Protein AF-0000000079719412 (afdb_homodimer)

Organism: NCBI:txid616991

InterPro domains:
  IPR004472 Dethiobiotin synthase BioD [MF_00336] (1-184)
  IPR004472 Dethiobiotin synthase BioD [PIRSF006755] (1-196)
  IPR004472 Dethiobiotin synthase BioD [PTHR43210] (1-188)
  IPR004472 Dethiobiotin synthase BioD [TIGR00347] (5-150)
  IPR027417 P-loop containing nucleoside triphosphate hydrolase [G3DSA:3.40.50.300] (1-199)
  IPR027417 P-loop containing nucleoside triphosphate hydrolase [SSF52540] (1-187)

Solvent-accessible surface area (backbone atoms only — not comparable to full-atom values): 21842 Å² total; per-residue (Å²): 120,53,45,35,35,36,34,25,56,34,56,92,37,48,49,64,63,49,48,29,19,50,24,51,41,62,52,14,22,38,36,35,53,56,41,48,23,79,69,52,66,67,58,53,34,63,68,31,39,77,72,88,71,50,48,79,49,80,46,68,39,79,34,63,47,79,51,56,51,27,57,27,27,57,75,69,75,45,82,63,54,71,87,69,57,66,82,79,91,70,92,52,31,35,36,33,42,60,56,44,23,58,56,28,39,39,40,85,78,47,30,47,52,77,72,59,57,78,82,32,39,34,37,38,28,41,38,82,54,92,48,32,61,25,38,43,50,49,51,52,52,52,41,47,74,73,63,44,50,57,32,33,32,40,31,38,70,87,50,68,70,55,54,51,50,51,38,62,64,67,65,48,53,70,63,48,71,44,67,74,64,97,66,92,38,39,67,54,32,48,54,51,9,62,69,36,31,65,54,57,71,72,97,120,53,44,35,35,36,32,24,55,34,56,92,37,49,50,64,63,50,48,28,20,51,22,51,41,63,51,14,23,39,37,35,54,56,42,49,22,80,67,52,67,67,56,54,34,62,67,30,38,78,71,87,71,49,46,78,49,80,47,66,39,80,35,62,47,80,53,56,53,29,57,26,26,57,75,68,74,45,82,62,54,72,89,68,57,66,83,79,90,69,94,53,30,36,35,34,41,61,54,46,24,59,55,26,38,39,39,83,78,47,29,48,50,78,72,59,57,78,81,31,38,35,37,39,28,41,39,82,54,91,47,32,62,25,38,42,49,48,51,51,50,54,42,47,75,72,63,42,50,57,32,35,32,40,31,37,71,86,48,68,70,56,55,52,49,51,38,60,64,68,65,47,54,72,64,48,71,45,67,73,65,96,67,92,39,40,66,55,32,48,54,52,8,64,70,35,31,65,53,58,70,74,97

Radius of gyration: 22.31 Å; Cα contacts (8 Å, |Δi|>4): 878; chains: 2; bounding box: 47×68×49 Å

Foldseek 3Di:
DAEEEEFELFPPLCSLLVLLLQCQLFVFEEEEQEAEADDDSLVVSVQQADDDSYHHDDHVYYFHHPDFQAVRCVVVVHQDDLVSRDDDDDPGYYYYYYDTALAGDNHPPDGNVVNDDQRHEYEYEFEDDVCRLVSLQVRLVVCVVVPHNYEYEYEEDDDCVSVVVSCVVNVHYHLYYHYDDPDRHNVSSNVSSNVNNVVVVVD/DAEEEEFELFPPLCSLLVLLLQCQLFVFEEEEQEAEADDDSLVVSVQQADDDSYHHDDHVYYFHHPDFQAVSCVVVVHQDDLVSRDDDDDPGYYYYYYDTALAGDNHPPDGNVSNDDQRHEYEYEFEDDVCRLVSLQVRLVVCVVVPHNYEYEYEEDDDCVSVVVSCVVNVHYHLYYHYDDPDRHNVSSNVSSNVRNVVVVVD

Sequence (406 aa):
MKQFFVTGISTDVGKTITSAVLVEALEADYWKPVQTGDDSDSETISNLISNTKTVLHKSSYSLKAPMSPHAAAALEGVYIDHNKIQEPKTENHMVIEGAGGVLVPLNDSDTLLDIIMPTYHVVVVVKHYLGSINHSLLTIKWLLLKGYDVAILFNGEPNKASEDIITKITGVPVLGRIGQEATLTKEVVKKYAEQLRPALMAWMKQFFVTGISTDVGKTITSAVLVEALEADYWKPVQTGDDSDSETISNLISNTKTVLHKSSYSLKAPMSPHAAAALEGVYIDHNKIQEPKTENHMVIEGAGGVLVPLNDSDTLLDIIMPTYHVVVVVKHYLGSINHSLLTIKWLLLKGYDVAILFNGEPNKASEDIITKITGVPVLGRIGQEATLTKEVVKKYAEQLRPALMAW

Secondary structure (DSSP, 8-state):
--EEEEEESSTTSSHHHHHHHHHHHHT-EEE-SEEESSS-HHHHHHHH---S---BPPPSEEESSSS-HHHHHHHTT----GGG--PPP-SS-EEEE-SSSTT-BSSSS-BGGGG--TTPEEEEEEE-STTHHHHHHHHHHHHHHTT-EEEEEEESS--HHHHHHHHHHH-PPEEEEE---SS--HHHHHHHHHHHHHHHHH-/--EEEEEESSTTSSHHHHHHHHHHHHT-EEE-SEEESSS-HHHHHHHH---S---BPPPSEEESSSS-HHHHHHHHT----GGG--PPP-SS-EEEE-SSSTT-BSSSS-BGGGG--TTPEEEEEEE-STTHHHHHHHHHHHHHHTT-EEEEEEESS--HHHHHHHHHHH-PPEEEEE---SS--HHHHHHHHHHHHHHHHH-

Structure (mmCIF, N/CA/C/O backbone):
data_AF-0000000079719412-model_v1
#
loop_
_entity.id
_entity.type
_entity.pdbx_description
1 polymer 'Dethiobiotin synthetase'
#
loop_
_atom_site.group_PDB
_atom_site.id
_atom_site.type_symbol
_atom_site.label_atom_id
_atom_site.label_alt_id
_atom_site.label_comp_id
_atom_site.label_asym_id
_atom_site.label_entity_id
_atom_site.label_seq_id
_atom_site.pdbx_PDB_ins_code
_atom_site.Cartn_x
_atom_site.Cartn_y
_atom_site.Cartn_z
_atom_site.occupancy
_atom_site.B_iso_or_equiv
_atom_site.auth_seq_id
_atom_site.auth_comp_id
_atom_site.auth_asym_id
_atom_site.auth_atom_id
_atom_site.pdbx_PDB_model_num
ATOM 1 N N . MET A 1 1 ? 10.273 -30.609 -3.068 1 91.81 1 MET A N 1
ATOM 2 C CA . MET A 1 1 ? 9.273 -29.781 -3.742 1 91.81 1 MET A CA 1
ATOM 3 C C . MET A 1 1 ? 9.07 -28.453 -3.008 1 91.81 1 MET A C 1
ATOM 5 O O . MET A 1 1 ? 8.969 -28.438 -1.78 1 91.81 1 MET A O 1
ATOM 9 N N . LYS A 1 2 ? 9.227 -27.312 -3.76 1 96.31 2 LYS A N 1
ATOM 10 C CA . LYS A 1 2 ? 9.086 -25.984 -3.182 1 96.31 2 LYS A CA 1
ATOM 11 C C . LYS A 1 2 ? 7.82 -25.297 -3.688 1 96.31 2 LYS A C 1
ATOM 13 O O . LYS A 1 2 ? 7.391 -25.531 -4.816 1 96.31 2 LYS A O 1
ATOM 18 N N . GLN A 1 3 ? 7.234 -24.516 -2.814 1 98.38 3 GLN A N 1
ATOM 19 C CA . GLN A 1 3 ? 6.066 -23.719 -3.162 1 98.38 3 GLN A CA 1
ATOM 20 C C . GLN A 1 3 ? 6.367 -22.219 -3.039 1 98.38 3 GLN A C 1
ATOM 22 O O . GLN A 1 3 ? 6.793 -21.75 -1.982 1 98.38 3 GLN A O 1
ATOM 27 N N . PHE A 1 4 ? 6.195 -21.484 -4.109 1 98.81 4 PHE A N 1
ATOM 28 C CA . PHE A 1 4 ? 6.422 -20.047 -4.164 1 98.81 4 PHE A CA 1
ATOM 29 C C . PHE A 1 4 ? 5.113 -19.297 -4.359 1 98.81 4 PHE A C 1
ATOM 31 O O . PHE A 1 4 ? 4.379 -19.547 -5.316 1 98.81 4 PHE A O 1
ATOM 38 N N . PHE A 1 5 ? 4.801 -18.453 -3.477 1 98.94 5 PHE A N 1
ATOM 39 C CA . PHE A 1 5 ? 3.654 -17.562 -3.617 1 98.94 5 PHE A CA 1
ATOM 40 C C . PHE A 1 5 ? 4.098 -16.188 -4.105 1 98.94 5 PHE A C 1
ATOM 42 O O . PHE A 1 5 ? 4.879 -15.508 -3.439 1 98.94 5 PHE A O 1
ATOM 49 N N . VAL A 1 6 ? 3.588 -15.789 -5.27 1 98.94 6 VAL A N 1
ATOM 50 C CA . VAL A 1 6 ? 3.941 -14.508 -5.867 1 98.94 6 VAL A CA 1
ATOM 51 C C . VAL A 1 6 ? 2.85 -13.477 -5.57 1 98.94 6 VAL A C 1
ATOM 53 O O . VAL A 1 6 ? 1.713 -13.617 -6.027 1 98.94 6 VAL A O 1
ATOM 56 N N . THR A 1 7 ? 3.189 -12.508 -4.809 1 98.88 7 THR A N 1
ATOM 57 C CA . THR A 1 7 ? 2.316 -11.367 -4.559 1 98.88 7 THR A CA 1
ATOM 58 C C . THR A 1 7 ? 2.98 -10.07 -5.012 1 98.88 7 THR A C 1
ATOM 60 O O . THR A 1 7 ? 4.07 -10.086 -5.586 1 98.88 7 THR A O 1
ATOM 63 N N . GLY A 1 8 ? 2.303 -8.945 -4.918 1 98.81 8 GLY A N 1
ATOM 64 C CA . GLY A 1 8 ? 2.818 -7.648 -5.312 1 98.81 8 GLY A CA 1
ATOM 65 C C . GLY A 1 8 ? 2.406 -6.531 -4.375 1 98.81 8 GLY A C 1
ATOM 66 O O . GLY A 1 8 ? 1.528 -6.715 -3.529 1 98.81 8 GLY A O 1
ATOM 67 N N . ILE A 1 9 ? 3.025 -5.383 -4.578 1 98.81 9 ILE A N 1
ATOM 68 C CA . ILE A 1 9 ? 2.732 -4.234 -3.725 1 98.81 9 ILE A CA 1
ATOM 69 C C . ILE A 1 9 ? 1.503 -3.498 -4.254 1 98.81 9 ILE A C 1
ATOM 71 O O . ILE A 1 9 ? 0.974 -2.604 -3.592 1 98.81 9 ILE A O 1
ATOM 75 N N . SER A 1 10 ? 1.101 -3.873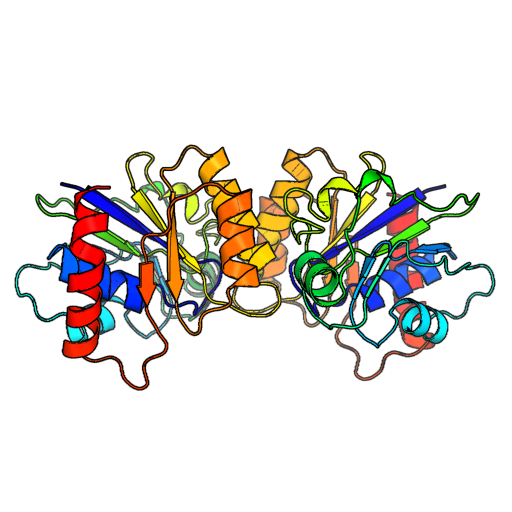 -5.453 1 97.62 10 SER A N 1
ATOM 76 C CA . SER A 1 10 ? -0.065 -3.285 -6.105 1 97.62 10 SER A CA 1
ATOM 77 C C . SER A 1 10 ? -0.522 -4.129 -7.289 1 97.62 10 SER A C 1
ATOM 79 O O . SER A 1 10 ? -0 -5.223 -7.516 1 97.62 10 SER A O 1
ATOM 81 N N . THR A 1 11 ? -1.598 -3.65 -7.93 1 95.44 11 THR A N 1
ATOM 82 C CA . THR A 1 11 ? -2.02 -4.215 -9.203 1 95.44 11 THR A CA 1
ATOM 83 C C . THR A 1 11 ? -1.086 -3.77 -10.328 1 95.44 11 THR A C 1
ATOM 85 O O . THR A 1 11 ? -0.503 -2.686 -10.266 1 95.44 11 THR A O 1
ATOM 88 N N . ASP A 1 12 ? -0.793 -4.617 -11.289 1 94.81 12 ASP A N 1
ATOM 89 C CA . ASP A 1 12 ? -0.069 -4.316 -12.516 1 94.81 12 ASP A CA 1
ATOM 90 C C . ASP A 1 12 ? 1.41 -4.059 -12.234 1 94.81 12 ASP A C 1
ATOM 92 O O . ASP A 1 12 ? 2.041 -3.236 -12.898 1 94.81 12 ASP A O 1
ATOM 96 N N . VAL A 1 13 ? 1.905 -4.723 -11.203 1 97.88 13 VAL A N 1
ATOM 97 C CA . VAL A 1 13 ? 3.311 -4.508 -10.867 1 97.88 13 VAL A CA 1
ATOM 98 C C . VAL A 1 13 ? 4.168 -5.582 -11.539 1 97.88 13 VAL A C 1
ATOM 100 O O . VAL A 1 13 ? 5.398 -5.547 -11.453 1 97.88 13 VAL A O 1
ATOM 103 N N . GLY A 1 14 ? 3.561 -6.629 -12.133 1 97.5 14 GLY A N 1
ATOM 104 C CA . GLY A 1 14 ? 4.324 -7.613 -12.891 1 97.5 14 GLY A CA 1
ATOM 105 C C . GLY A 1 14 ? 4.316 -8.992 -12.25 1 97.5 14 GLY A C 1
ATOM 106 O O . GLY A 1 14 ? 5.266 -9.758 -12.406 1 97.5 14 GLY A O 1
ATOM 107 N N . LYS A 1 15 ? 3.295 -9.344 -11.516 1 98.44 15 LYS A N 1
ATOM 108 C CA . LYS A 1 15 ? 3.184 -10.648 -10.875 1 98.44 15 LYS A CA 1
ATOM 109 C C . LYS A 1 15 ? 3.201 -11.773 -11.898 1 98.44 15 LYS A C 1
ATOM 111 O O . LYS A 1 15 ? 3.889 -12.781 -11.719 1 98.44 15 LYS A O 1
ATOM 116 N N . THR A 1 16 ? 2.457 -11.562 -12.992 1 97.62 16 THR A N 1
ATOM 117 C CA . THR A 1 16 ? 2.299 -12.625 -13.977 1 97.62 16 THR A CA 1
ATOM 118 C C . THR A 1 16 ? 3.623 -12.914 -14.68 1 97.62 16 THR A C 1
ATOM 120 O O . THR A 1 16 ? 4.008 -14.07 -14.836 1 97.62 16 THR A O 1
ATOM 123 N N . ILE A 1 17 ? 4.34 -11.883 -15.094 1 98.19 17 ILE A N 1
ATOM 124 C CA . ILE A 1 17 ? 5.625 -12.125 -15.742 1 98.19 17 ILE A CA 1
ATOM 125 C C . ILE A 1 17 ? 6.602 -12.742 -14.742 1 98.19 17 ILE A C 1
ATOM 127 O O . ILE A 1 17 ? 7.414 -13.602 -15.109 1 98.19 17 ILE A O 1
ATOM 131 N N . THR A 1 18 ? 6.555 -12.289 -13.5 1 98.75 18 THR A N 1
ATOM 132 C CA . THR A 1 18 ? 7.375 -12.891 -12.461 1 98.75 18 THR A CA 1
ATOM 133 C C . THR A 1 18 ? 7.055 -14.375 -12.32 1 98.75 18 THR A C 1
ATOM 135 O O . THR A 1 18 ? 7.961 -15.211 -12.266 1 98.75 18 THR A O 1
ATOM 138 N N . SER A 1 19 ? 5.762 -14.688 -12.25 1 98.81 19 SER A N 1
ATOM 139 C CA . SER A 1 19 ? 5.344 -16.078 -12.156 1 98.81 19 SER A CA 1
ATOM 140 C C . SER A 1 19 ? 5.855 -16.891 -13.336 1 98.81 19 SER A C 1
ATOM 142 O O . SER A 1 19 ? 6.34 -18.016 -13.164 1 98.81 19 SER A O 1
ATOM 144 N N . ALA A 1 20 ? 5.762 -16.312 -14.531 1 98.81 20 ALA A N 1
ATOM 145 C CA . ALA A 1 20 ? 6.254 -17 -15.719 1 98.81 20 ALA A CA 1
ATOM 146 C C . ALA A 1 20 ? 7.742 -17.328 -15.594 1 98.81 20 ALA A C 1
ATOM 148 O O . ALA A 1 20 ? 8.172 -18.438 -15.922 1 98.81 20 ALA A O 1
ATOM 149 N N . VAL A 1 21 ? 8.492 -16.406 -15.125 1 98.88 21 VAL A N 1
ATOM 150 C CA . VAL A 1 21 ? 9.938 -16.578 -14.984 1 98.88 21 VAL A CA 1
ATOM 151 C C . VAL A 1 21 ? 10.234 -17.672 -13.961 1 98.88 21 VAL A C 1
ATOM 153 O O . VAL A 1 21 ? 11.094 -18.531 -14.195 1 98.88 21 VAL A O 1
ATOM 156 N N . LEU A 1 22 ? 9.523 -17.672 -12.844 1 98.88 22 LEU A N 1
ATOM 157 C CA . LEU A 1 22 ? 9.734 -18.672 -11.812 1 98.88 22 LEU A CA 1
ATOM 158 C C . LEU A 1 22 ? 9.344 -20.062 -12.32 1 98.88 22 LEU A C 1
ATOM 160 O O . LEU A 1 22 ? 10.055 -21.047 -12.078 1 98.88 22 LEU A O 1
ATOM 164 N N . VAL A 1 23 ? 8.188 -20.109 -12.992 1 98.88 23 VAL A N 1
ATOM 165 C CA . VAL A 1 23 ? 7.699 -21.375 -13.555 1 98.88 23 VAL A CA 1
ATOM 166 C C . VAL A 1 23 ? 8.734 -21.938 -14.523 1 98.88 23 VAL A C 1
ATOM 168 O O . VAL A 1 23 ? 9.07 -23.125 -14.477 1 98.88 23 VAL A O 1
ATOM 171 N N . GLU A 1 24 ? 9.234 -21.094 -15.406 1 98.88 24 GLU A N 1
ATOM 172 C CA . GLU A 1 24 ? 10.25 -21.516 -16.375 1 98.88 24 GLU A CA 1
ATOM 173 C C . GLU A 1 24 ? 11.531 -21.969 -15.664 1 98.88 24 GLU A C 1
ATOM 175 O O . GLU A 1 24 ? 12.102 -23 -16.016 1 98.88 24 GLU A O 1
ATOM 180 N N . ALA A 1 25 ? 11.969 -21.219 -14.672 1 98.75 25 ALA A N 1
ATOM 181 C CA . ALA A 1 25 ? 13.234 -21.469 -13.977 1 98.75 25 ALA A CA 1
ATOM 182 C C . ALA A 1 25 ? 13.227 -22.828 -13.297 1 98.75 25 ALA A C 1
ATOM 184 O O . ALA A 1 25 ? 14.242 -23.531 -13.273 1 98.75 25 ALA A O 1
ATOM 185 N N . LEU A 1 26 ? 12.062 -23.219 -12.797 1 98.62 26 LEU A N 1
ATOM 186 C CA . LEU A 1 26 ? 12 -24.422 -11.969 1 98.62 26 LEU A CA 1
ATOM 187 C C . LEU A 1 26 ? 11.242 -25.531 -12.68 1 98.62 26 LEU A C 1
ATOM 189 O O . LEU A 1 26 ? 11.055 -26.609 -12.125 1 98.62 26 LEU A O 1
ATOM 193 N N . GLU A 1 27 ? 10.781 -25.188 -13.914 1 98.56 27 GLU A N 1
ATOM 194 C CA . GLU A 1 27 ? 9.836 -26.078 -14.586 1 98.56 27 GLU A CA 1
ATOM 195 C C . GLU A 1 27 ? 8.688 -26.469 -13.656 1 98.56 27 GLU A C 1
ATOM 197 O O . GLU A 1 27 ? 8.32 -27.641 -13.578 1 98.56 27 GLU A O 1
ATOM 202 N N . ALA A 1 28 ? 8.242 -25.516 -12.906 1 98.81 28 ALA A N 1
ATOM 203 C CA . ALA A 1 28 ? 7.242 -25.703 -11.852 1 98.81 28 ALA A CA 1
ATOM 204 C C . ALA A 1 28 ? 5.832 -25.734 -12.43 1 98.81 28 ALA A C 1
ATOM 206 O O . ALA A 1 28 ? 5.594 -25.25 -13.539 1 98.81 28 ALA A O 1
ATOM 207 N N . ASP A 1 29 ? 4.945 -26.312 -11.656 1 98.88 29 ASP A N 1
ATOM 208 C CA . ASP A 1 29 ? 3.525 -26.125 -11.945 1 98.88 29 ASP A CA 1
ATOM 209 C C . ASP A 1 29 ? 3.066 -24.734 -11.547 1 98.88 29 ASP A C 1
ATOM 211 O O . ASP A 1 29 ? 3.773 -24.016 -10.836 1 98.88 29 ASP A O 1
ATOM 215 N N . TYR A 1 30 ? 1.928 -24.344 -12.172 1 98.81 30 TYR A N 1
ATOM 216 C CA . TYR A 1 30 ? 1.38 -23.016 -11.945 1 98.81 30 TYR A CA 1
ATOM 217 C C . TYR A 1 30 ? -0.069 -23.094 -11.477 1 98.81 30 TYR A C 1
ATOM 219 O O . TYR A 1 30 ? -0.843 -23.906 -11.969 1 98.81 30 TYR A O 1
ATOM 227 N N . TRP A 1 31 ? -0.387 -22.188 -10.508 1 98.75 31 TRP A N 1
ATOM 228 C CA . TRP A 1 31 ? -1.753 -22.109 -10 1 98.75 31 TRP A CA 1
ATOM 229 C C . TRP A 1 31 ? -2.092 -20.688 -9.578 1 98.75 31 TRP A C 1
ATOM 231 O O . TRP A 1 31 ? -1.3 -20.031 -8.898 1 98.75 31 TRP A O 1
ATOM 241 N N . LYS A 1 32 ? -3.152 -20.141 -10.055 1 98.56 32 LYS A N 1
ATOM 242 C CA . LYS A 1 32 ? -3.76 -18.906 -9.562 1 98.56 32 LYS A CA 1
ATOM 243 C C . LYS A 1 32 ? -5.098 -19.188 -8.883 1 98.56 32 LYS A C 1
ATOM 245 O O . LYS A 1 32 ? -6.121 -19.328 -9.555 1 98.56 32 LYS A O 1
ATOM 250 N N . PRO A 1 33 ? -5.102 -19.188 -7.578 1 98.5 33 PRO A N 1
ATOM 251 C CA . PRO A 1 33 ? -6.289 -19.641 -6.852 1 98.5 33 PRO A CA 1
ATOM 252 C C . PRO A 1 33 ? -7.543 -18.844 -7.219 1 98.5 33 PRO A C 1
ATOM 254 O O . PRO A 1 33 ? -8.617 -19.438 -7.379 1 98.5 33 PRO A O 1
ATOM 257 N N . VAL A 1 34 ? -7.414 -17.547 -7.379 1 98.38 34 VAL A N 1
ATOM 258 C CA . VAL A 1 34 ? -8.555 -16.688 -7.664 1 98.38 34 VAL A CA 1
ATOM 259 C C . VAL A 1 34 ? -8.234 -15.773 -8.844 1 98.38 34 VAL A C 1
ATOM 261 O O . VAL A 1 34 ? -7.363 -14.906 -8.75 1 98.38 34 VAL A O 1
ATOM 264 N N . GLN A 1 35 ? -8.891 -15.992 -9.938 1 97.88 35 GLN A N 1
ATOM 265 C CA . GLN A 1 35 ? -8.742 -15.211 -11.164 1 97.88 35 GLN A CA 1
ATOM 266 C C . GLN A 1 35 ? -9.914 -14.242 -11.336 1 97.88 35 GLN A C 1
ATOM 268 O O . GLN A 1 35 ? -11.07 -14.625 -11.172 1 97.88 35 GLN A O 1
ATOM 273 N N . THR A 1 36 ? -9.617 -13 -11.508 1 96.44 36 THR A N 1
ATOM 274 C CA . THR A 1 36 ? -10.625 -12.023 -11.898 1 96.44 36 THR A CA 1
ATOM 275 C C . THR A 1 36 ? -10.312 -11.43 -13.266 1 96.44 36 THR A C 1
ATOM 277 O O . THR A 1 36 ? -9.148 -11.367 -13.664 1 96.44 36 THR A O 1
ATOM 280 N N . GLY A 1 37 ? -11.312 -11.031 -14 1 93.88 37 GLY A N 1
ATOM 281 C CA . GLY A 1 37 ? -11.133 -10.453 -15.328 1 93.88 37 GLY A CA 1
ATOM 282 C C . GLY A 1 37 ? -11.234 -11.469 -16.438 1 93.88 37 GLY A C 1
ATOM 283 O O . GLY A 1 37 ? -11.133 -12.68 -16.203 1 93.88 37 GLY A O 1
ATOM 284 N N . ASP A 1 38 ? -11.32 -11.07 -17.672 1 86.19 38 ASP A N 1
ATOM 285 C CA . ASP A 1 38 ? -11.523 -11.93 -18.844 1 86.19 38 ASP A CA 1
ATOM 286 C C . ASP A 1 38 ? -10.211 -12.547 -19.297 1 86.19 38 ASP A C 1
ATOM 288 O O . ASP A 1 38 ? -10.195 -13.648 -19.859 1 86.19 38 ASP A O 1
ATOM 292 N N . ASP A 1 39 ? -9.219 -11.805 -19.125 1 82.56 39 ASP A N 1
ATOM 293 C CA . ASP A 1 39 ? -7.906 -12.328 -19.5 1 82.56 39 ASP A CA 1
ATOM 294 C C . ASP A 1 39 ? -7.422 -13.352 -18.469 1 82.56 39 ASP A C 1
ATOM 296 O O . ASP A 1 39 ? -7.598 -13.164 -17.266 1 82.56 39 ASP A O 1
ATOM 300 N N . SER A 1 40 ? -6.891 -14.43 -19.031 1 85.81 40 SER A N 1
ATOM 301 C CA . SER A 1 40 ? -6.414 -15.492 -18.156 1 85.81 40 SER A CA 1
ATOM 302 C C . SER A 1 40 ? -4.906 -15.398 -17.938 1 85.81 40 SER A C 1
ATOM 304 O O . SER A 1 40 ? -4.133 -15.445 -18.891 1 85.81 40 SER A O 1
ATOM 306 N N . ASP A 1 41 ? -4.523 -15.289 -16.703 1 91.75 41 ASP A N 1
ATOM 307 C CA . ASP A 1 41 ? -3.102 -15.328 -16.375 1 91.75 41 ASP A CA 1
ATOM 308 C C . ASP A 1 41 ? -2.486 -16.672 -16.734 1 91.75 41 ASP A C 1
ATOM 310 O O . ASP A 1 41 ? -1.329 -16.734 -17.156 1 91.75 41 ASP A O 1
ATOM 314 N N . SER A 1 42 ? -3.287 -17.719 -16.672 1 93.88 42 SER A N 1
ATOM 315 C CA . SER A 1 42 ? -2.818 -19.047 -17.047 1 93.88 42 SER A CA 1
ATOM 316 C C . SER A 1 42 ? -2.465 -19.094 -18.531 1 93.88 42 SER A C 1
ATOM 318 O O . SER A 1 42 ? -1.474 -19.719 -18.922 1 93.88 42 SER A O 1
ATOM 320 N N . GLU A 1 43 ? -3.264 -18.469 -19.328 1 94.81 43 GLU A N 1
ATOM 321 C CA . GLU A 1 43 ? -2.977 -18.406 -20.766 1 94.81 43 GLU A CA 1
ATOM 322 C C . GLU A 1 43 ? -1.698 -17.625 -21.031 1 94.81 43 GLU A C 1
ATOM 324 O O . GLU A 1 43 ? -0.879 -18.016 -21.859 1 94.81 43 GLU A O 1
ATOM 329 N N . THR A 1 44 ? -1.567 -16.531 -20.344 1 96 44 THR A N 1
ATOM 330 C CA . THR A 1 44 ? -0.358 -15.727 -20.469 1 96 44 THR A CA 1
ATOM 331 C C . THR A 1 44 ? 0.878 -16.547 -20.109 1 96 44 THR A C 1
ATOM 333 O O . THR A 1 44 ? 1.875 -16.531 -20.828 1 96 44 THR A O 1
ATOM 336 N N . ILE A 1 45 ? 0.783 -17.297 -19 1 97.75 45 ILE A N 1
ATOM 337 C CA . ILE A 1 45 ? 1.879 -18.156 -18.547 1 97.75 45 ILE A CA 1
ATOM 338 C C . ILE A 1 45 ? 2.205 -19.172 -19.641 1 97.75 45 ILE A C 1
ATOM 340 O O . ILE A 1 45 ? 3.365 -19.328 -20.031 1 97.75 45 ILE A O 1
ATOM 344 N N . SER A 1 46 ? 1.185 -19.828 -20.125 1 97.38 46 SER A N 1
ATOM 345 C CA . SER A 1 46 ? 1.354 -20.859 -21.156 1 97.38 46 SER A CA 1
ATOM 346 C C . SER A 1 46 ? 2.094 -20.297 -22.375 1 97.38 46 SER A C 1
ATOM 348 O O . SER A 1 46 ? 2.941 -20.969 -22.953 1 97.38 46 SER A O 1
ATOM 350 N N . ASN A 1 47 ? 1.804 -19.062 -22.719 1 97.44 47 ASN A N 1
ATOM 351 C CA . ASN A 1 47 ? 2.367 -18.438 -23.906 1 97.44 47 ASN A CA 1
ATOM 352 C C . ASN A 1 47 ? 3.799 -17.969 -23.672 1 97.44 47 ASN A C 1
ATOM 354 O O . ASN A 1 47 ? 4.539 -17.703 -24.625 1 97.44 47 ASN A O 1
ATOM 358 N N . LEU A 1 48 ? 4.168 -17.891 -22.406 1 98 48 LEU A N 1
ATOM 359 C CA . LEU A 1 48 ? 5.441 -17.25 -22.109 1 98 48 LEU A CA 1
ATOM 360 C C . LEU A 1 48 ? 6.5 -18.281 -21.75 1 98 48 LEU A C 1
ATOM 362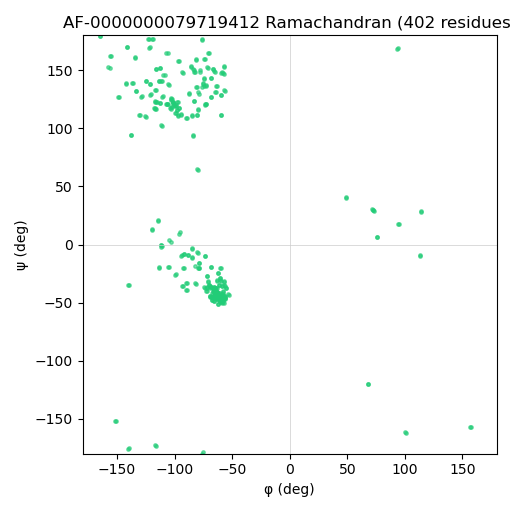 O O . LEU A 1 48 ? 7.699 -17.969 -21.75 1 98 48 LEU A O 1
ATOM 366 N N . ILE A 1 49 ? 6.086 -19.469 -21.375 1 98.25 49 ILE A N 1
ATOM 367 C CA . ILE A 1 49 ? 7.074 -20.469 -20.969 1 98.25 49 ILE A CA 1
ATOM 368 C C . ILE A 1 49 ? 7.387 -21.391 -22.156 1 98.25 49 ILE A C 1
ATOM 370 O O . ILE A 1 49 ? 6.59 -21.5 -23.078 1 98.25 49 ILE A O 1
ATOM 374 N N . SER A 1 50 ? 8.57 -22.031 -22.094 1 98 50 SER A N 1
ATOM 375 C CA . SER A 1 50 ? 9.008 -22.906 -23.172 1 98 50 SER A CA 1
ATOM 376 C C . SER A 1 50 ? 9.07 -24.359 -22.719 1 98 50 SER A C 1
ATOM 378 O O . SER A 1 50 ? 9.086 -25.281 -23.547 1 98 50 SER A O 1
ATOM 380 N N . ASN A 1 51 ? 9.133 -24.625 -21.438 1 97.38 51 ASN A N 1
ATOM 381 C CA . ASN A 1 51 ? 9.258 -26 -20.969 1 97.38 51 ASN A CA 1
ATOM 382 C C . ASN A 1 51 ? 7.973 -26.781 -21.188 1 97.38 51 ASN A C 1
ATOM 384 O O . ASN A 1 51 ? 6.902 -26.203 -21.359 1 97.38 51 ASN A O 1
ATOM 388 N N . THR A 1 52 ? 8.039 -28.109 -21.094 1 97.38 52 THR A N 1
ATOM 389 C CA . THR A 1 52 ? 6.887 -28.938 -21.422 1 97.38 52 THR A CA 1
ATOM 390 C C . THR A 1 52 ? 6.445 -29.766 -20.203 1 97.38 52 THR A C 1
ATOM 392 O O . THR A 1 52 ? 5.633 -30.688 -20.328 1 97.38 52 THR A O 1
ATOM 395 N N . LYS A 1 53 ? 6.953 -29.438 -19.062 1 97.94 53 LYS A N 1
ATOM 396 C CA . LYS A 1 53 ? 6.676 -30.219 -17.875 1 97.94 53 LYS A CA 1
ATOM 397 C C . LYS A 1 53 ? 5.578 -29.578 -17.031 1 97.94 53 LYS A C 1
ATOM 399 O O . LYS A 1 53 ? 4.891 -30.25 -16.266 1 97.94 53 LYS A O 1
ATOM 404 N N . THR A 1 54 ? 5.484 -28.281 -17.219 1 98.44 54 THR A N 1
ATOM 405 C CA . THR A 1 54 ? 4.613 -27.469 -16.359 1 98.44 54 THR A CA 1
ATOM 406 C C . THR A 1 54 ? 3.152 -27.859 -16.562 1 98.44 54 THR A C 1
ATOM 408 O O . THR A 1 54 ? 2.684 -27.984 -17.688 1 98.44 54 THR A O 1
ATOM 411 N N . VAL A 1 55 ? 2.488 -28.062 -15.469 1 98.69 55 VAL A N 1
ATOM 412 C CA . VAL A 1 55 ? 1.035 -28.203 -15.469 1 98.69 55 VAL A CA 1
ATOM 413 C C . VAL A 1 55 ? 0.395 -26.906 -14.977 1 98.69 55 VAL A C 1
ATOM 415 O O . VAL A 1 55 ? 0.754 -26.391 -13.914 1 98.69 55 VAL A O 1
ATOM 418 N N . LEU A 1 56 ? -0.505 -26.328 -15.781 1 98.44 56 LEU A N 1
ATOM 419 C CA . LEU A 1 56 ? -1.315 -25.188 -15.367 1 98.44 56 LEU A CA 1
ATOM 420 C C . LEU A 1 56 ? -2.609 -25.656 -14.711 1 98.44 56 LEU A C 1
ATOM 422 O O . LEU A 1 56 ? -3.496 -26.188 -15.375 1 98.44 56 LEU A O 1
ATOM 426 N N . HIS A 1 57 ? -2.695 -25.469 -13.438 1 98.44 57 HIS A N 1
ATOM 427 C CA . HIS A 1 57 ? -3.863 -25.922 -12.695 1 98.44 57 HIS A CA 1
ATOM 428 C C . HIS A 1 57 ? -5.004 -24.922 -12.781 1 98.44 57 HIS A C 1
ATOM 430 O O . HIS A 1 57 ? -4.766 -23.719 -12.875 1 98.44 57 HIS A O 1
ATOM 436 N N . LYS A 1 58 ? -6.215 -25.422 -12.75 1 96.88 58 LYS A N 1
ATOM 437 C CA . LYS A 1 58 ? -7.402 -24.562 -12.797 1 96.88 58 LYS A CA 1
ATOM 438 C C . LYS A 1 58 ? -7.543 -23.734 -11.523 1 96.88 58 LYS A C 1
ATOM 440 O O . LYS A 1 58 ? -7.301 -24.234 -10.422 1 96.88 58 LYS A O 1
ATOM 445 N N . SER A 1 59 ? -7.996 -22.547 -11.672 1 97.94 59 SER A N 1
ATOM 446 C CA . SER A 1 59 ? -8.266 -21.688 -10.523 1 97.94 59 SER A CA 1
ATOM 447 C C . SER A 1 59 ? -9.406 -22.25 -9.68 1 97.94 59 SER A C 1
ATOM 449 O O . SER A 1 59 ? -10.312 -22.906 -10.195 1 97.94 59 SER A O 1
ATOM 451 N N . SER A 1 60 ? -9.344 -22 -8.422 1 98.12 60 SER A N 1
ATOM 452 C CA . SER A 1 60 ? -10.469 -22.359 -7.559 1 98.12 60 SER A CA 1
ATOM 453 C C . SER A 1 60 ? -11.688 -21.484 -7.855 1 98.12 60 SER A C 1
ATOM 455 O O . SER A 1 60 ? -12.828 -21.953 -7.766 1 98.12 60 SER A O 1
ATOM 457 N N . TYR A 1 61 ? -11.461 -20.234 -8.164 1 98.06 61 TYR A N 1
ATOM 458 C CA . TYR A 1 61 ? -12.492 -19.297 -8.578 1 98.06 61 TYR A CA 1
ATOM 459 C C . TYR A 1 61 ? -12.055 -18.5 -9.812 1 98.06 61 TYR A C 1
ATOM 461 O O . TYR A 1 61 ? -10.914 -18.047 -9.875 1 98.06 61 TYR A O 1
ATOM 469 N N . SER A 1 62 ? -12.898 -18.406 -10.812 1 97.38 62 SER A N 1
ATOM 470 C CA . SER A 1 62 ? -12.711 -17.594 -12 1 97.38 62 SER A CA 1
ATOM 471 C C . SER A 1 62 ? -13.883 -16.641 -12.211 1 97.38 62 SER A C 1
ATOM 473 O O . SER A 1 62 ? -14.992 -17.078 -12.516 1 97.38 62 SER A O 1
ATOM 475 N N . LEU A 1 63 ? -13.633 -15.391 -12.016 1 97.69 63 LEU A N 1
ATOM 476 C CA . LEU A 1 63 ? -14.664 -14.367 -12.117 1 97.69 63 LEU A CA 1
ATOM 477 C C . LEU A 1 63 ? -14.414 -13.453 -13.32 1 97.69 63 LEU A C 1
ATOM 479 O O . LEU A 1 63 ? -13.266 -13.227 -13.703 1 97.69 63 LEU A O 1
ATOM 483 N N . LYS A 1 64 ? -15.422 -12.859 -13.914 1 96.25 64 LYS A N 1
ATOM 484 C CA . LYS A 1 64 ? -15.312 -12.133 -15.18 1 96.25 64 LYS A CA 1
ATOM 485 C C . LYS A 1 64 ? -14.977 -10.664 -14.945 1 96.25 64 LYS A C 1
ATOM 487 O O . LYS A 1 64 ? -14.219 -10.07 -15.727 1 96.25 64 LYS A O 1
ATOM 492 N N . ALA A 1 65 ? -15.547 -10.039 -13.93 1 96 65 ALA A N 1
ATOM 493 C CA . ALA A 1 65 ? -15.359 -8.609 -13.695 1 96 65 ALA A CA 1
ATOM 494 C C . ALA A 1 65 ? -13.93 -8.305 -13.266 1 96 65 ALA A C 1
ATOM 496 O O . ALA A 1 65 ? -13.391 -8.953 -12.367 1 96 65 ALA A O 1
ATOM 497 N N . PRO A 1 66 ? -13.273 -7.375 -13.953 1 94.25 66 PRO A N 1
ATOM 498 C CA . PRO A 1 66 ? -11.883 -7.039 -13.625 1 94.25 66 PRO A CA 1
ATOM 499 C C . PRO A 1 66 ? -11.766 -6.098 -12.43 1 94.25 66 PRO A C 1
ATOM 501 O O . PRO A 1 66 ? -11.344 -4.949 -12.578 1 94.25 66 PRO A O 1
ATOM 504 N N . MET A 1 67 ? -12.141 -6.5 -11.281 1 95.81 67 MET A N 1
ATOM 505 C CA . MET A 1 67 ? -12.094 -5.781 -10.008 1 95.81 67 MET A CA 1
ATOM 506 C C . MET A 1 67 ? -11.68 -6.707 -8.875 1 95.81 67 MET A C 1
ATOM 508 O O . MET A 1 67 ? -11.297 -7.852 -9.109 1 95.81 67 MET A O 1
ATOM 512 N N . SER A 1 68 ? -11.672 -6.246 -7.656 1 97.25 68 SER A N 1
ATOM 513 C CA . SER A 1 68 ? -11.258 -7.062 -6.516 1 97.25 68 SER A CA 1
ATOM 514 C C . SER A 1 68 ? -12.094 -8.336 -6.418 1 97.25 68 SER A C 1
ATOM 516 O O . SER A 1 68 ? -13.289 -8.328 -6.746 1 97.25 68 SER A O 1
ATOM 518 N N . PRO A 1 69 ? -11.492 -9.461 -5.938 1 98.25 69 PRO A N 1
ATOM 519 C CA . PRO A 1 69 ? -12.219 -10.727 -5.883 1 98.25 69 PRO A CA 1
ATOM 520 C C . PRO A 1 69 ? -13.547 -10.617 -5.145 1 98.25 69 PRO A C 1
ATOM 522 O O . PRO A 1 69 ? -14.562 -11.133 -5.617 1 98.25 69 PRO A O 1
ATOM 525 N N . HIS A 1 70 ? -13.609 -9.93 -4.031 1 98.56 70 HIS A N 1
ATOM 526 C CA . HIS A 1 70 ? -14.844 -9.82 -3.26 1 98.56 70 HIS A CA 1
ATOM 527 C C . HIS A 1 70 ? -15.922 -9.094 -4.055 1 98.56 70 HIS A C 1
ATOM 529 O O . HIS A 1 70 ? -17.078 -9.516 -4.059 1 98.56 70 HIS A O 1
ATOM 535 N N . ALA A 1 71 ? -15.555 -8.016 -4.703 1 97.88 71 ALA A N 1
ATOM 536 C CA . ALA A 1 71 ? -16.5 -7.215 -5.469 1 97.88 71 ALA A CA 1
ATOM 537 C C . ALA A 1 71 ? -16.984 -7.973 -6.703 1 97.88 71 ALA A C 1
ATOM 539 O O . ALA A 1 71 ? -18.188 -7.953 -7.023 1 97.88 71 ALA A O 1
ATOM 540 N N . ALA A 1 72 ? -16.031 -8.633 -7.449 1 97.81 72 ALA A N 1
ATOM 541 C CA . ALA A 1 72 ? -16.391 -9.445 -8.609 1 97.81 72 ALA A CA 1
ATOM 542 C C . ALA A 1 72 ? -17.344 -10.562 -8.219 1 97.81 72 ALA A C 1
ATOM 544 O O . ALA A 1 72 ? -18.328 -10.828 -8.922 1 97.81 72 ALA A O 1
ATOM 545 N N . ALA A 1 73 ? -17.016 -11.273 -7.094 1 98.38 73 ALA A N 1
ATOM 546 C CA . ALA A 1 73 ? -17.859 -12.359 -6.602 1 98.38 73 ALA A CA 1
ATOM 547 C C . ALA A 1 73 ? -19.266 -11.875 -6.281 1 98.38 73 ALA A C 1
ATOM 549 O O . ALA A 1 73 ? -20.25 -12.5 -6.684 1 98.38 73 ALA A O 1
ATOM 550 N N . ALA A 1 74 ? -19.375 -10.742 -5.582 1 97.75 74 ALA A N 1
ATOM 551 C CA . ALA A 1 74 ? -20.672 -10.164 -5.246 1 97.75 74 ALA A CA 1
ATOM 552 C C . ALA A 1 74 ? -21.469 -9.836 -6.504 1 97.75 74 ALA A C 1
ATOM 554 O O . ALA A 1 74 ? -22.656 -10.148 -6.59 1 97.75 74 ALA A O 1
ATOM 555 N N . LEU A 1 75 ? -20.844 -9.227 -7.469 1 97.31 75 LEU A N 1
ATOM 556 C CA . LEU A 1 75 ? -21.469 -8.836 -8.727 1 97.31 75 LEU A CA 1
ATOM 557 C C . LEU A 1 75 ? -22.016 -10.062 -9.461 1 97.31 75 LEU A C 1
ATOM 559 O O . LEU A 1 75 ? -23.047 -9.992 -10.117 1 97.31 75 LEU A O 1
ATOM 563 N N . GLU A 1 76 ? -21.359 -11.234 -9.297 1 97.88 76 GLU A N 1
ATOM 564 C CA . GLU A 1 76 ? -21.688 -12.43 -10.062 1 97.88 76 GLU A CA 1
ATOM 565 C C . GLU A 1 76 ? -22.484 -13.43 -9.219 1 97.88 76 GLU A C 1
ATOM 567 O O . GLU A 1 76 ? -22.766 -14.539 -9.664 1 97.88 76 GLU A O 1
ATOM 572 N N . GLY A 1 77 ? -22.766 -13.031 -8.016 1 97.94 77 GLY A N 1
ATOM 573 C CA . GLY A 1 77 ? -23.578 -13.875 -7.148 1 97.94 77 GLY A CA 1
ATOM 574 C C . GLY A 1 77 ? -22.828 -15.094 -6.637 1 97.94 77 GLY A C 1
ATOM 575 O O . GLY A 1 77 ? -23.406 -16.156 -6.445 1 97.94 77 GLY A O 1
ATOM 576 N N . VAL A 1 78 ? -21.531 -14.969 -6.504 1 97.75 78 VAL A N 1
ATOM 577 C CA . VAL A 1 78 ? -20.656 -16.031 -6.039 1 97.75 78 VAL A CA 1
ATOM 578 C C . VAL A 1 78 ? -20.109 -15.695 -4.656 1 97.75 78 VAL A C 1
ATOM 580 O O . VAL A 1 78 ? -19.812 -14.531 -4.367 1 97.75 78 VAL A O 1
ATOM 583 N N . TYR A 1 79 ? -20 -16.641 -3.791 1 98.19 79 TYR A N 1
ATOM 584 C CA . TYR A 1 79 ? -19.312 -16.484 -2.516 1 98.19 79 TYR A CA 1
ATOM 585 C C . TYR A 1 79 ? -17.969 -17.203 -2.531 1 98.19 79 TYR A C 1
ATOM 587 O O . TYR A 1 79 ? -17.906 -18.406 -2.773 1 98.19 79 TYR A O 1
ATOM 595 N N . ILE A 1 80 ? -16.906 -16.5 -2.324 1 98.56 80 ILE A N 1
ATOM 596 C CA . ILE A 1 80 ? -15.586 -17.109 -2.254 1 98.56 80 ILE A CA 1
ATOM 597 C C . ILE A 1 80 ? -15.336 -17.625 -0.84 1 98.56 80 ILE A C 1
ATOM 599 O O . ILE A 1 80 ? -15.203 -16.844 0.102 1 98.56 80 ILE A O 1
ATOM 603 N N . ASP A 1 81 ? -15.289 -18.875 -0.689 1 98.19 81 ASP A N 1
ATOM 604 C CA . ASP A 1 81 ? -14.945 -19.547 0.558 1 98.19 81 ASP A CA 1
ATOM 605 C C . ASP A 1 81 ? -13.469 -19.953 0.572 1 98.19 81 ASP A C 1
ATOM 607 O O . ASP A 1 81 ? -13.062 -20.859 -0.151 1 98.19 81 ASP A O 1
ATOM 611 N N . HIS A 1 82 ? -12.711 -19.266 1.44 1 96.56 82 HIS A N 1
ATOM 612 C CA . HIS A 1 82 ? -11.273 -19.516 1.427 1 96.56 82 HIS A CA 1
ATOM 613 C C . HIS A 1 82 ? -10.969 -20.969 1.786 1 96.56 82 HIS A C 1
ATOM 615 O O . HIS A 1 82 ? -9.93 -21.5 1.394 1 96.56 82 HIS A O 1
ATOM 621 N N . ASN A 1 83 ? -11.883 -21.641 2.531 1 96.44 83 ASN A N 1
ATOM 622 C CA . ASN A 1 83 ? -11.688 -23.047 2.896 1 96.44 83 ASN A CA 1
ATOM 623 C C . ASN A 1 83 ? -11.781 -23.969 1.681 1 96.44 83 ASN A C 1
ATOM 625 O O . ASN A 1 83 ? -11.352 -25.109 1.73 1 96.44 83 ASN A O 1
ATOM 629 N N . LYS A 1 84 ? -12.383 -23.469 0.63 1 97.38 84 LYS A N 1
ATOM 630 C CA . LYS A 1 84 ? -12.539 -24.25 -0.589 1 97.38 84 LYS A CA 1
ATOM 631 C C . LYS A 1 84 ? -11.375 -24.016 -1.547 1 97.38 84 LYS A C 1
ATOM 633 O O . LYS A 1 84 ? -11.297 -24.656 -2.604 1 97.38 84 LYS A O 1
ATOM 638 N N . ILE A 1 85 ? -10.523 -23.109 -1.28 1 98.31 85 ILE A N 1
ATOM 639 C CA . ILE A 1 85 ? -9.305 -22.875 -2.047 1 98.31 85 ILE A CA 1
ATOM 640 C C . ILE A 1 85 ? -8.203 -23.812 -1.566 1 98.31 85 ILE A C 1
ATOM 642 O O . ILE A 1 85 ? -7.52 -23.531 -0.578 1 98.31 85 ILE A O 1
ATOM 646 N N . GLN A 1 86 ? -8.117 -24.906 -2.244 1 96.94 86 GLN A N 1
ATOM 647 C CA . GLN A 1 86 ? -7.145 -25.938 -1.889 1 96.94 86 GLN A CA 1
ATOM 648 C C . GLN A 1 86 ? -6.051 -26.047 -2.947 1 96.94 86 GLN A C 1
ATOM 650 O O . GLN A 1 86 ? -6.344 -26.172 -4.141 1 96.94 86 GLN A O 1
ATOM 655 N N . GLU A 1 87 ? -4.859 -25.953 -2.455 1 97.06 87 GLU A N 1
ATOM 656 C CA . GLU A 1 87 ? -3.732 -26.094 -3.371 1 97.06 87 GLU A CA 1
ATOM 657 C C . GLU A 1 87 ? -3.791 -27.422 -4.121 1 97.06 87 GLU A C 1
ATOM 659 O O . GLU A 1 87 ? -4.02 -28.469 -3.52 1 97.06 87 GLU A O 1
ATOM 664 N N . PRO A 1 88 ? -3.617 -27.422 -5.445 1 97.94 88 PRO A N 1
ATOM 665 C CA . PRO A 1 88 ? -3.584 -28.656 -6.219 1 97.94 88 PRO A CA 1
ATOM 666 C C . PRO A 1 88 ? -2.475 -29.609 -5.766 1 97.94 88 PRO A C 1
ATOM 668 O O . PRO A 1 88 ? -1.389 -29.156 -5.391 1 97.94 88 PRO A O 1
ATOM 671 N N . LYS A 1 89 ? -2.744 -30.906 -5.898 1 96.69 89 LYS A N 1
ATOM 672 C CA . LYS A 1 89 ? -1.733 -31.906 -5.59 1 96.69 89 LYS A CA 1
ATOM 673 C C . LYS A 1 89 ? -0.746 -32.062 -6.742 1 96.69 89 LYS A C 1
ATOM 675 O O . LYS A 1 89 ? -1.146 -32.125 -7.906 1 96.69 89 LYS A O 1
ATOM 680 N N . THR A 1 90 ? 0.502 -32.031 -6.391 1 97.25 90 THR A N 1
ATOM 681 C CA . THR A 1 90 ? 1.545 -32.219 -7.391 1 97.25 90 THR A CA 1
ATOM 682 C C . THR A 1 90 ? 2.836 -32.688 -6.734 1 97.25 90 THR A C 1
ATOM 684 O O . THR A 1 90 ? 3.059 -32.469 -5.547 1 97.25 90 THR A O 1
ATOM 687 N N . GLU A 1 91 ? 3.686 -33.406 -7.434 1 97.06 91 GLU A N 1
ATOM 688 C CA . GLU A 1 91 ? 5.02 -33.812 -6.992 1 97.06 91 GLU A CA 1
ATOM 689 C C . GLU A 1 91 ? 6.082 -32.844 -7.531 1 97.06 91 GLU A C 1
ATOM 691 O O . GLU A 1 91 ? 7.277 -33.125 -7.422 1 97.06 91 GLU A O 1
ATOM 696 N N . ASN A 1 92 ? 5.648 -31.75 -8.109 1 98.06 92 ASN A N 1
ATOM 697 C CA . ASN A 1 92 ? 6.504 -30.734 -8.695 1 98.06 92 ASN A CA 1
ATOM 698 C C . ASN A 1 92 ? 6.562 -29.484 -7.828 1 98.06 92 ASN A C 1
ATOM 700 O O . ASN A 1 92 ? 5.777 -29.328 -6.895 1 98.06 92 ASN A O 1
ATOM 704 N N . HIS A 1 93 ? 7.574 -28.609 -8.117 1 98.38 93 HIS A N 1
ATOM 705 C CA . HIS A 1 93 ? 7.5 -27.266 -7.57 1 98.38 93 HIS A CA 1
ATOM 706 C C . HIS A 1 93 ? 6.207 -26.578 -7.988 1 98.38 93 HIS A C 1
ATOM 708 O O . HIS A 1 93 ? 5.605 -26.922 -9.008 1 98.38 93 HIS A O 1
ATOM 714 N N . MET A 1 94 ? 5.754 -25.641 -7.176 1 98.69 94 MET A N 1
ATOM 715 C CA . MET A 1 94 ? 4.523 -24.906 -7.445 1 98.69 94 MET A CA 1
ATOM 716 C C . MET A 1 94 ? 4.75 -23.406 -7.348 1 98.69 94 MET A C 1
ATOM 718 O O . MET A 1 94 ? 5.375 -22.922 -6.395 1 98.69 94 MET A O 1
ATOM 722 N N . VAL A 1 95 ? 4.363 -22.703 -8.391 1 98.88 95 VAL A N 1
ATOM 723 C CA . VAL A 1 95 ? 4.262 -21.25 -8.344 1 98.88 95 VAL A CA 1
ATOM 724 C C . VAL A 1 95 ? 2.797 -20.828 -8.227 1 98.88 95 VAL A C 1
ATOM 726 O O . VAL A 1 95 ? 1.98 -21.172 -9.086 1 98.88 95 VAL A O 1
ATOM 729 N N . ILE A 1 96 ? 2.477 -20.203 -7.164 1 98.88 96 ILE A N 1
ATOM 730 C CA . ILE A 1 96 ? 1.125 -19.734 -6.875 1 98.88 96 ILE A CA 1
ATOM 731 C C . ILE A 1 96 ? 1.059 -18.219 -7.027 1 98.88 96 ILE A C 1
ATOM 733 O O . ILE A 1 96 ? 1.798 -17.484 -6.363 1 98.88 96 ILE A O 1
ATOM 737 N N . GLU A 1 97 ? 0.218 -17.75 -7.906 1 98.81 97 GLU A N 1
ATOM 738 C CA . GLU A 1 97 ? 0.108 -16.312 -8.148 1 98.81 97 GLU A CA 1
ATOM 739 C C . GLU A 1 97 ? -1.11 -15.727 -7.438 1 98.81 97 GLU A C 1
ATOM 741 O O . GLU A 1 97 ? -2.238 -16.172 -7.664 1 98.81 97 GLU A O 1
ATOM 746 N N . GLY A 1 98 ? -0.885 -14.742 -6.59 1 98.38 98 GLY A N 1
ATOM 747 C CA . GLY A 1 98 ? -1.972 -14.031 -5.934 1 98.38 98 GLY A CA 1
ATOM 748 C C . GLY A 1 98 ? -2.686 -13.055 -6.848 1 98.38 98 GLY A C 1
ATOM 749 O O . GLY A 1 98 ? -2.355 -12.945 -8.031 1 98.38 98 GLY A O 1
ATOM 750 N N . ALA A 1 99 ? -3.66 -12.367 -6.293 1 97.25 99 ALA A N 1
ATOM 751 C CA . ALA A 1 99 ? -4.398 -11.297 -6.965 1 97.25 99 ALA A CA 1
ATOM 752 C C . ALA A 1 99 ? -4.207 -9.969 -6.246 1 97.25 99 ALA A C 1
ATOM 754 O O . ALA A 1 99 ? -4.602 -9.82 -5.086 1 97.25 99 ALA A O 1
ATOM 755 N N . GLY A 1 100 ? -3.631 -9.07 -6.93 1 96.81 100 GLY A N 1
ATOM 756 C CA . GLY A 1 100 ? -3.379 -7.785 -6.297 1 96.81 100 GLY A CA 1
ATOM 757 C C . GLY A 1 100 ? -2.346 -7.855 -5.188 1 96.81 100 GLY A C 1
ATOM 758 O O . GLY A 1 100 ? -1.209 -8.273 -5.418 1 96.81 100 GLY A O 1
ATOM 759 N N . GLY A 1 101 ? -2.732 -7.504 -3.99 1 98.56 101 GLY A N 1
ATOM 760 C CA . GLY A 1 101 ? -1.857 -7.52 -2.83 1 98.56 101 GLY A CA 1
ATOM 761 C C . GLY A 1 101 ? -2.305 -8.5 -1.759 1 98.56 101 GLY A C 1
ATOM 762 O O . GLY A 1 101 ? -3.279 -9.227 -1.947 1 98.56 101 GLY A O 1
ATOM 763 N N . VAL A 1 102 ? -1.663 -8.484 -0.615 1 98.81 102 VAL A N 1
ATOM 764 C CA . VAL A 1 102 ? -1.782 -9.547 0.382 1 98.81 102 VAL A CA 1
ATOM 765 C C . VAL A 1 102 ? -3.08 -9.375 1.167 1 98.81 102 VAL A C 1
ATOM 767 O O . VAL A 1 102 ? -3.605 -10.336 1.731 1 98.81 102 VAL A O 1
ATOM 770 N N . LEU A 1 103 ? -3.672 -8.125 1.151 1 98.88 103 LEU A N 1
ATOM 771 C CA . LEU A 1 103 ? -4.891 -7.941 1.928 1 98.88 103 LEU A CA 1
ATOM 772 C C . LEU A 1 103 ? -6.078 -7.656 1.014 1 98.88 103 LEU A C 1
ATOM 774 O O . LEU A 1 103 ? -7.066 -7.055 1.439 1 98.88 103 LEU A O 1
ATOM 778 N N . VAL A 1 104 ? -5.945 -8.023 -0.22 1 98.81 104 VAL A N 1
ATOM 779 C CA . VAL A 1 104 ? -7.086 -7.984 -1.128 1 98.81 104 VAL A CA 1
ATOM 780 C C . VAL A 1 104 ? -8.195 -8.891 -0.604 1 98.81 104 VAL A C 1
ATOM 782 O O . VAL A 1 104 ? -7.969 -10.078 -0.344 1 98.81 104 VAL A O 1
ATOM 785 N N . PRO A 1 105 ? -9.383 -8.414 -0.485 1 98.81 105 PRO A N 1
ATOM 786 C CA . PRO A 1 105 ? -10.453 -9.211 0.111 1 98.81 105 PRO A CA 1
ATOM 787 C C . PRO A 1 105 ? -10.984 -10.297 -0.829 1 98.81 105 PRO A C 1
ATOM 789 O O . PRO A 1 105 ? -11.133 -10.055 -2.029 1 98.81 105 PRO A O 1
ATOM 792 N N . LEU A 1 106 ? -11.219 -11.445 -0.272 1 98.69 106 LEU A N 1
ATOM 793 C CA . LEU A 1 106 ? -11.875 -12.555 -0.966 1 98.69 106 LEU A CA 1
ATOM 794 C C . LEU A 1 106 ? -13.375 -12.531 -0.728 1 98.69 106 LEU A C 1
ATOM 796 O O . LEU A 1 106 ? -14.156 -12.938 -1.596 1 98.69 106 LEU A O 1
ATOM 800 N N . ASN A 1 107 ? -13.727 -12.156 0.402 1 97.94 107 ASN A N 1
ATOM 801 C CA . ASN A 1 107 ? -15.094 -11.961 0.884 1 97.94 107 ASN A CA 1
ATOM 802 C C . ASN A 1 107 ? -15.156 -10.898 1.98 1 97.94 107 ASN A C 1
ATOM 804 O O . ASN A 1 107 ? -14.32 -9.992 2.021 1 97.94 107 ASN A O 1
ATOM 808 N N . ASP A 1 108 ? -16.141 -11.008 2.898 1 96.31 108 ASP A N 1
ATOM 809 C CA . ASP A 1 108 ? -16.391 -9.922 3.848 1 96.31 108 ASP A CA 1
ATOM 810 C C . ASP A 1 108 ? -15.391 -9.977 5.004 1 96.31 108 ASP A C 1
ATOM 812 O O . ASP A 1 108 ? -15.328 -9.055 5.816 1 96.31 108 ASP A O 1
ATOM 816 N N . SER A 1 109 ? -14.602 -11.008 5.027 1 96.38 109 SER A N 1
ATOM 817 C CA . SER A 1 109 ? -13.742 -11.148 6.195 1 96.38 109 SER A CA 1
ATOM 818 C C . SER A 1 109 ? -12.352 -11.641 5.797 1 96.38 109 SER A C 1
ATOM 820 O O . SER A 1 109 ? -11.344 -11.188 6.352 1 96.38 109 SER A O 1
ATOM 822 N N . ASP A 1 110 ? -12.297 -12.508 4.754 1 98.19 110 ASP A N 1
ATOM 823 C CA . ASP A 1 110 ? -11.039 -13.156 4.391 1 98.19 110 ASP A CA 1
ATOM 824 C C . ASP A 1 110 ? -10.312 -12.359 3.309 1 98.19 110 ASP A C 1
ATOM 826 O O . ASP A 1 110 ? -10.945 -11.719 2.469 1 98.19 110 ASP A O 1
ATOM 830 N N . THR A 1 111 ? -9.039 -12.391 3.316 1 98.75 111 THR A N 1
ATOM 831 C CA . THR A 1 111 ? -8.18 -11.758 2.32 1 98.75 111 THR A CA 1
ATOM 832 C C . THR A 1 111 ? -7.25 -12.781 1.678 1 98.75 111 THR A C 1
ATOM 834 O O . THR A 1 111 ? -7.254 -13.953 2.057 1 98.75 111 THR A O 1
ATOM 837 N N . LEU A 1 112 ? -6.469 -12.352 0.724 1 98.69 112 LEU A N 1
ATOM 838 C CA . LEU A 1 112 ? -5.512 -13.227 0.054 1 98.69 112 LEU A CA 1
ATOM 839 C C . LEU A 1 112 ? -4.5 -13.789 1.05 1 98.69 112 LEU A C 1
ATOM 841 O O . LEU A 1 112 ? -3.975 -14.891 0.852 1 98.69 112 LEU A O 1
ATOM 845 N N . LEU A 1 113 ? -4.207 -13.094 2.107 1 98.75 113 LEU A N 1
ATOM 846 C CA . LEU A 1 113 ? -3.287 -13.57 3.131 1 98.75 113 LEU A CA 1
ATOM 847 C C . LEU A 1 113 ? -3.752 -14.914 3.691 1 98.75 113 LEU A C 1
ATOM 849 O O . LEU A 1 113 ? -2.93 -15.766 4.035 1 98.75 113 LEU A O 1
ATOM 853 N N . ASP A 1 114 ? -5.027 -15.156 3.746 1 98.25 114 ASP A N 1
ATOM 854 C CA . ASP A 1 114 ? -5.617 -16.312 4.406 1 98.25 114 ASP A CA 1
ATOM 855 C C . ASP A 1 114 ? -5.387 -17.578 3.592 1 98.25 114 ASP A C 1
ATOM 857 O O . ASP A 1 114 ? -5.578 -18.688 4.094 1 98.25 114 ASP A O 1
ATOM 861 N N . ILE A 1 115 ? -4.895 -17.406 2.359 1 98.06 115 ILE A N 1
ATOM 862 C CA . ILE A 1 115 ? -4.672 -18.609 1.566 1 98.06 115 ILE A CA 1
ATOM 863 C C . ILE A 1 115 ? -3.172 -18.828 1.377 1 98.06 115 ILE A C 1
ATOM 865 O O . ILE A 1 115 ? -2.758 -19.75 0.664 1 98.06 115 ILE A O 1
ATOM 869 N N . ILE A 1 116 ? -2.336 -17.953 1.894 1 98.62 116 ILE A N 1
ATOM 870 C CA . ILE A 1 116 ? -0.892 -18.172 1.89 1 98.62 116 ILE A CA 1
ATOM 871 C C . ILE A 1 116 ? -0.508 -19.125 3.016 1 98.62 116 ILE A C 1
ATOM 873 O O . ILE A 1 116 ? -0.669 -18.797 4.195 1 98.62 116 ILE A O 1
ATOM 877 N N . MET A 1 117 ? -0.002 -20.25 2.686 1 98 117 MET A N 1
ATOM 878 C CA . MET A 1 117 ? 0.375 -21.234 3.684 1 98 117 MET A CA 1
ATOM 879 C C . MET A 1 117 ? 1.699 -20.875 4.344 1 98 117 MET A C 1
ATOM 881 O O . MET A 1 117 ? 2.58 -20.297 3.703 1 98 117 MET A O 1
ATOM 885 N N . PRO A 1 118 ? 1.926 -21.234 5.586 1 97.5 118 PRO A N 1
ATOM 886 C CA . PRO A 1 118 ? 3.15 -20.891 6.312 1 97.5 118 PRO A CA 1
ATOM 887 C C . PRO A 1 118 ? 4.406 -21.453 5.656 1 97.5 118 PRO A C 1
ATOM 889 O O . PRO A 1 118 ? 5.504 -20.922 5.852 1 97.5 118 PRO A O 1
ATOM 892 N N . THR A 1 119 ? 4.234 -22.469 4.828 1 96.94 119 THR A N 1
ATOM 893 C CA . THR A 1 119 ? 5.383 -23.141 4.246 1 96.94 119 THR A CA 1
ATOM 894 C C . THR A 1 119 ? 5.801 -22.469 2.939 1 96.94 119 THR A C 1
ATOM 896 O O . THR A 1 119 ? 6.852 -22.797 2.381 1 96.94 119 THR A O 1
ATOM 899 N N . TYR A 1 120 ? 4.988 -21.562 2.475 1 98.56 120 TYR A N 1
ATOM 900 C CA . TYR A 1 120 ? 5.285 -20.938 1.188 1 98.56 120 TYR A CA 1
ATOM 901 C C . TYR A 1 120 ? 6.461 -19.984 1.305 1 98.56 120 TYR A C 1
ATOM 903 O O . TYR A 1 120 ? 6.574 -19.25 2.287 1 98.56 120 TYR A O 1
ATOM 911 N N . HIS A 1 121 ? 7.348 -20.016 0.353 1 98.81 121 HIS A N 1
ATOM 912 C CA . HIS A 1 121 ? 8.242 -18.891 0.074 1 98.81 121 HIS A CA 1
ATOM 913 C C . HIS A 1 121 ? 7.496 -17.75 -0.613 1 98.81 121 HIS A C 1
ATOM 915 O O . HIS A 1 121 ? 6.938 -17.938 -1.697 1 98.81 121 HIS A O 1
ATOM 921 N N . VAL A 1 122 ? 7.465 -16.594 -0.04 1 98.94 122 VAL A N 1
ATOM 922 C CA . VAL A 1 122 ? 6.641 -15.523 -0.581 1 98.94 122 VAL A CA 1
ATOM 923 C C . VAL A 1 122 ? 7.52 -14.531 -1.339 1 98.94 122 VAL A C 1
ATOM 925 O O . VAL A 1 122 ? 8.438 -13.938 -0.764 1 98.94 122 VAL A O 1
ATOM 928 N N . VAL A 1 123 ? 7.305 -14.359 -2.609 1 98.94 123 VAL A N 1
ATOM 929 C CA . VAL A 1 123 ? 7.977 -13.391 -3.465 1 98.94 123 VAL A CA 1
ATOM 930 C C . VAL A 1 123 ? 7.129 -12.125 -3.582 1 98.94 123 VAL A C 1
ATOM 932 O O . VAL A 1 123 ? 5.992 -12.172 -4.059 1 98.94 123 VAL A O 1
ATOM 935 N N . VAL A 1 124 ? 7.664 -11.039 -3.123 1 98.94 124 VAL A N 1
ATOM 936 C CA . VAL A 1 124 ? 6.977 -9.758 -3.273 1 98.94 124 VAL A CA 1
ATOM 937 C C . VAL A 1 124 ? 7.543 -9.008 -4.477 1 98.94 124 VAL A C 1
ATOM 939 O O . VAL A 1 124 ? 8.711 -8.625 -4.484 1 98.94 124 VAL A O 1
ATOM 942 N N . VAL A 1 125 ? 6.699 -8.805 -5.465 1 98.94 125 VAL A N 1
ATOM 943 C CA . VAL A 1 125 ? 7.094 -8.062 -6.656 1 98.94 125 VAL A CA 1
ATOM 944 C C . VAL A 1 125 ? 6.957 -6.566 -6.398 1 98.94 125 VAL A C 1
ATOM 946 O O . VAL A 1 125 ? 5.883 -6.086 -6.027 1 98.94 125 VAL A O 1
ATOM 949 N N . VAL A 1 126 ? 8.039 -5.867 -6.586 1 98.88 126 VAL A N 1
ATOM 950 C CA . VAL A 1 126 ? 8.094 -4.43 -6.348 1 98.88 126 VAL A CA 1
ATOM 951 C C . VAL A 1 126 ? 8.367 -3.699 -7.66 1 98.88 126 VAL A C 1
ATOM 953 O O . VAL A 1 126 ? 9.328 -4.012 -8.367 1 98.88 126 VAL A O 1
ATOM 956 N N . LYS A 1 127 ? 7.508 -2.826 -8.008 1 98.56 127 LYS A N 1
ATOM 957 C CA . LYS A 1 127 ? 7.68 -1.881 -9.109 1 98.56 127 LYS A CA 1
ATOM 958 C C . LYS A 1 127 ? 7.762 -0.447 -8.594 1 98.56 127 LYS A C 1
ATOM 960 O O . LYS A 1 127 ? 7.012 -0.062 -7.695 1 98.56 127 LYS A O 1
ATOM 965 N N . HIS A 1 128 ? 8.664 0.335 -9.234 1 98 128 HIS A N 1
ATOM 966 C CA . HIS A 1 128 ? 8.906 1.666 -8.688 1 98 128 HIS A CA 1
ATOM 967 C C . HIS A 1 128 ? 7.926 2.682 -9.258 1 98 128 HIS A C 1
ATOM 969 O O . HIS A 1 128 ? 7.715 2.736 -10.469 1 98 128 HIS A O 1
ATOM 975 N N . TYR A 1 129 ? 7.312 3.422 -8.445 1 96.81 129 TYR A N 1
ATOM 976 C CA . TYR A 1 129 ? 6.516 4.621 -8.68 1 96.81 129 TYR A CA 1
ATOM 977 C C . TYR A 1 129 ? 6.484 5.504 -7.441 1 96.81 129 TYR A C 1
ATOM 979 O O . TYR A 1 129 ? 6.898 5.082 -6.359 1 96.81 129 TYR A O 1
ATOM 987 N N . LEU A 1 130 ? 6.137 6.711 -7.586 1 95.25 130 LEU A N 1
ATOM 988 C CA . LEU A 1 130 ? 6.039 7.582 -6.418 1 95.25 130 LEU A CA 1
ATOM 989 C C . LEU A 1 130 ? 5.031 7.035 -5.414 1 95.25 130 LEU A C 1
ATOM 991 O O . LEU A 1 130 ? 3.836 6.957 -5.711 1 95.25 130 LEU A O 1
ATOM 995 N N . GLY A 1 131 ? 5.41 6.57 -4.262 1 97.38 131 GLY A N 1
ATOM 996 C CA . GLY A 1 131 ? 4.602 5.934 -3.232 1 97.38 131 GLY A CA 1
ATOM 997 C C . GLY A 1 131 ? 4.941 4.473 -3.023 1 97.38 131 GLY A C 1
ATOM 998 O O . GLY A 1 131 ? 4.516 3.861 -2.041 1 97.38 131 GLY A O 1
ATOM 999 N N . SER A 1 132 ? 5.766 3.896 -3.896 1 98.44 132 SER A N 1
ATOM 1000 C CA . SER A 1 132 ? 5.984 2.453 -3.895 1 98.44 132 SER A CA 1
ATOM 1001 C C . SER A 1 132 ? 6.82 2.02 -2.695 1 98.44 132 SER A C 1
ATOM 1003 O O . SER A 1 132 ? 6.691 0.893 -2.215 1 98.44 132 SER A O 1
ATOM 1005 N N . ILE A 1 133 ? 7.695 2.936 -2.158 1 98.75 133 ILE A N 1
ATOM 1006 C CA . ILE A 1 133 ? 8.477 2.564 -0.981 1 98.75 133 ILE A CA 1
ATOM 1007 C C . ILE A 1 133 ? 7.535 2.234 0.177 1 98.75 133 ILE A C 1
ATOM 1009 O O . ILE A 1 133 ? 7.668 1.186 0.812 1 98.75 133 ILE A O 1
ATOM 1013 N N . ASN A 1 134 ? 6.605 3.143 0.377 1 98.88 134 ASN A N 1
ATOM 1014 C CA . ASN A 1 134 ? 5.613 2.953 1.428 1 98.88 134 ASN A CA 1
ATOM 1015 C C . ASN A 1 134 ? 4.832 1.656 1.235 1 98.88 134 ASN A C 1
ATOM 1017 O O . ASN A 1 134 ? 4.66 0.884 2.18 1 98.88 134 ASN A O 1
ATOM 1021 N N . HIS A 1 135 ? 4.355 1.38 0.058 1 98.94 135 HIS A N 1
ATOM 1022 C CA . HIS A 1 135 ? 3.578 0.183 -0.249 1 98.94 135 HIS A CA 1
ATOM 1023 C C . HIS A 1 135 ? 4.422 -1.077 -0.084 1 98.94 135 HIS A C 1
ATOM 1025 O O . HIS A 1 135 ? 3.924 -2.104 0.384 1 98.94 135 HIS A O 1
ATOM 1031 N N . SER A 1 136 ? 5.684 -1.008 -0.455 1 98.94 136 SER A N 1
ATOM 1032 C CA . SER A 1 136 ? 6.602 -2.133 -0.307 1 98.94 136 SER A CA 1
ATOM 1033 C C . SER A 1 136 ? 6.84 -2.461 1.162 1 98.94 136 SER A C 1
ATOM 1035 O O . SER A 1 136 ? 6.723 -3.619 1.572 1 98.94 136 SER A O 1
ATOM 1037 N N . LEU A 1 137 ? 7.141 -1.423 1.945 1 98.94 137 LEU A N 1
ATOM 1038 C CA . LEU A 1 137 ? 7.43 -1.631 3.359 1 98.94 137 LEU A CA 1
ATOM 1039 C C . LEU A 1 137 ? 6.215 -2.195 4.086 1 98.94 137 LEU A C 1
ATOM 1041 O O . LEU A 1 137 ? 6.336 -3.139 4.871 1 98.94 137 LEU A O 1
ATOM 1045 N N . LEU A 1 138 ? 5.051 -1.662 3.789 1 98.94 138 LEU A N 1
ATOM 1046 C CA . LEU A 1 138 ? 3.83 -2.15 4.422 1 98.94 138 LEU A CA 1
ATOM 1047 C C . LEU A 1 138 ? 3.59 -3.615 4.078 1 98.94 138 LEU A C 1
ATOM 1049 O O . LEU A 1 138 ? 3.285 -4.422 4.957 1 98.94 138 LEU A O 1
ATOM 1053 N N . THR A 1 139 ? 3.711 -3.971 2.814 1 98.94 139 THR A N 1
ATOM 1054 C CA . THR A 1 139 ? 3.469 -5.332 2.357 1 98.94 139 THR A CA 1
ATOM 1055 C C . THR A 1 139 ? 4.457 -6.305 3.002 1 98.94 139 THR A C 1
ATOM 1057 O O . THR A 1 139 ? 4.051 -7.297 3.607 1 98.94 139 THR A O 1
ATOM 1060 N N . ILE A 1 140 ? 5.742 -5.992 2.928 1 98.94 140 ILE A N 1
ATOM 1061 C CA . ILE A 1 140 ? 6.797 -6.895 3.377 1 98.94 140 ILE A CA 1
ATOM 1062 C C . ILE A 1 140 ? 6.758 -7.016 4.898 1 98.94 140 ILE A C 1
ATOM 1064 O O . ILE A 1 140 ? 6.824 -8.125 5.441 1 98.94 140 ILE A O 1
ATOM 1068 N N . LYS A 1 141 ? 6.617 -5.93 5.59 1 98.88 141 LYS A N 1
ATOM 1069 C CA . LYS A 1 141 ? 6.602 -5.98 7.047 1 98.88 141 LYS A CA 1
ATOM 1070 C C . LYS A 1 141 ? 5.371 -6.727 7.555 1 98.88 141 LYS A C 1
ATOM 1072 O O . LYS A 1 141 ? 5.43 -7.414 8.578 1 98.88 141 LYS A O 1
ATOM 1077 N N . TRP A 1 142 ? 4.219 -6.535 6.844 1 98.88 142 TRP A N 1
ATOM 1078 C CA . TRP A 1 142 ? 3.031 -7.285 7.234 1 98.88 142 TRP A CA 1
ATOM 1079 C C . TRP A 1 142 ? 3.277 -8.789 7.125 1 98.88 142 TRP A C 1
ATOM 1081 O O . TRP A 1 142 ? 2.926 -9.547 8.031 1 98.88 142 TRP A O 1
ATOM 1091 N N . LEU A 1 143 ? 3.891 -9.227 6.051 1 98.94 143 LEU A N 1
ATOM 1092 C CA . LEU A 1 143 ? 4.203 -10.633 5.832 1 98.94 143 LEU A CA 1
ATOM 1093 C C . LEU A 1 143 ? 5.18 -11.141 6.887 1 98.94 143 LEU A C 1
ATOM 1095 O O . LEU A 1 143 ? 5.004 -12.242 7.418 1 98.94 143 LEU A O 1
ATOM 1099 N N . LEU A 1 144 ? 6.207 -10.32 7.188 1 98.88 144 LEU A N 1
ATOM 1100 C CA . LEU A 1 144 ? 7.191 -10.711 8.188 1 98.88 144 LEU A CA 1
ATOM 1101 C C . LEU A 1 144 ? 6.539 -10.852 9.562 1 98.88 144 LEU A C 1
ATOM 1103 O O . LEU A 1 144 ? 6.844 -11.789 10.305 1 98.88 144 LEU A O 1
ATOM 1107 N N . LEU A 1 145 ? 5.691 -9.945 9.898 1 98.5 145 LEU A N 1
ATOM 1108 C CA . LEU A 1 145 ? 4.965 -10.008 11.164 1 98.5 145 LEU A CA 1
ATOM 1109 C C . LEU A 1 145 ? 4.191 -11.312 11.281 1 98.5 145 LEU A C 1
ATOM 1111 O O . LEU A 1 145 ? 4.043 -11.859 12.375 1 98.5 145 LEU A O 1
ATOM 1115 N N . LYS A 1 146 ? 3.689 -11.773 10.148 1 98.19 146 LYS A N 1
ATOM 1116 C CA . LYS A 1 146 ? 2.889 -12.992 10.133 1 98.19 146 LYS A CA 1
ATOM 1117 C C . LYS A 1 146 ? 3.773 -14.234 10.055 1 98.19 146 LYS A C 1
ATOM 1119 O O . LYS A 1 146 ? 3.273 -15.359 10.031 1 98.19 146 LYS A O 1
ATOM 1124 N N . GLY A 1 147 ? 5.074 -14.086 9.93 1 98.5 147 GLY A N 1
ATOM 1125 C CA . GLY A 1 147 ? 6.02 -15.188 10.07 1 98.5 147 GLY A CA 1
ATOM 1126 C C . GLY A 1 147 ? 6.395 -15.828 8.742 1 98.5 147 GLY A C 1
ATOM 1127 O O . GLY A 1 147 ? 6.941 -16.922 8.719 1 98.5 147 GLY A O 1
ATOM 1128 N N . TYR A 1 148 ? 6.156 -15.172 7.648 1 98.75 148 TYR A N 1
ATOM 1129 C CA . TYR A 1 148 ? 6.426 -15.766 6.348 1 98.75 148 TYR A CA 1
ATOM 1130 C C . TYR A 1 148 ? 7.887 -15.586 5.957 1 98.75 148 TYR A C 1
ATOM 1132 O O . TYR A 1 148 ? 8.555 -14.656 6.426 1 98.75 148 TYR A O 1
ATOM 1140 N N . ASP A 1 149 ? 8.375 -16.531 5.176 1 98.81 149 ASP A N 1
ATOM 1141 C CA . ASP A 1 149 ? 9.664 -16.406 4.5 1 98.81 149 ASP A CA 1
ATOM 1142 C C . ASP A 1 149 ? 9.539 -15.562 3.232 1 98.81 149 ASP A C 1
ATOM 1144 O O . ASP A 1 149 ? 8.945 -16 2.246 1 98.81 149 ASP A O 1
ATOM 1148 N N . VAL A 1 150 ? 10.141 -14.328 3.209 1 98.88 150 VAL A N 1
ATOM 1149 C CA . VAL A 1 150 ? 9.828 -13.312 2.199 1 98.88 150 VAL A CA 1
ATOM 1150 C C . VAL A 1 150 ? 11.102 -12.938 1.441 1 98.88 150 VAL A C 1
ATOM 1152 O O . VAL A 1 150 ? 12.164 -12.766 2.045 1 98.88 150 VAL A O 1
ATOM 1155 N N . ALA A 1 151 ? 11.047 -12.781 0.151 1 98.94 151 ALA A N 1
ATOM 1156 C CA . ALA A 1 151 ? 12.07 -12.164 -0.682 1 98.94 151 ALA A CA 1
ATOM 1157 C C . ALA A 1 151 ? 11.453 -11.18 -1.673 1 98.94 151 ALA A C 1
ATOM 1159 O O . ALA A 1 151 ? 10.258 -11.25 -1.967 1 98.94 151 ALA A O 1
ATOM 1160 N N . ILE A 1 152 ? 12.297 -10.32 -2.176 1 98.94 152 ILE A N 1
ATOM 1161 C CA . ILE A 1 152 ? 11.844 -9.281 -3.102 1 98.94 152 ILE A CA 1
ATOM 1162 C C . ILE A 1 152 ? 12.281 -9.641 -4.52 1 98.94 152 ILE A C 1
ATOM 1164 O O . ILE A 1 152 ? 13.406 -10.102 -4.734 1 98.94 152 ILE A O 1
ATOM 1168 N N . LEU A 1 153 ? 11.461 -9.461 -5.461 1 98.94 153 LEU A N 1
ATOM 1169 C CA . LEU A 1 153 ? 11.828 -9.352 -6.867 1 98.94 153 LEU A CA 1
ATOM 1170 C C . LEU A 1 153 ? 11.461 -7.98 -7.422 1 98.94 153 LEU A C 1
ATOM 1172 O O . LEU A 1 153 ? 10.281 -7.605 -7.43 1 98.94 153 LEU A O 1
ATOM 1176 N N . PHE A 1 154 ? 12.445 -7.18 -7.863 1 98.88 154 PHE A N 1
ATOM 1177 C CA . PHE A 1 154 ? 12.18 -5.879 -8.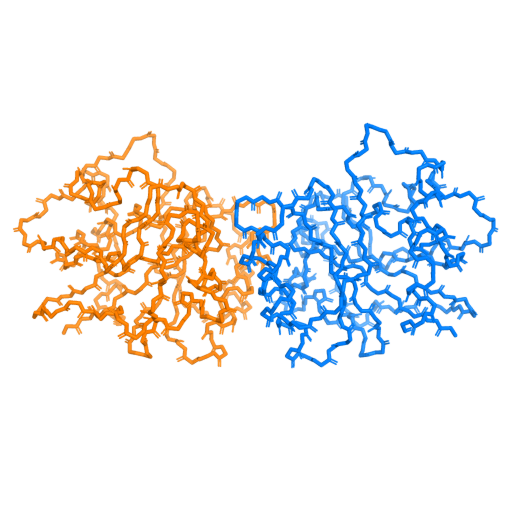477 1 98.88 154 PHE A CA 1
ATOM 1178 C C . PHE A 1 154 ? 11.797 -6.035 -9.938 1 98.88 154 PHE A C 1
ATOM 1180 O O . PHE A 1 154 ? 12.391 -6.84 -10.656 1 98.88 154 PHE A O 1
ATOM 1187 N N . ASN A 1 155 ? 10.805 -5.355 -10.352 1 98.62 155 ASN A N 1
ATOM 1188 C CA . ASN A 1 155 ? 10.359 -5.359 -11.742 1 98.62 155 ASN A CA 1
ATOM 1189 C C . ASN A 1 155 ? 10.398 -3.957 -12.344 1 98.62 155 ASN A C 1
ATOM 1191 O O . ASN A 1 155 ? 9.859 -3.014 -11.758 1 98.62 155 ASN A O 1
ATOM 1195 N N . GLY A 1 156 ? 11.016 -3.838 -13.5 1 97.75 156 GLY A N 1
ATOM 1196 C CA . GLY A 1 156 ? 11.055 -2.566 -14.211 1 97.75 156 GLY A CA 1
ATOM 1197 C C . GLY A 1 156 ? 12.367 -1.827 -14.031 1 97.75 156 GLY A C 1
ATOM 1198 O O . GLY A 1 156 ? 13.398 -2.439 -13.742 1 97.75 156 GLY A O 1
ATOM 1199 N N . GLU A 1 157 ? 12.359 -0.513 -14.305 1 97.19 157 GLU A N 1
ATOM 1200 C CA . GLU A 1 157 ? 13.547 0.333 -14.219 1 97.19 157 GLU A CA 1
ATOM 1201 C C . GLU A 1 157 ? 14.055 0.42 -12.789 1 97.19 157 GLU A C 1
ATOM 1203 O O . GLU A 1 157 ? 13.273 0.605 -11.852 1 97.19 157 GLU A O 1
ATOM 1208 N N . PRO A 1 158 ? 15.359 0.31 -12.641 1 97.69 158 PRO A N 1
ATOM 1209 C CA . PRO A 1 158 ? 15.914 0.389 -11.289 1 97.69 158 PRO A CA 1
ATOM 1210 C C . PRO A 1 158 ? 15.75 1.771 -10.656 1 97.69 158 PRO A C 1
ATOM 1212 O O . PRO A 1 158 ? 15.656 2.771 -11.375 1 97.69 158 PRO A O 1
ATOM 1215 N N . ASN A 1 159 ? 15.656 1.831 -9.453 1 97.81 159 ASN A N 1
ATOM 1216 C CA . ASN A 1 159 ? 15.719 3.002 -8.586 1 97.81 159 ASN A CA 1
ATOM 1217 C C . ASN A 1 159 ? 16.547 2.727 -7.332 1 97.81 159 ASN A C 1
ATOM 1219 O O . ASN A 1 159 ? 16.031 2.162 -6.363 1 97.81 159 ASN A O 1
ATOM 1223 N N . LYS A 1 160 ? 17.797 3.068 -7.402 1 97.44 160 LYS A N 1
ATOM 1224 C CA . LYS A 1 160 ? 18.766 2.68 -6.379 1 97.44 160 LYS A CA 1
ATOM 1225 C C . LYS A 1 160 ? 18.328 3.158 -4.996 1 97.44 160 LYS A C 1
ATOM 1227 O O . LYS A 1 160 ? 18.391 2.408 -4.023 1 97.44 160 LYS A O 1
ATOM 1232 N N . ALA A 1 161 ? 17.906 4.387 -4.867 1 97.12 161 ALA A N 1
ATOM 1233 C CA . ALA A 1 161 ? 17.5 4.938 -3.578 1 97.12 161 ALA A CA 1
ATOM 1234 C C . ALA A 1 161 ? 16.359 4.129 -2.973 1 97.12 161 ALA A C 1
ATOM 1236 O O . ALA A 1 161 ? 16.375 3.811 -1.781 1 97.12 161 ALA A O 1
ATOM 1237 N N . SER A 1 162 ? 15.367 3.785 -3.811 1 98.19 162 SER A N 1
ATOM 1238 C CA . SER A 1 162 ? 14.219 3.006 -3.354 1 98.19 162 SER A CA 1
ATOM 1239 C C . SER A 1 162 ? 14.633 1.589 -2.969 1 98.19 162 SER A C 1
ATOM 1241 O O . SER A 1 162 ? 14.242 1.09 -1.91 1 98.19 162 SER A O 1
ATOM 1243 N N . GLU A 1 163 ? 15.383 0.972 -3.826 1 98.69 163 GLU A N 1
ATOM 1244 C CA . GLU A 1 163 ? 15.789 -0.411 -3.602 1 98.69 163 GLU A CA 1
ATOM 1245 C C . GLU A 1 163 ? 16.656 -0.532 -2.354 1 98.69 163 GLU A C 1
ATOM 1247 O O . GLU A 1 163 ? 16.469 -1.446 -1.548 1 98.69 163 GLU A O 1
ATOM 1252 N N . ASP A 1 164 ? 17.578 0.417 -2.145 1 98.25 164 ASP A N 1
ATOM 1253 C CA . ASP A 1 164 ? 18.469 0.403 -0.985 1 98.25 164 ASP A CA 1
ATOM 1254 C C . ASP A 1 164 ? 17.672 0.536 0.314 1 98.25 164 ASP A C 1
ATOM 1256 O O . ASP A 1 164 ? 17.875 -0.232 1.256 1 98.25 164 ASP A O 1
ATOM 1260 N N . ILE A 1 165 ? 16.766 1.449 0.371 1 98.69 165 ILE A N 1
ATOM 1261 C CA . ILE A 1 165 ? 16.062 1.744 1.623 1 98.69 165 ILE A CA 1
ATOM 1262 C C . ILE A 1 165 ? 15.094 0.617 1.953 1 98.69 165 ILE A C 1
ATOM 1264 O O . ILE A 1 165 ? 14.945 0.24 3.117 1 98.69 165 ILE A O 1
ATOM 1268 N N . ILE A 1 166 ? 14.398 0.074 0.958 1 98.81 166 ILE A N 1
ATOM 1269 C CA . ILE A 1 166 ? 13.469 -1.027 1.181 1 98.81 166 ILE A CA 1
ATOM 1270 C C . ILE A 1 166 ? 14.227 -2.232 1.741 1 98.81 166 ILE A C 1
ATOM 1272 O O . ILE A 1 166 ? 13.797 -2.838 2.727 1 98.81 166 ILE A O 1
ATOM 1276 N N . THR A 1 167 ? 15.375 -2.576 1.098 1 98.56 167 THR A N 1
ATOM 1277 C CA . THR A 1 167 ? 16.156 -3.732 1.52 1 98.56 167 THR A CA 1
ATOM 1278 C C . THR A 1 167 ? 16.734 -3.51 2.912 1 98.56 167 THR A C 1
ATOM 1280 O O . THR A 1 167 ? 16.734 -4.418 3.746 1 98.56 167 THR A O 1
ATOM 1283 N N . LYS A 1 168 ? 17.172 -2.322 3.193 1 98.31 168 LYS A N 1
ATOM 1284 C CA . LYS A 1 168 ? 17.781 -2.002 4.48 1 98.31 168 LYS A CA 1
ATOM 1285 C C . LYS A 1 168 ? 16.75 -2.104 5.609 1 98.31 168 LYS A C 1
ATOM 1287 O O . LYS A 1 168 ? 17.016 -2.721 6.645 1 98.31 168 LYS A O 1
ATOM 1292 N N . ILE A 1 169 ? 15.609 -1.563 5.414 1 98.62 169 ILE A N 1
ATOM 1293 C CA . ILE A 1 169 ? 14.602 -1.492 6.473 1 98.62 169 ILE A CA 1
ATOM 1294 C C . ILE A 1 169 ? 13.992 -2.873 6.691 1 98.62 169 ILE A C 1
ATOM 1296 O O . ILE A 1 169 ? 13.688 -3.25 7.828 1 98.62 169 ILE A O 1
ATOM 1300 N N . THR A 1 170 ? 13.797 -3.635 5.652 1 98.56 170 THR A N 1
ATOM 1301 C CA . THR A 1 170 ? 13.062 -4.891 5.785 1 98.56 170 THR A CA 1
ATOM 1302 C C . THR A 1 170 ? 14.016 -6.035 6.117 1 98.56 170 THR A C 1
ATOM 1304 O O . THR A 1 170 ? 13.617 -7.023 6.738 1 98.56 170 THR A O 1
ATOM 1307 N N . GLY A 1 171 ? 15.242 -5.945 5.586 1 98.44 171 GLY A N 1
ATOM 1308 C CA . GLY A 1 171 ? 16.234 -6.98 5.82 1 98.44 171 GLY A CA 1
ATOM 1309 C C . GLY A 1 171 ? 15.992 -8.234 5.008 1 98.44 171 GLY A C 1
ATOM 1310 O O . GLY A 1 171 ? 16.672 -9.242 5.199 1 98.44 171 GLY A O 1
ATOM 1311 N N . VAL A 1 172 ? 15.039 -8.25 4.105 1 98.69 172 VAL A N 1
ATOM 1312 C CA . VAL A 1 172 ? 14.719 -9.461 3.359 1 98.69 172 VAL A CA 1
ATOM 1313 C C . VAL A 1 172 ? 15.625 -9.57 2.137 1 98.69 172 VAL A C 1
ATOM 1315 O O . VAL A 1 172 ? 16.125 -8.555 1.631 1 98.69 172 VAL A O 1
ATOM 1318 N N . PRO A 1 173 ? 15.914 -10.758 1.635 1 98.62 173 PRO A N 1
ATOM 1319 C CA . PRO A 1 173 ? 16.781 -10.914 0.465 1 98.62 173 PRO A CA 1
ATOM 1320 C C . PRO A 1 173 ? 16.125 -10.453 -0.829 1 98.62 173 PRO A C 1
ATOM 1322 O O . PRO A 1 173 ? 14.891 -10.453 -0.932 1 98.62 173 PRO A O 1
ATOM 1325 N N . VAL A 1 174 ? 16.922 -10.047 -1.714 1 98.56 174 VAL A N 1
ATOM 1326 C CA . VAL A 1 174 ? 16.516 -9.711 -3.07 1 98.56 174 VAL A CA 1
ATOM 1327 C C . VAL A 1 174 ? 16.828 -10.875 -4.012 1 98.56 174 VAL A C 1
ATOM 1329 O O . VAL A 1 174 ? 17.984 -11.273 -4.145 1 98.56 174 VAL A O 1
ATOM 1332 N N . LEU A 1 175 ? 15.828 -11.422 -4.645 1 98.19 175 LEU A N 1
ATOM 1333 C CA . LEU A 1 175 ? 16 -12.539 -5.566 1 98.19 175 LEU A CA 1
ATOM 1334 C C . LEU A 1 175 ? 16.672 -12.07 -6.863 1 98.19 175 LEU A C 1
ATOM 1336 O O . LEU A 1 175 ? 17.438 -12.82 -7.477 1 98.19 175 LEU A O 1
ATOM 1340 N N . GLY A 1 176 ? 16.266 -10.898 -7.23 1 97.81 176 GLY A N 1
ATOM 1341 C CA . GLY A 1 176 ? 16.766 -10.336 -8.477 1 97.81 176 GLY A CA 1
ATOM 1342 C C . GLY A 1 176 ? 15.844 -9.273 -9.062 1 97.81 176 GLY A C 1
ATOM 1343 O O . GLY A 1 176 ? 15.133 -8.586 -8.32 1 97.81 176 GLY A O 1
ATOM 1344 N N . ARG A 1 177 ? 16.031 -9.125 -10.414 1 97.94 177 ARG A N 1
ATOM 1345 C CA . ARG A 1 177 ? 15.266 -8.109 -11.125 1 97.94 177 ARG A CA 1
ATOM 1346 C C . ARG A 1 177 ? 14.852 -8.602 -12.508 1 97.94 177 ARG A C 1
ATOM 1348 O O . ARG A 1 177 ? 15.617 -9.312 -13.172 1 97.94 177 ARG A O 1
ATOM 1355 N N . ILE A 1 178 ? 13.641 -8.281 -12.82 1 98.31 178 ILE A N 1
ATOM 1356 C CA . ILE A 1 178 ? 13.211 -8.312 -14.211 1 98.31 178 ILE A CA 1
ATOM 1357 C C . ILE A 1 178 ? 13.188 -6.891 -14.773 1 98.31 178 ILE A C 1
ATOM 1359 O O . ILE A 1 178 ? 12.531 -6.004 -14.219 1 98.31 178 ILE A O 1
ATOM 1363 N N . GLY A 1 179 ? 13.914 -6.609 -15.812 1 97.06 179 GLY A N 1
ATOM 1364 C CA . GLY A 1 179 ? 14.008 -5.277 -16.391 1 97.06 179 GLY A CA 1
ATOM 1365 C C . GLY A 1 179 ? 12.781 -4.891 -17.203 1 97.06 179 GLY A C 1
ATOM 1366 O O . GLY A 1 179 ? 11.844 -5.684 -17.328 1 97.06 179 GLY A O 1
ATOM 1367 N N . GLN A 1 180 ? 12.812 -3.646 -17.672 1 94.19 180 GLN A N 1
ATOM 1368 C CA . GLN A 1 180 ? 11.773 -3.213 -18.609 1 94.19 180 GLN A CA 1
ATOM 1369 C C . GLN A 1 180 ? 11.977 -3.836 -19.984 1 94.19 180 GLN A C 1
ATOM 1371 O O . GLN A 1 180 ? 13.039 -3.699 -20.578 1 94.19 180 GLN A O 1
ATOM 1376 N N . GLU A 1 181 ? 11.016 -4.562 -20.438 1 93.31 181 GLU A N 1
ATOM 1377 C CA . GLU A 1 181 ? 11.102 -5.246 -21.734 1 93.31 181 GLU A CA 1
ATOM 1378 C C . GLU A 1 181 ? 10.047 -4.727 -22.703 1 93.31 181 GLU A C 1
ATOM 1380 O O . GLU A 1 181 ? 8.883 -4.562 -22.328 1 93.31 181 GLU A O 1
ATOM 1385 N N . ALA A 1 182 ? 10.492 -4.445 -23.891 1 90.94 182 ALA A N 1
ATOM 1386 C CA . ALA A 1 182 ? 9.57 -3.951 -24.906 1 90.94 182 ALA A CA 1
ATOM 1387 C C . ALA A 1 182 ? 8.508 -4.996 -25.234 1 90.94 182 ALA A C 1
ATOM 1389 O O . ALA A 1 182 ? 7.34 -4.656 -25.453 1 90.94 182 ALA A O 1
ATOM 1390 N N . THR A 1 183 ? 8.906 -6.238 -25.328 1 93.38 183 THR A N 1
ATOM 1391 C CA . THR A 1 183 ? 8.031 -7.371 -25.609 1 93.38 183 THR A CA 1
ATOM 1392 C C . THR A 1 183 ? 8.375 -8.555 -24.719 1 93.38 183 THR A C 1
ATOM 1394 O O . THR A 1 183 ? 9.547 -8.852 -24.484 1 93.38 183 THR A O 1
ATOM 1397 N N . LEU A 1 184 ? 7.312 -9.172 -24.281 1 94.69 184 LEU A N 1
ATOM 1398 C CA . LEU A 1 184 ? 7.504 -10.383 -23.5 1 94.69 184 LEU A CA 1
ATOM 1399 C C . LEU A 1 184 ? 7.414 -11.625 -24.391 1 94.69 184 LEU A C 1
ATOM 1401 O O . LEU A 1 184 ? 6.395 -11.852 -25.031 1 94.69 184 LEU A O 1
ATOM 1405 N N . THR A 1 185 ? 8.547 -12.273 -24.547 1 97.12 185 THR A N 1
ATOM 1406 C CA . THR A 1 185 ? 8.633 -13.5 -25.328 1 97.12 185 THR A CA 1
ATOM 1407 C C . THR A 1 185 ? 9.156 -14.656 -24.484 1 97.12 185 THR A C 1
ATOM 1409 O O . THR A 1 185 ? 9.641 -14.445 -23.375 1 97.12 185 THR A O 1
ATOM 1412 N N . LYS A 1 186 ? 9.055 -15.836 -25.062 1 98.31 186 LYS A N 1
ATOM 1413 C CA . LYS A 1 186 ? 9.609 -17.016 -24.406 1 98.31 186 LYS A CA 1
ATOM 1414 C C . LYS A 1 186 ? 11.102 -16.859 -24.156 1 98.31 186 LYS A C 1
ATOM 1416 O O . LYS A 1 186 ? 11.617 -17.297 -23.125 1 98.31 186 LYS A O 1
ATOM 1421 N N . GLU A 1 187 ? 11.766 -16.219 -25.062 1 97.69 187 GLU A N 1
ATOM 1422 C CA . GLU A 1 187 ? 13.211 -16.016 -24.953 1 97.69 187 GLU A CA 1
ATOM 1423 C C . GLU A 1 187 ? 13.539 -15.086 -23.797 1 97.69 187 GLU A C 1
ATOM 1425 O O . GLU A 1 187 ? 14.5 -15.32 -23.047 1 97.69 187 GLU A O 1
ATOM 1430 N N . VAL A 1 188 ? 12.766 -14.078 -23.672 1 97.81 188 VAL A N 1
ATOM 1431 C CA . VAL A 1 188 ? 12.961 -13.125 -22.578 1 97.81 188 VAL A CA 1
ATOM 1432 C C . VAL A 1 188 ? 12.742 -13.812 -21.234 1 97.81 188 VAL A C 1
ATOM 1434 O O . VAL A 1 188 ? 13.555 -13.68 -20.328 1 97.81 188 VAL A O 1
ATOM 1437 N N . VAL A 1 189 ? 11.703 -14.586 -21.125 1 98.69 189 VAL A N 1
ATOM 1438 C CA . VAL A 1 189 ? 11.375 -15.297 -19.891 1 98.69 189 VAL A CA 1
ATOM 1439 C C . VAL A 1 189 ? 12.484 -16.281 -19.562 1 98.69 189 VAL A C 1
ATOM 1441 O O . VAL A 1 189 ? 12.922 -16.375 -18.406 1 98.69 189 VAL A O 1
ATOM 1444 N N . LYS A 1 190 ? 12.938 -16.984 -20.547 1 98.5 190 LYS A N 1
ATOM 1445 C CA . LYS A 1 190 ? 14 -17.969 -20.344 1 98.5 190 LYS A CA 1
ATOM 1446 C C . LYS A 1 190 ? 15.273 -17.297 -19.828 1 98.5 190 LYS A C 1
ATOM 1448 O O . LYS A 1 190 ? 15.953 -17.844 -18.953 1 98.5 190 LYS A O 1
ATOM 1453 N N . LYS A 1 191 ? 15.586 -16.172 -20.391 1 98.12 191 LYS A N 1
ATOM 1454 C CA . LYS A 1 191 ? 16.766 -15.414 -19.969 1 98.12 191 LYS A CA 1
ATOM 1455 C C . LYS A 1 191 ? 16.703 -15.094 -18.484 1 98.12 191 LYS A C 1
ATOM 1457 O O . LYS A 1 191 ? 17.656 -15.352 -17.734 1 98.12 191 LYS A O 1
ATOM 1462 N N . TYR A 1 192 ? 15.656 -14.57 -18.016 1 98.69 192 TYR A N 1
ATOM 1463 C CA . TYR A 1 192 ? 15.516 -14.227 -16.609 1 98.69 192 TYR A CA 1
ATOM 1464 C C . TYR A 1 192 ? 15.43 -15.477 -15.742 1 98.69 192 TYR A C 1
ATOM 1466 O O . TYR A 1 192 ? 15.898 -15.484 -14.602 1 98.69 192 TYR A O 1
ATOM 1474 N N . ALA A 1 193 ? 14.789 -16.516 -16.25 1 98.81 193 ALA A N 1
ATOM 1475 C CA . ALA A 1 193 ? 14.695 -17.781 -15.523 1 98.81 193 ALA A CA 1
ATOM 1476 C C . ALA A 1 193 ? 16.078 -18.328 -15.195 1 98.81 193 ALA A C 1
ATOM 1478 O O . ALA A 1 193 ? 16.328 -18.766 -14.07 1 98.81 193 ALA A O 1
ATOM 1479 N N . GLU A 1 194 ? 16.906 -18.25 -16.172 1 98.5 194 GLU A N 1
ATOM 1480 C CA . GLU A 1 194 ? 18.266 -18.734 -15.977 1 98.5 194 GLU A CA 1
ATOM 1481 C C . GLU A 1 194 ? 19 -17.906 -14.922 1 98.5 194 GLU A C 1
ATOM 1483 O O . GLU A 1 194 ? 19.766 -18.453 -14.125 1 98.5 194 GLU A O 1
ATOM 1488 N N . GLN A 1 195 ? 18.766 -16.672 -14.914 1 98.25 195 GLN A N 1
ATOM 1489 C CA . GLN A 1 195 ? 19.422 -15.766 -13.969 1 98.25 195 GLN A CA 1
ATOM 1490 C C . GLN A 1 195 ? 18.922 -16 -12.547 1 98.25 195 GLN A C 1
ATOM 1492 O O . GLN A 1 195 ? 19.688 -15.906 -11.594 1 98.25 195 GLN A O 1
ATOM 1497 N N . LEU A 1 196 ? 17.656 -16.328 -12.391 1 98.25 196 LEU A N 1
ATOM 1498 C CA . LEU A 1 196 ? 17.031 -16.391 -11.07 1 98.25 196 LEU A CA 1
ATOM 1499 C C . LEU A 1 196 ? 17.125 -17.797 -10.492 1 98.25 196 LEU A C 1
ATOM 1501 O O . LEU A 1 196 ? 16.969 -17.984 -9.281 1 98.25 196 LEU A O 1
ATOM 1505 N N . ARG A 1 197 ? 17.344 -18.828 -11.336 1 98.06 197 ARG A N 1
ATOM 1506 C CA . ARG A 1 197 ? 17.234 -20.234 -10.953 1 98.06 197 ARG A CA 1
ATOM 1507 C C . ARG A 1 197 ? 18.156 -20.562 -9.766 1 98.06 197 ARG A C 1
ATOM 1509 O O . ARG A 1 197 ? 17.719 -21.188 -8.797 1 98.06 197 ARG A O 1
ATOM 1516 N N . PRO A 1 198 ? 19.422 -20.078 -9.773 1 97.31 198 PRO A N 1
ATOM 1517 C CA . PRO A 1 198 ? 20.297 -20.438 -8.648 1 97.31 198 PRO A CA 1
ATOM 1518 C C . PRO A 1 198 ? 19.766 -19.922 -7.309 1 97.31 198 PRO A C 1
ATOM 1520 O O . PRO A 1 198 ? 19.766 -20.672 -6.32 1 97.31 198 PRO A O 1
ATOM 1523 N N . ALA A 1 199 ? 19.297 -18.719 -7.258 1 96.81 199 ALA A N 1
ATOM 1524 C CA . ALA A 1 199 ? 18.766 -18.141 -6.023 1 96.81 199 ALA A CA 1
ATOM 1525 C C . ALA A 1 199 ? 17.5 -18.859 -5.582 1 96.81 199 ALA A C 1
ATOM 1527 O O . ALA A 1 199 ? 17.297 -19.094 -4.387 1 96.81 199 ALA A O 1
ATOM 1528 N N . LEU A 1 200 ? 16.656 -19.219 -6.512 1 97.75 200 LEU A N 1
ATOM 1529 C CA . LEU A 1 200 ? 15.406 -19.906 -6.211 1 97.75 200 LEU A CA 1
ATOM 1530 C C . LEU A 1 200 ? 15.68 -21.297 -5.637 1 97.75 200 LEU A C 1
ATOM 1532 O O . LEU A 1 200 ? 15.031 -21.703 -4.672 1 97.75 200 LEU A O 1
ATOM 1536 N N . MET A 1 201 ? 16.625 -21.969 -6.18 1 95.94 201 MET A N 1
ATOM 1537 C CA . MET A 1 201 ? 16.953 -23.328 -5.742 1 95.94 201 MET A CA 1
ATOM 1538 C C . MET A 1 201 ? 17.609 -23.297 -4.359 1 95.94 201 MET A C 1
ATOM 1540 O O . MET A 1 201 ? 17.406 -24.219 -3.561 1 95.94 201 MET A O 1
ATOM 1544 N N . ALA A 1 202 ? 18.344 -22.219 -4.078 1 95.81 202 ALA A N 1
ATOM 1545 C CA . ALA A 1 202 ? 19.062 -22.125 -2.812 1 95.81 202 ALA A CA 1
ATOM 1546 C C . ALA A 1 202 ? 18.141 -21.656 -1.692 1 95.81 202 ALA A C 1
ATOM 1548 O O . ALA A 1 202 ? 18.469 -21.797 -0.511 1 95.81 202 ALA A O 1
ATOM 1549 N N . TRP A 1 203 ? 17.078 -21.094 -2.092 1 95.31 203 TRP A N 1
ATOM 1550 C CA . TRP A 1 203 ? 16.156 -20.5 -1.123 1 95.31 203 TRP A CA 1
ATOM 1551 C C . TRP A 1 203 ? 15.344 -21.594 -0.421 1 95.31 203 TRP A C 1
ATOM 1553 O O . TRP A 1 203 ? 14.758 -22.453 -1.074 1 95.31 203 TRP A O 1
ATOM 1563 N N . MET B 1 1 ? -7.41 20.609 23.953 1 91.69 1 MET B N 1
ATOM 1564 C CA . MET B 1 1 ? -6.676 20.734 22.703 1 91.69 1 MET B CA 1
ATOM 1565 C C . MET B 1 1 ? -6.449 19.375 22.062 1 91.69 1 MET B C 1
ATOM 1567 O O . MET B 1 1 ? -6.082 18.422 22.75 1 91.69 1 MET B O 1
ATOM 1571 N N . LYS B 1 2 ? -6.891 19.234 20.766 1 96.31 2 LYS B N 1
ATOM 1572 C CA . LYS B 1 2 ? -6.77 17.969 20.047 1 96.31 2 LYS B CA 1
ATOM 1573 C C . LYS B 1 2 ? -5.699 18.047 18.969 1 96.31 2 LYS B C 1
ATOM 1575 O O . LYS B 1 2 ? -5.477 19.125 18.391 1 96.31 2 LYS B O 1
ATOM 1580 N N . GLN B 1 3 ? -5.023 16.938 18.766 1 98.31 3 GLN B N 1
ATOM 1581 C CA . GLN B 1 3 ? -4.023 16.828 17.703 1 98.31 3 GLN B CA 1
ATOM 1582 C C . GLN B 1 3 ? -4.434 15.773 16.688 1 98.31 3 GLN B C 1
ATOM 1584 O O . GLN B 1 3 ? -4.691 14.617 17.031 1 98.31 3 GLN B O 1
ATOM 1589 N N . PHE B 1 4 ? -4.535 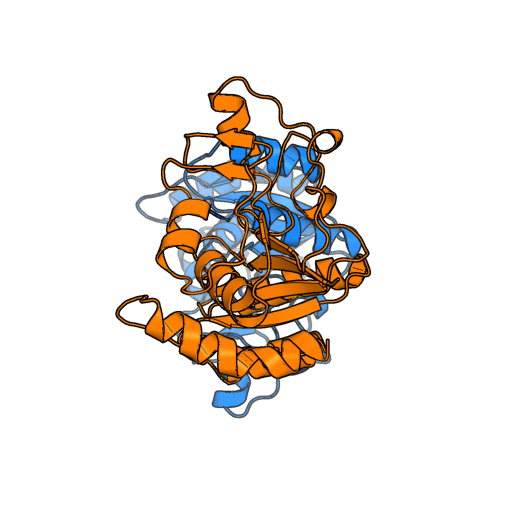16.156 15.43 1 98.81 4 PHE B N 1
ATOM 1590 C CA . PHE B 1 4 ? -4.902 15.281 14.328 1 98.81 4 PHE B CA 1
ATOM 1591 C C . PHE B 1 4 ? -3.73 15.094 13.375 1 98.81 4 PHE B C 1
ATOM 1593 O O . PHE B 1 4 ? -3.172 16.062 12.867 1 98.81 4 PHE B O 1
ATOM 1600 N N . PHE B 1 5 ? -3.344 13.906 13.195 1 98.94 5 PHE B N 1
ATOM 1601 C CA . PHE B 1 5 ? -2.338 13.57 12.195 1 98.94 5 PHE B CA 1
ATOM 1602 C C . PHE B 1 5 ? -2.992 13.047 10.922 1 98.94 5 PHE B C 1
ATOM 1604 O O . PHE B 1 5 ? -3.693 12.039 10.945 1 98.94 5 PHE B O 1
ATOM 1611 N N . VAL B 1 6 ? -2.748 13.75 9.805 1 98.94 6 VAL B N 1
ATOM 1612 C CA . VAL B 1 6 ? -3.33 13.375 8.523 1 98.94 6 VAL B CA 1
ATOM 1613 C C . VAL B 1 6 ? -2.305 12.609 7.691 1 98.94 6 VAL B C 1
ATOM 1615 O O . VAL B 1 6 ? -1.271 13.164 7.305 1 98.94 6 VAL B O 1
ATOM 1618 N N . THR B 1 7 ? -2.576 11.375 7.473 1 98.88 7 THR B N 1
ATOM 1619 C CA . THR B 1 7 ? -1.783 10.547 6.566 1 98.88 7 THR B CA 1
ATOM 1620 C C . THR B 1 7 ? -2.641 10.031 5.418 1 98.88 7 THR B C 1
ATOM 1622 O O . THR B 1 7 ? -3.812 10.391 5.297 1 98.88 7 THR B O 1
ATOM 1625 N N . GLY B 1 8 ? -2.066 9.32 4.473 1 98.75 8 GLY B N 1
ATOM 1626 C CA . GLY B 1 8 ? -2.771 8.773 3.324 1 98.75 8 GLY B CA 1
ATOM 1627 C C . GLY B 1 8 ? -2.293 7.383 2.939 1 98.75 8 GLY B C 1
ATOM 1628 O O . GLY B 1 8 ? -1.259 6.922 3.424 1 98.75 8 GLY B O 1
ATOM 1629 N N . ILE B 1 9 ? -3.045 6.766 2.037 1 98.81 9 ILE B N 1
ATOM 1630 C CA . ILE B 1 9 ? -2.703 5.418 1.602 1 98.81 9 ILE B CA 1
ATOM 1631 C C . ILE B 1 9 ? -1.679 5.484 0.472 1 98.81 9 ILE B C 1
ATOM 1633 O O . ILE B 1 9 ? -1.122 4.457 0.07 1 98.81 9 ILE B O 1
ATOM 1637 N N . SER B 1 10 ? -1.486 6.688 -0.033 1 97.62 10 SER B N 1
ATOM 1638 C CA . SER B 1 10 ? -0.531 6.938 -1.107 1 97.62 10 SER B CA 1
ATOM 1639 C C . SER B 1 10 ? -0.235 8.422 -1.252 1 97.62 10 SER B C 1
ATOM 1641 O O . SER B 1 10 ? -0.687 9.234 -0.439 1 97.62 10 SER B O 1
ATOM 1643 N N . THR B 1 11 ? 0.646 8.719 -2.219 1 95.38 11 THR B N 1
ATOM 1644 C CA . THR B 1 11 ? 0.862 10.102 -2.625 1 95.38 11 THR B CA 1
ATOM 1645 C C . THR B 1 11 ? -0.309 10.609 -3.463 1 95.38 11 THR B C 1
ATOM 1647 O O . THR B 1 11 ? -0.969 9.828 -4.152 1 95.38 11 THR B O 1
ATOM 1650 N N . ASP B 1 12 ? -0.7 11.852 -3.307 1 94.75 12 ASP B N 1
ATOM 1651 C CA . ASP B 1 12 ? -1.67 12.555 -4.141 1 94.75 12 ASP B CA 1
ATOM 1652 C C . ASP B 1 12 ? -3.088 12.047 -3.881 1 94.75 12 ASP B C 1
ATOM 1654 O O . ASP B 1 12 ? -3.916 12.016 -4.793 1 94.75 12 ASP B O 1
ATOM 1658 N N . VAL B 1 13 ? -3.307 11.602 -2.65 1 97.88 13 VAL B N 1
ATOM 1659 C CA . VAL B 1 13 ? -4.637 11.078 -2.348 1 97.88 13 VAL B CA 1
ATOM 1660 C C . VAL B 1 13 ? -5.5 12.188 -1.752 1 97.88 13 VAL B C 1
ATOM 1662 O O . VAL B 1 13 ? -6.691 11.992 -1.502 1 97.88 13 VAL B O 1
ATOM 1665 N N . GLY B 1 14 ? -4.914 13.367 -1.412 1 97.44 14 GLY B N 1
ATOM 1666 C CA . GLY B 1 14 ? -5.711 14.492 -0.953 1 97.44 14 GLY B CA 1
ATOM 1667 C C . GLY B 1 14 ? -5.453 14.852 0.497 1 97.44 14 GLY B C 1
ATOM 1668 O O . GLY B 1 14 ? -6.34 15.367 1.18 1 97.44 14 GLY B O 1
ATOM 1669 N N . LYS B 1 15 ? -4.281 14.602 1.015 1 98.44 15 LYS B N 1
ATOM 1670 C CA . LYS B 1 15 ? -3.926 14.93 2.393 1 98.44 15 LYS B CA 1
ATOM 1671 C C . LYS B 1 15 ? -4.039 16.422 2.648 1 98.44 15 LYS B C 1
ATOM 1673 O O . LYS B 1 15 ? -4.578 16.844 3.674 1 98.44 15 LYS B O 1
ATOM 1678 N N . THR B 1 16 ? -3.541 17.203 1.68 1 97.56 16 THR B N 1
ATOM 1679 C CA . THR B 1 16 ? -3.479 18.656 1.871 1 97.56 16 THR B CA 1
ATOM 1680 C C . THR B 1 16 ? -4.883 19.25 1.933 1 97.56 16 THR B C 1
ATOM 1682 O O . THR B 1 16 ? -5.18 20.062 2.812 1 97.56 16 THR B O 1
ATOM 1685 N N . ILE B 1 17 ? -5.766 18.859 1.035 1 98.12 17 ILE B N 1
ATOM 1686 C CA . ILE B 1 17 ? -7.121 19.391 1.079 1 98.12 17 ILE B CA 1
ATOM 1687 C C . ILE B 1 17 ? -7.824 18.922 2.348 1 98.12 17 ILE B C 1
ATOM 1689 O O . ILE B 1 17 ? -8.602 19.656 2.949 1 98.12 17 ILE B O 1
ATOM 1693 N N . THR B 1 18 ? -7.578 17.672 2.729 1 98.75 18 THR B N 1
ATOM 1694 C CA . THR B 1 18 ? -8.117 17.172 3.984 1 98.75 18 THR B CA 1
ATOM 1695 C C . THR B 1 18 ? -7.641 18.016 5.16 1 98.75 18 THR B C 1
ATOM 1697 O O . THR B 1 18 ? -8.438 18.422 6.012 1 98.75 18 THR B O 1
ATOM 1700 N N . SER B 1 19 ? -6.332 18.281 5.184 1 98.81 19 SER B N 1
ATOM 1701 C CA . SER B 1 19 ? -5.77 19.109 6.242 1 98.81 19 SER B CA 1
ATOM 1702 C C . SER B 1 19 ? -6.422 20.484 6.262 1 98.81 19 SER B C 1
ATOM 1704 O O . SER B 1 19 ? -6.758 21 7.328 1 98.81 19 SER B O 1
ATOM 1706 N N . ALA B 1 20 ? -6.621 21.062 5.082 1 98.81 20 ALA B N 1
ATOM 1707 C CA . ALA B 1 20 ? -7.262 22.375 4.996 1 98.81 20 ALA B CA 1
ATOM 1708 C C . ALA B 1 20 ? -8.656 22.328 5.613 1 98.81 20 ALA B C 1
ATOM 1710 O O . ALA B 1 20 ? -9.039 23.25 6.352 1 98.81 20 ALA B O 1
ATOM 1711 N N . VAL B 1 21 ? -9.391 21.328 5.332 1 98.88 21 VAL B N 1
ATOM 1712 C CA . VAL B 1 21 ? -10.758 21.188 5.824 1 98.88 21 VAL B CA 1
ATOM 1713 C C . VAL B 1 21 ? -10.75 21.062 7.348 1 98.88 21 VAL B C 1
ATOM 1715 O O . VAL B 1 21 ? -11.547 21.688 8.039 1 98.88 21 VAL B O 1
ATOM 1718 N N . LEU B 1 22 ? -9.836 20.25 7.871 1 98.88 22 LEU B N 1
ATOM 1719 C CA . LEU B 1 22 ? -9.742 20.062 9.312 1 98.88 22 LEU B CA 1
ATOM 1720 C C . LEU B 1 22 ? -9.328 21.359 10 1 98.88 22 LEU B C 1
ATOM 1722 O O . LEU B 1 22 ? -9.883 21.719 11.047 1 98.88 22 LEU B O 1
ATOM 1726 N N . VAL B 1 23 ? -8.32 22.016 9.422 1 98.88 23 VAL B N 1
ATOM 1727 C CA . VAL B 1 23 ? -7.84 23.281 9.961 1 98.88 23 VAL B CA 1
ATOM 1728 C C . VAL B 1 23 ? -8.984 24.297 10.008 1 98.88 23 VAL B C 1
ATOM 1730 O O . VAL B 1 23 ? -9.188 24.969 11.023 1 98.88 23 VAL B O 1
ATOM 1733 N N . GLU B 1 24 ? -9.727 24.406 8.938 1 98.88 24 GLU B N 1
ATOM 1734 C CA . GLU B 1 24 ? -10.867 25.328 8.883 1 98.88 24 GLU B CA 1
ATOM 1735 C C . GLU B 1 24 ? -11.938 24.938 9.898 1 98.88 24 GLU B C 1
ATOM 1737 O O . GLU B 1 24 ? -12.461 25.797 10.602 1 98.88 24 GLU B O 1
ATOM 1742 N N . ALA B 1 25 ? -12.242 23.656 10 1 98.75 25 ALA B N 1
ATOM 1743 C CA . ALA B 1 25 ? -13.312 23.156 10.852 1 98.75 25 ALA B CA 1
ATOM 1744 C C . ALA B 1 25 ? -13.047 23.484 12.32 1 98.75 25 ALA B C 1
ATOM 1746 O O . ALA B 1 25 ? -13.969 23.812 13.07 1 98.75 25 ALA B O 1
ATOM 1747 N N . LEU B 1 26 ? -11.789 23.453 12.695 1 98.62 26 LEU B N 1
ATOM 1748 C CA . LEU B 1 26 ? -11.445 23.547 14.109 1 98.62 26 LEU B CA 1
ATOM 1749 C C . LEU B 1 26 ? -10.742 24.875 14.406 1 98.62 26 LEU B C 1
ATOM 1751 O O . LEU B 1 26 ? -10.352 25.125 15.547 1 98.62 26 LEU B O 1
ATOM 1755 N N . GLU B 1 27 ? -10.555 25.656 13.312 1 98.5 27 GLU B N 1
ATOM 1756 C CA . GLU B 1 27 ? -9.672 26.828 13.414 1 98.5 27 GLU B CA 1
ATOM 1757 C C . GLU B 1 27 ? -8.344 26.453 14.055 1 98.5 27 GLU B C 1
ATOM 1759 O O . GLU B 1 27 ? -7.852 27.156 14.938 1 98.5 27 GLU B O 1
ATOM 1764 N N . ALA B 1 28 ? -7.855 25.312 13.672 1 98.81 28 ALA B N 1
ATOM 1765 C CA . ALA B 1 28 ? -6.66 24.719 14.258 1 98.81 28 ALA B CA 1
ATOM 1766 C C . ALA B 1 28 ? -5.391 25.328 13.664 1 98.81 28 ALA B C 1
ATOM 1768 O O . ALA B 1 28 ? -5.422 25.891 12.578 1 98.81 28 ALA B O 1
ATOM 1769 N N . ASP B 1 29 ? -4.316 25.172 14.398 1 98.88 29 ASP B N 1
ATOM 1770 C CA . ASP B 1 29 ? -3.006 25.406 13.812 1 98.88 29 ASP B CA 1
ATOM 1771 C C . ASP B 1 29 ? -2.611 24.266 12.867 1 98.88 29 ASP B C 1
ATOM 1773 O O . ASP B 1 29 ? -3.232 23.203 12.883 1 98.88 29 ASP B O 1
ATOM 1777 N N . TYR B 1 30 ? -1.658 24.609 11.984 1 98.81 30 TYR B N 1
ATOM 1778 C CA . TYR B 1 30 ? -1.202 23.656 10.977 1 98.81 30 TYR B CA 1
ATOM 1779 C C . TYR B 1 30 ? 0.31 23.469 11.039 1 98.81 30 TYR B C 1
ATOM 1781 O O . TYR B 1 30 ? 1.047 24.438 11.242 1 98.81 30 TYR B O 1
ATOM 1789 N N . TRP B 1 31 ? 0.722 22.188 10.859 1 98.75 31 TRP B N 1
ATOM 1790 C CA . TRP B 1 31 ? 2.146 21.859 10.836 1 98.75 31 TRP B CA 1
ATOM 1791 C C . TRP B 1 31 ? 2.422 20.688 9.914 1 98.75 31 TRP B C 1
ATOM 1793 O O . TRP B 1 31 ? 1.719 19.672 9.969 1 98.75 31 TRP B O 1
ATOM 1803 N N . LYS B 1 32 ? 3.312 20.812 9.008 1 98.5 32 LYS B N 1
ATOM 1804 C CA . LYS B 1 32 ? 3.885 19.719 8.227 1 98.5 32 LYS B CA 1
ATOM 1805 C C . LYS B 1 32 ? 5.352 19.5 8.586 1 98.5 32 LYS B C 1
ATOM 1807 O O . LYS B 1 32 ? 6.23 20.203 8.094 1 98.5 32 LYS B O 1
ATOM 1812 N N . PRO B 1 33 ? 5.605 18.484 9.367 1 98.5 33 PRO B N 1
ATOM 1813 C CA . PRO B 1 33 ? 6.949 18.312 9.93 1 98.5 33 PRO B CA 1
ATOM 1814 C C . PRO B 1 33 ? 8.031 18.219 8.852 1 98.5 33 PRO B C 1
ATOM 1816 O O . PRO B 1 33 ? 9.102 18.812 8.992 1 98.5 33 PRO B O 1
ATOM 1819 N N . VAL B 1 34 ? 7.75 17.516 7.781 1 98.38 34 VAL B N 1
ATOM 1820 C CA . VAL B 1 34 ? 8.727 17.297 6.719 1 98.38 34 VAL B CA 1
ATOM 1821 C C . VAL B 1 34 ? 8.102 17.625 5.363 1 98.38 34 VAL B C 1
ATOM 1823 O O . VAL B 1 34 ? 7.191 16.922 4.914 1 98.38 34 VAL B O 1
ATOM 1826 N N . GLN B 1 35 ? 8.555 18.672 4.746 1 97.88 35 GLN B N 1
ATOM 1827 C CA . GLN B 1 35 ? 8.102 19.125 3.434 1 97.88 35 GLN B CA 1
ATOM 1828 C C . GLN B 1 35 ? 9.117 18.766 2.35 1 97.88 35 GLN B C 1
ATOM 1830 O O . GLN B 1 35 ? 10.32 18.984 2.518 1 97.88 35 GLN B O 1
ATOM 1835 N N . THR B 1 36 ? 8.672 18.078 1.348 1 96.44 36 THR B N 1
ATOM 1836 C CA . THR B 1 36 ? 9.492 17.875 0.163 1 96.44 36 THR B CA 1
ATOM 1837 C C . THR B 1 36 ? 8.859 18.531 -1.061 1 96.44 36 THR B C 1
ATOM 1839 O O . THR B 1 36 ? 7.641 18.688 -1.126 1 96.44 36 THR B O 1
ATOM 1842 N N . GLY B 1 37 ? 9.664 18.953 -2.02 1 93.81 37 GLY B N 1
ATOM 1843 C CA . GLY B 1 37 ? 9.18 19.594 -3.23 1 93.81 37 GLY B CA 1
ATOM 1844 C C . GLY B 1 37 ? 9.156 21.109 -3.129 1 93.81 37 GLY B C 1
ATOM 1845 O O . GLY B 1 37 ? 9.227 21.672 -2.029 1 93.81 37 GLY B O 1
ATOM 1846 N N . ASP B 1 38 ? 8.953 21.828 -4.199 1 86.06 38 ASP B N 1
ATOM 1847 C CA . ASP B 1 38 ? 9.008 23.281 -4.277 1 86.06 38 ASP B CA 1
ATOM 1848 C C . ASP B 1 38 ? 7.695 23.906 -3.814 1 86.06 38 ASP B C 1
ATOM 1850 O O . ASP B 1 38 ? 7.684 25.031 -3.299 1 86.06 38 ASP B O 1
ATOM 1854 N N . ASP B 1 39 ? 6.688 23.203 -4.078 1 82.31 39 ASP B N 1
ATOM 1855 C CA . ASP B 1 39 ? 5.387 23.703 -3.635 1 82.31 39 ASP B CA 1
ATOM 1856 C C . ASP B 1 39 ? 5.203 23.5 -2.133 1 82.31 39 ASP B C 1
ATOM 1858 O O . ASP B 1 39 ? 5.586 22.469 -1.589 1 82.31 39 ASP B O 1
ATOM 1862 N N . SER B 1 40 ? 4.695 24.562 -1.537 1 85.44 40 SER B N 1
ATOM 1863 C CA . SER B 1 40 ? 4.496 24.5 -0.092 1 85.44 40 SER B CA 1
ATOM 1864 C C . SER B 1 40 ? 3.055 24.125 0.253 1 85.44 40 SER B C 1
ATOM 1866 O O . SER B 1 40 ? 2.121 24.828 -0.142 1 85.44 40 SER B O 1
ATOM 1868 N N . ASP B 1 41 ? 2.906 23.078 0.983 1 91.56 41 ASP B N 1
ATOM 1869 C CA . ASP B 1 41 ? 1.587 22.703 1.488 1 91.56 41 ASP B CA 1
ATOM 1870 C C . ASP B 1 41 ? 1.04 23.781 2.43 1 91.56 41 ASP B C 1
ATOM 1872 O O . ASP B 1 41 ? -0.165 24.031 2.451 1 91.56 41 ASP B O 1
ATOM 1876 N N . SER B 1 42 ? 1.94 24.453 3.125 1 93.81 42 SER B N 1
ATOM 1877 C CA . SER B 1 42 ? 1.532 25.531 4.016 1 93.81 42 SER B CA 1
ATOM 1878 C C . SER B 1 42 ? 0.904 26.688 3.234 1 93.81 42 SER B C 1
ATOM 1880 O O . SER B 1 42 ? -0.083 27.281 3.678 1 93.81 42 SER B O 1
ATOM 1882 N N . GLU B 1 43 ? 1.472 26.984 2.119 1 94.69 43 GLU B N 1
ATOM 1883 C CA . GLU B 1 43 ? 0.904 28.016 1.266 1 94.69 43 GLU B CA 1
ATOM 1884 C C . GLU B 1 43 ? -0.471 27.625 0.742 1 94.69 43 GLU B C 1
ATOM 1886 O O . GLU B 1 43 ? -1.394 28.438 0.709 1 94.69 43 GLU B O 1
ATOM 1891 N N . THR B 1 44 ? -0.574 26.391 0.336 1 96 44 THR B N 1
ATOM 1892 C CA . THR B 1 44 ? -1.856 25.875 -0.131 1 96 44 THR B CA 1
ATOM 1893 C C . THR B 1 44 ? -2.914 25.984 0.962 1 96 44 THR B C 1
ATOM 1895 O O . THR B 1 44 ? -4.031 26.453 0.709 1 96 44 THR B O 1
ATOM 1898 N N . ILE B 1 45 ? -2.523 25.609 2.195 1 97.69 45 ILE B N 1
ATOM 1899 C CA . ILE B 1 45 ? -3.424 25.703 3.338 1 97.69 45 ILE B CA 1
ATOM 1900 C C . ILE B 1 45 ? -3.857 27.141 3.543 1 97.69 45 ILE B C 1
ATOM 1902 O O . ILE B 1 45 ? -5.051 27.438 3.658 1 97.69 45 ILE B O 1
ATOM 1906 N N . SER B 1 46 ? -2.895 28.031 3.561 1 97.31 46 SER B N 1
ATOM 1907 C CA . SER B 1 46 ? -3.164 29.453 3.768 1 97.31 46 SER B CA 1
ATOM 1908 C C . SER B 1 46 ? -4.172 29.984 2.75 1 97.31 46 SER B C 1
ATOM 1910 O O . SER B 1 46 ? -5.051 30.781 3.092 1 97.31 46 SER B O 1
ATOM 1912 N N . ASN B 1 47 ? -4.07 29.5 1.539 1 97.38 47 ASN B N 1
ATOM 1913 C CA . ASN B 1 47 ? -4.91 29.969 0.447 1 97.38 47 ASN B CA 1
ATOM 1914 C C . ASN B 1 47 ? -6.309 29.359 0.502 1 97.38 47 ASN B C 1
ATOM 1916 O O . ASN B 1 47 ? -7.238 29.875 -0.128 1 97.38 47 ASN B O 1
ATOM 1920 N N . LEU B 1 48 ? -6.445 28.312 1.265 1 97.94 48 LEU B N 1
ATOM 1921 C CA . LEU B 1 48 ? -7.695 27.562 1.191 1 97.94 48 LEU B CA 1
ATOM 1922 C C . LEU B 1 48 ? -8.555 27.828 2.42 1 97.94 48 LEU B C 1
ATOM 1924 O O . LEU B 1 48 ? -9.758 27.531 2.416 1 97.94 48 LEU B O 1
ATOM 1928 N N . ILE B 1 49 ? -7.953 28.312 3.482 1 98.25 49 ILE B N 1
ATOM 1929 C CA . ILE B 1 49 ? -8.742 28.531 4.688 1 98.25 49 ILE B CA 1
ATOM 1930 C C . ILE B 1 49 ? -9.195 29.984 4.758 1 98.25 49 ILE B C 1
ATOM 1932 O O . ILE B 1 49 ? -8.586 30.859 4.133 1 98.25 49 ILE B O 1
ATOM 1936 N N . SER B 1 50 ? -10.273 30.25 5.523 1 98 50 SER B N 1
ATOM 1937 C CA . SER B 1 50 ? -10.828 31.594 5.637 1 98 50 SER B CA 1
ATOM 1938 C C . SER B 1 50 ? -10.656 32.156 7.051 1 98 50 SER B C 1
ATOM 1940 O O . SER B 1 50 ? -10.75 33.344 7.266 1 98 50 SER B O 1
ATOM 1942 N N . ASN B 1 51 ? -10.453 31.297 8.023 1 97.38 51 ASN B N 1
ATOM 1943 C CA . ASN B 1 51 ? -10.359 31.781 9.406 1 97.38 51 ASN B CA 1
ATOM 1944 C C . ASN B 1 51 ? -9.07 32.562 9.633 1 97.38 51 ASN B C 1
ATOM 1946 O O . ASN B 1 51 ? -8.109 32.438 8.867 1 97.38 51 ASN B O 1
ATOM 1950 N N . THR B 1 52 ? -8.992 33.312 10.734 1 97.38 52 THR B N 1
ATOM 1951 C CA . THR B 1 52 ? -7.852 34.188 10.961 1 97.38 52 THR B CA 1
ATOM 1952 C C . THR B 1 52 ? -7.109 33.812 12.234 1 97.38 52 THR B C 1
ATOM 1954 O O . THR B 1 52 ? -6.258 34.562 12.719 1 97.38 52 THR B O 1
ATOM 1957 N N . LYS B 1 53 ? -7.41 32.656 12.758 1 97.88 53 LYS B N 1
ATOM 1958 C CA . LYS B 1 53 ? -6.828 32.25 14.031 1 97.88 53 LYS B CA 1
ATOM 1959 C C . LYS B 1 53 ? -5.656 31.312 13.82 1 97.88 53 LYS B C 1
ATOM 1961 O O . LYS B 1 53 ? -4.766 31.203 14.664 1 97.88 53 LYS B O 1
ATOM 1966 N N . THR B 1 54 ? -5.723 30.641 12.688 1 98.44 54 THR B N 1
ATOM 1967 C CA . THR B 1 54 ? -4.789 29.562 12.398 1 98.44 54 THR B CA 1
ATOM 1968 C C . THR B 1 54 ? -3.359 30.094 12.305 1 98.44 54 THR B C 1
ATOM 1970 O O . THR B 1 54 ? -3.107 31.094 11.641 1 98.44 54 THR B O 1
ATOM 1973 N N . VAL B 1 55 ? -2.486 29.438 12.992 1 98.69 55 VAL B N 1
ATOM 1974 C CA . VAL B 1 55 ? -1.056 29.656 12.812 1 98.69 55 VAL B CA 1
ATOM 1975 C C . VAL B 1 55 ? -0.46 28.531 11.977 1 98.69 55 VAL B C 1
ATOM 1977 O O . VAL B 1 55 ? -0.655 27.359 12.289 1 98.69 55 VAL B O 1
ATOM 1980 N N . LEU B 1 56 ? 0.212 28.891 10.883 1 98.38 56 LEU B N 1
ATOM 1981 C CA . LEU B 1 56 ? 0.977 27.922 10.086 1 98.38 56 LEU B CA 1
ATOM 1982 C C . LEU B 1 56 ? 2.412 27.828 10.594 1 98.38 56 LEU B C 1
ATOM 1984 O O . LEU B 1 56 ? 3.199 28.766 10.43 1 98.38 56 LEU B O 1
ATOM 1988 N N . HIS B 1 57 ? 2.715 26.734 11.203 1 98.44 57 HIS B N 1
ATOM 1989 C CA . HIS B 1 57 ? 4.043 26.547 11.773 1 98.44 57 HIS B CA 1
ATOM 1990 C C . HIS B 1 57 ? 5.043 26.094 10.719 1 98.44 57 HIS B C 1
ATOM 1992 O O . HIS B 1 57 ? 4.68 25.391 9.773 1 98.44 57 HIS B O 1
ATOM 1998 N N . LYS B 1 58 ? 6.285 26.484 10.891 1 96.81 58 LYS B N 1
ATOM 1999 C CA . LYS B 1 58 ? 7.355 26.094 9.969 1 96.81 58 LYS B CA 1
ATOM 2000 C C . LYS B 1 58 ? 7.66 24.609 10.062 1 96.81 58 LYS B C 1
ATOM 2002 O O . LYS B 1 58 ? 7.688 24.047 11.156 1 96.81 58 LYS B O 1
ATOM 2007 N N . SER B 1 59 ? 7.961 24.031 8.969 1 97.88 59 SER B N 1
ATOM 2008 C CA . SER B 1 59 ? 8.375 22.625 8.938 1 97.88 59 SER B CA 1
ATOM 2009 C C . SER B 1 59 ? 9.695 22.422 9.664 1 97.88 59 SER B C 1
ATOM 2011 O O . SER B 1 59 ? 10.539 23.328 9.703 1 97.88 59 SER B O 1
ATOM 2013 N N . SER B 1 60 ? 9.852 21.281 10.242 1 98.12 60 SER B N 1
ATOM 2014 C CA . SER B 1 60 ? 11.148 20.938 10.812 1 98.12 60 SER B CA 1
ATOM 2015 C C . SER B 1 60 ? 12.195 20.734 9.727 1 98.12 60 SER B C 1
ATOM 2017 O O . SER B 1 60 ? 13.367 21.078 9.922 1 98.12 60 SER B O 1
ATOM 2019 N N . TYR B 1 61 ? 11.805 20.172 8.617 1 98.06 61 TYR B N 1
ATOM 2020 C CA . TYR B 1 61 ? 12.641 20 7.434 1 98.06 61 TYR B CA 1
ATOM 2021 C C . TYR B 1 61 ? 11.898 20.422 6.172 1 98.06 61 TYR B C 1
ATOM 2023 O O . TYR B 1 61 ? 10.727 20.078 5.988 1 98.06 61 TYR B O 1
ATOM 2031 N N . SER B 1 62 ? 12.531 21.219 5.328 1 97.38 62 SER B N 1
ATOM 2032 C CA . SER B 1 62 ? 12.031 21.625 4.012 1 97.38 62 SER B CA 1
ATOM 2033 C C . SER B 1 62 ? 13.055 21.297 2.922 1 97.38 62 SER B C 1
ATOM 2035 O O . SER B 1 62 ? 14.117 21.922 2.863 1 97.38 62 SER B O 1
ATOM 2037 N N . LEU B 1 63 ? 12.719 20.344 2.117 1 97.69 63 LEU B N 1
ATOM 2038 C CA . LEU B 1 63 ? 13.617 19.875 1.062 1 97.69 63 LEU B CA 1
ATOM 2039 C C . LEU B 1 63 ? 13.055 20.219 -0.315 1 97.69 63 LEU B C 1
ATOM 2041 O O . LEU B 1 63 ? 11.836 20.25 -0.501 1 97.69 63 LEU B O 1
ATOM 2045 N N . LYS B 1 64 ? 13.852 20.406 -1.327 1 96.19 64 LYS B N 1
ATOM 2046 C CA . LYS B 1 64 ? 13.438 20.922 -2.629 1 96.19 64 LYS B CA 1
ATOM 2047 C C . LYS B 1 64 ? 13.008 19.797 -3.561 1 96.19 64 LYS B C 1
ATOM 2049 O O . LYS B 1 64 ? 12.07 19.953 -4.344 1 96.19 64 LYS B O 1
ATOM 2054 N N . ALA B 1 65 ? 13.703 18.672 -3.541 1 96.06 65 ALA B N 1
ATOM 2055 C CA . ALA B 1 65 ? 13.43 17.578 -4.473 1 96.06 65 ALA B CA 1
ATOM 2056 C C . ALA B 1 65 ? 12.086 16.922 -4.176 1 96.06 65 ALA B C 1
ATOM 2058 O O . ALA B 1 65 ? 11.797 16.578 -3.027 1 96.06 65 ALA B O 1
ATOM 2059 N N . PRO B 1 66 ? 11.234 16.812 -5.184 1 94.38 66 PRO B N 1
ATOM 2060 C CA . PRO B 1 66 ? 9.906 16.219 -4.988 1 94.38 66 PRO B CA 1
ATOM 2061 C C . PRO B 1 66 ? 9.938 14.695 -4.969 1 94.38 66 PRO B C 1
ATOM 2063 O O . PRO B 1 66 ? 9.383 14.047 -5.863 1 94.38 66 PRO B O 1
ATOM 2066 N N . MET B 1 67 ? 10.562 14.094 -4.039 1 95.88 67 MET B N 1
ATOM 2067 C CA . MET B 1 67 ? 10.695 12.656 -3.828 1 95.88 67 MET B CA 1
ATOM 2068 C C . MET B 1 67 ? 10.586 12.312 -2.344 1 95.88 67 MET B C 1
ATOM 2070 O O . MET B 1 67 ? 10.266 13.172 -1.525 1 95.88 67 MET B O 1
ATOM 2074 N N . SER B 1 68 ? 10.781 11.078 -1.967 1 97.31 68 SER B N 1
ATOM 2075 C CA . SER B 1 68 ? 10.672 10.672 -0.57 1 97.31 68 SER B CA 1
ATOM 2076 C C . SER B 1 68 ? 11.633 11.461 0.313 1 97.31 68 SER B C 1
ATOM 2078 O O . SER B 1 68 ? 12.727 11.828 -0.121 1 97.31 68 SER B O 1
ATOM 2080 N N . PRO B 1 69 ? 11.242 11.734 1.59 1 98.25 69 PRO B N 1
ATOM 2081 C CA . PRO B 1 69 ? 12.078 12.555 2.473 1 98.25 69 PRO B CA 1
ATOM 2082 C C . PRO B 1 69 ? 13.516 12.039 2.566 1 98.25 69 PRO B C 1
ATOM 2084 O O . PRO B 1 69 ? 14.461 12.82 2.48 1 98.25 69 PRO B O 1
ATOM 2087 N N . HIS B 1 70 ? 13.719 10.75 2.688 1 98.56 70 HIS B N 1
ATOM 2088 C CA . HIS B 1 70 ? 15.062 10.195 2.816 1 98.56 70 HIS B CA 1
ATOM 2089 C C . HIS B 1 70 ? 15.891 10.461 1.565 1 98.56 70 HIS B C 1
ATOM 2091 O O . HIS B 1 70 ? 17.062 10.828 1.66 1 98.56 70 HIS B O 1
ATOM 2097 N N . ALA B 1 71 ? 15.289 10.266 0.409 1 97.94 71 ALA B N 1
ATOM 2098 C CA . ALA B 1 71 ? 16 10.445 -0.856 1 97.94 71 ALA B CA 1
ATOM 2099 C C . ALA B 1 71 ? 16.312 11.922 -1.104 1 97.94 71 ALA B C 1
ATOM 2101 O O . ALA B 1 71 ? 17.406 12.266 -1.545 1 97.94 71 ALA B O 1
ATOM 2102 N N . ALA B 1 72 ? 15.297 12.812 -0.848 1 97.88 72 ALA B N 1
ATOM 2103 C CA . ALA B 1 72 ? 15.492 14.258 -0.981 1 97.88 72 ALA B CA 1
ATOM 2104 C C . ALA B 1 72 ? 16.609 14.742 -0.065 1 97.88 72 ALA B C 1
ATOM 2106 O O . ALA B 1 72 ? 17.469 15.539 -0.477 1 97.88 72 ALA B O 1
ATOM 2107 N N . ALA B 1 73 ? 16.578 14.273 1.217 1 98.44 73 ALA B N 1
ATOM 2108 C CA . ALA B 1 73 ? 17.594 14.641 2.199 1 98.44 73 ALA B CA 1
ATOM 2109 C C . ALA B 1 73 ? 18.984 14.219 1.733 1 98.44 73 ALA B C 1
ATOM 2111 O O . ALA B 1 73 ? 19.938 15.016 1.791 1 98.44 73 ALA B O 1
ATOM 2112 N N . ALA B 1 74 ? 19.125 12.984 1.247 1 97.81 74 ALA B N 1
ATOM 2113 C CA . ALA B 1 74 ? 20.391 12.484 0.746 1 97.81 74 ALA B CA 1
ATOM 2114 C C . ALA B 1 74 ? 20.906 13.336 -0.418 1 97.81 74 ALA B C 1
ATOM 2116 O O . ALA B 1 74 ? 22.078 13.695 -0.465 1 97.81 74 ALA B O 1
ATOM 2117 N N . LEU B 1 75 ? 20.047 13.648 -1.337 1 97.38 75 LEU B N 1
ATOM 2118 C CA . LEU B 1 75 ? 20.375 14.445 -2.514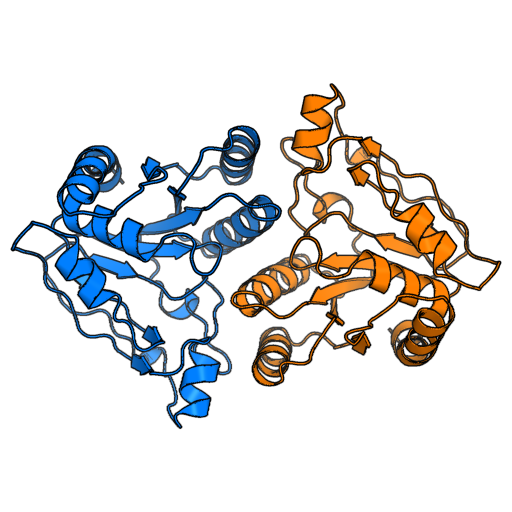 1 97.38 75 LEU B CA 1
ATOM 2119 C C . LEU B 1 75 ? 20.875 15.828 -2.111 1 97.38 75 LEU B C 1
ATOM 2121 O O . LEU B 1 75 ? 21.766 16.391 -2.764 1 97.38 75 LEU B O 1
ATOM 2125 N N . GLU B 1 76 ? 20.391 16.359 -0.979 1 97.88 76 GLU B N 1
ATOM 2126 C CA . GLU B 1 76 ? 20.688 17.734 -0.571 1 97.88 76 GLU B CA 1
ATOM 2127 C C . GLU B 1 76 ? 21.703 17.781 0.556 1 97.88 76 GLU B C 1
ATOM 2129 O O . GLU B 1 76 ? 22.016 18.844 1.095 1 97.88 76 GLU B O 1
ATOM 2134 N N . GLY B 1 77 ? 22.188 1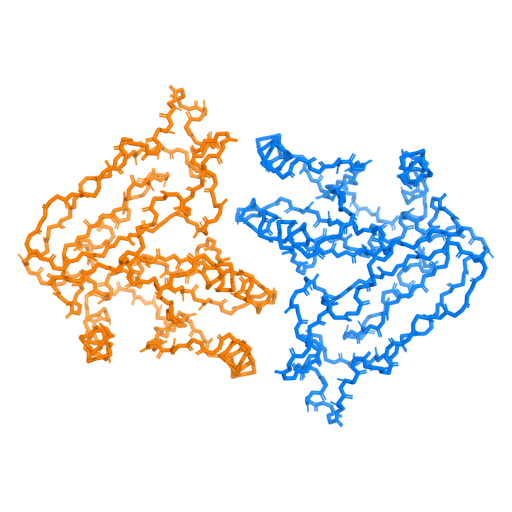6.625 0.92 1 97.94 77 GLY B N 1
ATOM 2135 C CA . GLY B 1 77 ? 23.219 16.547 1.943 1 97.94 77 GLY B CA 1
ATOM 2136 C C . GLY B 1 77 ? 22.688 16.844 3.338 1 97.94 77 GLY B C 1
ATOM 2137 O O . GLY B 1 77 ? 23.406 17.422 4.164 1 97.94 77 GLY B O 1
ATOM 2138 N N . VAL B 1 78 ? 21.453 16.531 3.557 1 97.75 78 VAL B N 1
ATOM 2139 C CA . VAL B 1 78 ? 20.781 16.766 4.836 1 97.75 78 VAL B CA 1
ATOM 2140 C C . VAL B 1 78 ? 20.484 15.43 5.512 1 97.75 78 VAL B C 1
ATOM 2142 O O . VAL B 1 78 ? 20.141 14.453 4.84 1 97.75 78 VAL B O 1
ATOM 2145 N N . TYR B 1 79 ? 20.641 15.336 6.781 1 98.19 79 TYR B N 1
ATOM 2146 C CA . TYR B 1 79 ? 20.203 14.188 7.562 1 98.19 79 TYR B CA 1
ATOM 2147 C C . TYR B 1 79 ? 18.953 14.523 8.375 1 98.19 79 TYR B C 1
ATOM 2149 O O . TYR B 1 79 ? 18.969 15.461 9.172 1 98.19 79 TYR B O 1
ATOM 2157 N N . ILE B 1 80 ? 17.906 13.82 8.164 1 98.56 80 ILE B N 1
ATOM 2158 C CA . ILE B 1 80 ? 16.688 14.023 8.93 1 98.56 80 ILE B CA 1
ATOM 2159 C C . ILE B 1 80 ? 16.75 13.227 10.234 1 98.56 80 ILE B C 1
ATOM 2161 O O . ILE B 1 80 ? 16.734 12 10.219 1 98.56 80 ILE B O 1
ATOM 2165 N N . ASP B 1 81 ? 16.859 13.883 11.305 1 98.19 81 ASP B N 1
ATOM 2166 C CA . ASP B 1 81 ? 16.828 13.305 12.641 1 98.19 81 ASP B CA 1
ATOM 2167 C C . ASP B 1 81 ? 15.43 13.406 13.25 1 98.19 81 ASP B C 1
ATOM 2169 O O . ASP B 1 81 ? 14.977 14.5 13.594 1 98.19 81 ASP B O 1
ATOM 2173 N N . HIS B 1 82 ? 14.797 12.234 13.391 1 96.62 82 HIS B N 1
ATOM 2174 C CA . HIS B 1 82 ? 13.414 12.266 13.867 1 96.62 82 HIS B CA 1
ATOM 2175 C C . HIS B 1 82 ? 13.32 12.867 15.266 1 96.62 82 HIS B C 1
ATOM 2177 O O . HIS B 1 82 ? 12.281 13.406 15.641 1 96.62 82 HIS B O 1
ATOM 2183 N N . ASN B 1 83 ? 14.422 12.805 16.062 1 96.5 83 ASN B N 1
ATOM 2184 C CA . ASN B 1 83 ? 14.438 13.383 17.406 1 96.5 83 ASN B CA 1
ATOM 2185 C C . ASN B 1 83 ? 14.375 14.906 17.359 1 96.5 83 ASN B C 1
ATOM 2187 O O . ASN B 1 83 ? 14.07 15.547 18.359 1 96.5 83 ASN B O 1
ATOM 2191 N N . LYS B 1 84 ? 14.703 15.461 16.219 1 97.38 84 LYS B N 1
ATOM 2192 C CA . LYS B 1 84 ? 14.688 16.906 16.062 1 97.38 84 LYS B CA 1
ATOM 2193 C C . LYS B 1 84 ? 13.344 17.391 15.531 1 97.38 84 LYS B C 1
ATOM 2195 O O . LYS B 1 84 ? 13.117 18.594 15.398 1 97.38 84 LYS B O 1
ATOM 2200 N N . ILE B 1 85 ? 12.492 16.547 15.156 1 98.31 85 ILE B N 1
ATOM 2201 C CA . ILE B 1 85 ? 11.125 16.875 14.742 1 98.31 85 ILE B CA 1
ATOM 2202 C C . ILE B 1 85 ? 10.227 16.984 15.977 1 98.31 85 ILE B C 1
ATOM 2204 O O . ILE B 1 85 ? 9.727 15.969 16.469 1 98.31 85 ILE B O 1
ATOM 2208 N N . GLN B 1 86 ? 10.125 18.188 16.438 1 96.88 86 GLN B N 1
ATOM 2209 C CA . GLN B 1 86 ? 9.336 18.453 17.641 1 96.88 86 GLN B CA 1
ATOM 2210 C C . GLN B 1 86 ? 8.07 19.234 17.297 1 96.88 86 GLN B C 1
ATOM 2212 O O . GLN B 1 86 ? 8.141 20.266 16.609 1 96.88 86 GLN B O 1
ATOM 2217 N N . GLU B 1 87 ? 6.996 18.688 17.75 1 97 87 GLU B N 1
ATOM 2218 C CA . GLU B 1 87 ? 5.73 19.375 17.516 1 97 87 GLU B CA 1
ATOM 2219 C C . GLU B 1 87 ? 5.762 20.797 18.094 1 97 87 GLU B C 1
ATOM 2221 O O . GLU B 1 87 ? 6.199 21 19.219 1 97 87 GLU B O 1
ATOM 2226 N N . PRO B 1 88 ? 5.332 21.797 17.328 1 97.88 88 PRO B N 1
ATOM 2227 C CA . PRO B 1 88 ? 5.266 23.172 17.844 1 97.88 88 PRO B CA 1
ATOM 2228 C C . PRO B 1 88 ? 4.355 23.312 19.047 1 97.88 88 PRO B C 1
ATOM 2230 O O . PRO B 1 88 ? 3.32 22.641 19.125 1 97.88 88 PRO B O 1
ATOM 2233 N N . LYS B 1 89 ? 4.73 24.234 19.938 1 96.56 89 LYS B N 1
ATOM 2234 C CA . LYS B 1 89 ? 3.896 24.531 21.094 1 96.56 89 LYS B CA 1
ATOM 2235 C C . LYS B 1 89 ? 2.73 25.438 20.719 1 96.56 89 LYS B C 1
ATOM 2237 O O . LYS B 1 89 ? 2.908 26.406 19.969 1 96.56 89 LYS B O 1
ATOM 2242 N N . THR B 1 90 ? 1.569 25.016 21.125 1 97.25 90 THR B N 1
ATOM 2243 C CA . THR B 1 90 ? 0.382 25.828 20.875 1 97.25 90 THR B CA 1
ATOM 2244 C C . THR B 1 90 ? -0.711 25.5 21.891 1 97.25 90 THR B C 1
ATOM 2246 O O . THR B 1 90 ? -0.727 24.422 22.469 1 97.25 90 THR B O 1
ATOM 2249 N N . GLU B 1 91 ? -1.604 26.422 22.219 1 97 91 GLU B N 1
ATOM 2250 C CA . GLU B 1 91 ? -2.787 26.203 23.047 1 97 91 GLU B CA 1
ATOM 2251 C C . GLU B 1 91 ? -4.016 25.938 22.188 1 97 91 GLU B C 1
ATOM 2253 O O . GLU B 1 91 ? -5.141 25.906 22.688 1 97 91 GLU B O 1
ATOM 2258 N N . ASN B 1 92 ? -3.809 25.719 20.906 1 98.06 92 ASN B N 1
ATOM 2259 C CA . ASN B 1 92 ? -4.859 25.469 19.922 1 98.06 92 ASN B CA 1
ATOM 2260 C C . ASN B 1 92 ? -4.867 24 19.484 1 98.06 92 ASN B C 1
ATOM 2262 O O . ASN B 1 92 ? -3.932 23.25 19.781 1 98.06 92 ASN B O 1
ATOM 2266 N N . HIS B 1 93 ? -5.988 23.594 18.828 1 98.38 93 HIS B N 1
ATOM 2267 C CA . HIS B 1 93 ? -5.934 22.328 18.094 1 98.38 93 HIS B CA 1
ATOM 2268 C C . HIS B 1 93 ? -4.816 22.344 17.062 1 98.38 93 HIS B C 1
ATOM 2270 O O . HIS B 1 93 ? -4.395 23.406 16.609 1 98.38 93 HIS B O 1
ATOM 2276 N N . MET B 1 94 ? -4.312 21.172 16.75 1 98.69 94 MET B N 1
ATOM 2277 C CA . MET B 1 94 ? -3.229 21.031 15.773 1 98.69 94 MET B CA 1
ATOM 2278 C C . MET B 1 94 ? -3.578 20 14.711 1 98.69 94 MET B C 1
ATOM 2280 O O . MET B 1 94 ? -4.051 18.906 15.031 1 98.69 94 MET B O 1
ATOM 2284 N N . VAL B 1 95 ? -3.457 20.422 13.453 1 98.88 95 VAL B N 1
ATOM 2285 C CA . VAL B 1 95 ? -3.49 19.484 12.336 1 98.88 95 VAL B CA 1
ATOM 2286 C C . VAL B 1 95 ? -2.076 19.266 11.797 1 98.88 95 VAL B C 1
ATOM 2288 O O . VAL B 1 95 ? -1.414 20.219 11.383 1 98.88 95 VAL B O 1
ATOM 2291 N N . ILE B 1 96 ? -1.619 18.094 11.883 1 98.88 96 ILE B N 1
ATOM 2292 C CA . ILE B 1 96 ? -0.287 17.703 11.43 1 98.88 96 ILE B CA 1
ATOM 2293 C C . ILE B 1 96 ? -0.394 16.875 10.148 1 98.88 96 ILE B C 1
ATOM 2295 O O . ILE B 1 96 ? -1.06 15.836 10.125 1 98.88 96 ILE B O 1
ATOM 2299 N N . GLU B 1 97 ? 0.21 17.328 9.094 1 98.81 97 GLU B N 1
ATOM 2300 C CA . GLU B 1 97 ? 0.139 16.641 7.812 1 98.81 97 GLU B CA 1
ATOM 2301 C C . GLU B 1 97 ? 1.412 15.836 7.551 1 98.81 97 GLU B C 1
ATOM 2303 O O . GLU B 1 97 ? 2.512 16.391 7.543 1 98.81 97 GLU B O 1
ATOM 2308 N N . GLY B 1 98 ? 1.261 14.547 7.34 1 98.38 98 GLY B N 1
ATOM 2309 C CA . GLY B 1 98 ? 2.383 13.695 6.977 1 98.38 98 GLY B CA 1
ATOM 2310 C C . GLY B 1 98 ? 2.811 13.859 5.531 1 98.38 98 GLY B C 1
ATOM 2311 O O . GLY B 1 98 ? 2.236 14.664 4.797 1 98.38 98 GLY B O 1
ATOM 2312 N N . ALA B 1 99 ? 3.826 13.102 5.156 1 97.25 99 ALA B N 1
ATOM 2313 C CA . ALA B 1 99 ? 4.32 13.023 3.783 1 97.25 99 ALA B CA 1
ATOM 2314 C C . ALA B 1 99 ? 4.145 11.617 3.213 1 97.25 99 ALA B C 1
ATOM 2316 O O . ALA B 1 99 ? 4.742 10.664 3.715 1 97.25 99 ALA B O 1
ATOM 2317 N N . GLY B 1 100 ? 3.361 11.531 2.217 1 96.75 100 GLY B N 1
ATOM 2318 C CA . GLY B 1 100 ? 3.115 10.219 1.646 1 96.75 100 GLY B CA 1
ATOM 2319 C C . GLY B 1 100 ? 2.324 9.305 2.564 1 96.75 100 GLY B C 1
ATOM 2320 O O . GLY B 1 100 ? 1.21 9.641 2.973 1 96.75 100 GLY B O 1
ATOM 2321 N N . GLY B 1 101 ? 2.896 8.188 2.934 1 98.56 101 GLY B N 1
ATOM 2322 C CA . GLY B 1 101 ? 2.264 7.215 3.809 1 98.56 101 GLY B CA 1
ATOM 2323 C C . GLY B 1 101 ? 2.996 7.031 5.125 1 98.56 101 GLY B C 1
ATOM 2324 O O . GLY B 1 101 ? 3.98 7.723 5.395 1 98.56 101 GLY B O 1
ATOM 2325 N N . VAL B 1 102 ? 2.58 6.078 5.926 1 98.81 102 VAL B N 1
ATOM 2326 C CA . VAL B 1 102 ? 2.986 5.973 7.324 1 98.81 102 VAL B CA 1
ATOM 2327 C C . VAL B 1 102 ? 4.387 5.375 7.41 1 98.81 102 VAL B C 1
ATOM 2329 O O . VAL B 1 102 ? 5.098 5.586 8.398 1 98.81 102 VAL B O 1
ATOM 2332 N N . LEU B 1 103 ? 4.848 4.664 6.32 1 98.88 103 LEU B N 1
ATOM 2333 C CA . LEU B 1 103 ? 6.172 4.059 6.41 1 98.88 103 LEU B CA 1
ATOM 2334 C C . LEU B 1 103 ? 7.133 4.703 5.414 1 98.88 103 LEU B C 1
ATOM 2336 O O . LEU B 1 103 ? 8.125 4.09 5.016 1 98.88 103 LEU B O 1
ATOM 2340 N N . VAL B 1 104 ? 6.805 5.871 4.984 1 98.81 104 VAL B N 1
ATOM 2341 C CA . VAL B 1 104 ? 7.742 6.66 4.188 1 98.81 104 VAL B CA 1
ATOM 2342 C C . VAL B 1 104 ? 9.008 6.922 4.992 1 98.81 104 VAL B C 1
ATOM 2344 O O . VAL B 1 104 ? 8.945 7.438 6.113 1 98.81 104 VAL B O 1
ATOM 2347 N N . PRO B 1 105 ? 10.141 6.648 4.461 1 98.81 105 PRO B N 1
ATOM 2348 C CA . PRO B 1 105 ? 11.383 6.785 5.227 1 98.81 105 PRO B CA 1
ATOM 2349 C C . PRO B 1 105 ? 11.812 8.242 5.402 1 98.81 105 PRO B C 1
ATOM 2351 O O . PRO B 1 105 ? 11.703 9.031 4.465 1 98.81 105 PRO B O 1
ATOM 2354 N N . LEU B 1 106 ? 12.266 8.547 6.578 1 98.69 106 LEU B N 1
ATOM 2355 C CA . LEU B 1 106 ? 12.867 9.836 6.891 1 98.69 106 LEU B CA 1
ATOM 2356 C C . LEU B 1 106 ? 14.383 9.781 6.723 1 98.69 106 LEU B C 1
ATOM 2358 O O . LEU B 1 106 ? 15.016 10.781 6.371 1 98.69 106 LEU B O 1
ATOM 2362 N N . ASN B 1 107 ? 14.906 8.703 7.051 1 97.94 107 ASN B N 1
ATOM 2363 C CA . ASN B 1 107 ? 16.312 8.336 6.926 1 97.94 107 ASN B CA 1
ATOM 2364 C C . ASN B 1 107 ? 16.484 6.832 6.746 1 97.94 107 ASN B C 1
ATOM 2366 O O . ASN B 1 107 ? 15.602 6.156 6.223 1 97.94 107 ASN B O 1
ATOM 2370 N N . ASP B 1 108 ? 17.641 6.277 7.191 1 96.31 108 ASP B N 1
ATOM 2371 C CA . ASP B 1 108 ? 17.969 4.891 6.875 1 96.31 108 ASP B CA 1
ATOM 2372 C C . ASP B 1 108 ? 17.219 3.93 7.801 1 96.31 108 ASP B C 1
ATOM 2374 O O . ASP B 1 108 ? 17.234 2.717 7.582 1 96.31 108 ASP B O 1
ATOM 2378 N N . SER B 1 109 ? 16.562 4.488 8.766 1 96.38 109 SER B N 1
ATOM 2379 C CA . SER B 1 109 ? 15.953 3.594 9.742 1 96.38 109 SER B CA 1
ATOM 2380 C C . SER B 1 109 ? 14.562 4.078 10.148 1 96.38 109 SER B C 1
ATOM 2382 O O . SER B 1 109 ? 13.648 3.273 10.32 1 96.38 109 SER B O 1
ATOM 2384 N N . ASP B 1 110 ? 14.391 5.418 10.211 1 98.25 110 ASP B N 1
ATOM 2385 C CA . ASP B 1 110 ? 13.156 5.988 10.734 1 98.25 110 ASP B CA 1
ATOM 2386 C C . ASP B 1 110 ? 12.156 6.262 9.609 1 98.25 110 ASP B C 1
ATOM 2388 O O . ASP B 1 110 ? 12.555 6.566 8.484 1 98.25 110 ASP B O 1
ATOM 2392 N N . THR B 1 111 ? 10.922 6.148 9.891 1 98.75 111 THR B N 1
ATOM 2393 C CA . THR B 1 111 ? 9.828 6.445 8.969 1 98.75 111 THR B CA 1
ATOM 2394 C C . THR B 1 111 ? 8.898 7.5 9.555 1 98.75 111 THR B C 1
ATOM 2396 O O . THR B 1 111 ? 9.086 7.938 10.695 1 98.75 111 THR B O 1
ATOM 2399 N N . LEU B 1 112 ? 7.91 7.898 8.805 1 98.69 112 LEU B N 1
ATOM 2400 C CA . LEU B 1 112 ? 6.926 8.867 9.266 1 98.69 112 LEU B CA 1
ATOM 2401 C C . LEU B 1 112 ? 6.188 8.359 10.492 1 98.69 112 LEU B C 1
ATOM 2403 O O . LEU B 1 112 ? 5.742 9.148 11.328 1 98.69 112 LEU B O 1
ATOM 2407 N N . LEU B 1 113 ? 6.035 7.066 10.648 1 98.75 113 LEU B N 1
ATOM 2408 C CA . LEU B 1 113 ? 5.383 6.488 11.812 1 98.75 113 LEU B CA 1
ATOM 2409 C C . LEU B 1 113 ? 6.074 6.93 13.102 1 98.75 113 LEU B C 1
ATOM 2411 O O . LEU B 1 113 ? 5.422 7.117 14.125 1 98.75 113 LEU B O 1
ATOM 2415 N N . ASP B 1 114 ? 7.352 7.16 13.07 1 98.25 114 ASP B N 1
ATOM 2416 C CA . ASP B 1 114 ? 8.172 7.426 14.25 1 98.25 114 ASP B CA 1
ATOM 2417 C C . ASP B 1 114 ? 7.906 8.828 14.789 1 98.25 114 ASP B C 1
ATOM 2419 O O . ASP B 1 114 ? 8.297 9.156 15.914 1 98.25 114 ASP B O 1
ATOM 2423 N N . ILE B 1 115 ? 7.16 9.633 14 1 98.06 115 ILE B N 1
ATOM 2424 C CA . ILE B 1 115 ? 6.902 10.977 14.508 1 98.06 115 ILE B CA 1
ATOM 2425 C C . ILE B 1 115 ? 5.422 11.117 14.844 1 98.06 115 ILE B C 1
ATOM 2427 O O . ILE B 1 115 ? 4.961 12.211 15.203 1 98.06 115 ILE B O 1
ATOM 2431 N N . ILE B 1 116 ? 4.629 10.086 14.641 1 98.62 116 ILE B N 1
ATOM 2432 C CA . ILE B 1 116 ? 3.238 10.086 15.078 1 98.62 116 ILE B CA 1
ATOM 2433 C C . ILE B 1 116 ? 3.166 9.773 16.578 1 98.62 116 ILE B C 1
ATOM 2435 O O . ILE B 1 116 ? 3.518 8.672 17 1 98.62 116 ILE B O 1
ATOM 2439 N N . MET B 1 117 ? 2.703 10.688 17.344 1 98 117 MET B N 1
ATOM 2440 C CA . MET B 1 117 ? 2.619 10.5 18.781 1 98 117 MET B CA 1
ATOM 2441 C C . MET B 1 117 ? 1.417 9.633 19.156 1 98 117 MET B C 1
ATOM 2443 O O . MET B 1 117 ? 0.376 9.695 18.5 1 98 117 MET B O 1
ATOM 2447 N N . PRO B 1 118 ? 1.474 8.852 20.219 1 97.44 118 PRO B N 1
ATOM 2448 C CA . PRO B 1 118 ? 0.384 7.961 20.625 1 97.44 118 PRO B CA 1
ATOM 2449 C C . PRO B 1 118 ? -0.914 8.711 20.922 1 97.44 118 PRO B C 1
ATOM 2451 O O . PRO B 1 118 ? -1.999 8.133 20.828 1 97.44 118 PRO B O 1
ATOM 2454 N N . THR B 1 119 ? -0.8 10.008 21.188 1 96.88 119 THR B N 1
ATOM 2455 C CA . THR B 1 119 ? -1.972 10.781 21.578 1 96.88 119 THR B CA 1
ATOM 2456 C C . THR B 1 119 ? -2.695 11.336 20.359 1 96.88 119 THR B C 1
ATOM 2458 O O . THR B 1 119 ? -3.799 11.867 20.469 1 96.88 119 THR B O 1
ATOM 2461 N N . TYR B 1 120 ? -2.094 11.211 19.219 1 98.56 120 TYR B N 1
ATOM 2462 C CA . TYR B 1 120 ? -2.686 11.789 18.016 1 98.56 120 TYR B CA 1
ATOM 2463 C C . TYR B 1 120 ? -3.904 10.992 17.562 1 98.56 120 TYR B C 1
ATOM 2465 O O . TYR B 1 120 ? -3.896 9.758 17.609 1 98.56 120 TYR B O 1
ATOM 2473 N N . HIS B 1 121 ? -4.949 11.672 17.203 1 98.81 121 HIS B N 1
ATOM 2474 C CA . HIS B 1 121 ? -5.977 11.109 16.328 1 98.81 121 HIS B CA 1
ATOM 2475 C C . HIS B 1 121 ? -5.484 11 14.891 1 98.81 121 HIS B C 1
ATOM 2477 O O . HIS B 1 121 ? -5.125 12.008 14.281 1 98.81 121 HIS B O 1
ATOM 2483 N N . VAL B 1 122 ? -5.457 9.836 14.328 1 98.94 122 VAL B N 1
ATOM 2484 C CA . VAL B 1 122 ? -4.859 9.664 13.016 1 98.94 122 VAL B CA 1
ATOM 2485 C C . VAL B 1 122 ? -5.957 9.547 11.961 1 98.94 122 VAL B C 1
ATOM 2487 O O . VAL B 1 122 ? -6.793 8.648 12.016 1 98.94 122 VAL B O 1
ATOM 2490 N N . VAL B 1 123 ? -6 10.453 11.023 1 98.94 123 VAL B N 1
ATOM 2491 C CA . VAL B 1 123 ? -6.918 10.445 9.883 1 98.94 123 VAL B CA 1
ATOM 2492 C C . VAL B 1 123 ? -6.23 9.828 8.672 1 98.94 123 VAL B C 1
ATOM 2494 O O . VAL B 1 123 ? -5.207 10.328 8.203 1 98.94 123 VAL B O 1
ATOM 2497 N N . VAL B 1 124 ? -6.766 8.734 8.211 1 98.94 124 VAL B N 1
ATOM 2498 C CA . VAL B 1 124 ? -6.246 8.117 6.992 1 98.94 124 VAL B CA 1
ATOM 2499 C C . VAL B 1 124 ? -7.102 8.531 5.797 1 98.94 124 VAL B C 1
ATOM 2501 O O . VAL B 1 124 ? -8.281 8.188 5.723 1 98.94 124 VAL B O 1
ATOM 2504 N N . VAL B 1 125 ? -6.484 9.258 4.887 1 98.94 125 VAL B N 1
ATOM 2505 C CA . VAL B 1 125 ? -7.172 9.68 3.672 1 98.94 125 VAL B CA 1
ATOM 2506 C C . VAL B 1 125 ? -7.133 8.555 2.637 1 98.94 125 VAL B C 1
ATOM 2508 O O . VAL B 1 125 ? -6.055 8.078 2.271 1 98.94 125 VAL B O 1
ATOM 2511 N N . VAL B 1 126 ? -8.289 8.156 2.197 1 98.88 126 VAL B N 1
ATOM 2512 C CA . VAL B 1 126 ? -8.43 7.07 1.235 1 98.88 126 VAL B CA 1
ATOM 2513 C C . VAL B 1 126 ? -9.023 7.605 -0.068 1 98.88 126 VAL B C 1
ATOM 2515 O O . VAL B 1 126 ? -10.07 8.258 -0.06 1 98.88 126 VAL B O 1
ATOM 2518 N N . LYS B 1 127 ? -8.336 7.41 -1.123 1 98.56 127 LYS B N 1
ATOM 2519 C CA . LYS B 1 127 ? -8.812 7.66 -2.482 1 98.56 127 LYS B CA 1
ATOM 2520 C C . LYS B 1 127 ? -8.93 6.355 -3.268 1 98.56 127 LYS B C 1
ATOM 2522 O O . LYS B 1 127 ? -8.062 5.484 -3.172 1 98.56 127 LYS B O 1
ATOM 2527 N N . HIS B 1 128 ? -10.008 6.273 -4.086 1 97.94 128 HIS B N 1
ATOM 2528 C CA . HIS B 1 128 ? -10.266 5 -4.746 1 97.94 128 HIS B CA 1
ATOM 2529 C C . HIS B 1 128 ? -9.508 4.898 -6.066 1 97.94 128 HIS B C 1
ATOM 2531 O O . HIS B 1 128 ? -9.539 5.828 -6.879 1 97.94 128 HIS B O 1
ATOM 2537 N N . TYR B 1 129 ? -8.828 3.863 -6.285 1 96.81 129 TYR B N 1
ATOM 2538 C CA . TYR B 1 129 ? -8.211 3.373 -7.512 1 96.81 129 TYR B CA 1
ATOM 2539 C C . TYR B 1 129 ? -8.016 1.862 -7.457 1 96.81 129 TYR B C 1
ATOM 2541 O O . TYR B 1 129 ? -8.172 1.247 -6.402 1 96.81 129 TYR B O 1
ATOM 2549 N N . LEU B 1 130 ? -7.816 1.259 -8.539 1 95.06 130 LEU B N 1
ATOM 2550 C CA . LEU B 1 130 ? -7.57 -0.179 -8.531 1 95.06 130 LEU B CA 1
ATOM 2551 C C . LEU B 1 130 ? -6.34 -0.519 -7.699 1 95.06 130 LEU B C 1
ATOM 2553 O O . LEU B 1 130 ? -5.227 -0.123 -8.047 1 95.06 130 LEU B O 1
ATOM 2557 N N . GLY B 1 131 ? -6.453 -1.164 -6.57 1 97.38 131 GLY B N 1
ATOM 2558 C CA . GLY B 1 131 ? -5.402 -1.488 -5.617 1 97.38 131 GLY B CA 1
ATOM 2559 C C . GLY B 1 131 ? -5.559 -0.768 -4.293 1 97.38 131 GLY B C 1
ATOM 2560 O O . GLY B 1 131 ? -4.891 -1.109 -3.314 1 97.38 131 GLY B O 1
ATOM 2561 N N . SER B 1 132 ? -6.48 0.194 -4.211 1 98.44 132 SER B N 1
ATOM 2562 C CA . SER B 1 132 ? -6.555 1.075 -3.049 1 98.44 132 SER B CA 1
ATOM 2563 C C . SER B 1 132 ? -7.098 0.338 -1.828 1 98.44 132 SER B C 1
ATOM 2565 O O . SER B 1 132 ? -6.77 0.683 -0.691 1 98.44 132 SER B O 1
ATOM 2567 N N . ILE B 1 133 ? -7.934 -0.736 -2.047 1 98.75 133 ILE B N 1
ATOM 2568 C CA . ILE B 1 133 ? -8.43 -1.49 -0.9 1 98.75 133 ILE B CA 1
ATOM 2569 C C . ILE B 1 133 ? -7.254 -2.094 -0.132 1 98.75 133 ILE B C 1
ATOM 2571 O O . ILE B 1 133 ? -7.16 -1.946 1.089 1 98.75 133 ILE B O 1
ATOM 2575 N N . ASN B 1 134 ? -6.391 -2.732 -0.894 1 98.88 134 ASN B N 1
ATOM 2576 C CA . ASN B 1 134 ? -5.199 -3.336 -0.31 1 98.88 134 ASN B CA 1
ATOM 2577 C C . ASN B 1 134 ? -4.352 -2.305 0.429 1 98.88 134 ASN B C 1
ATOM 2579 O O . ASN B 1 134 ? -3.926 -2.541 1.562 1 98.88 134 ASN B O 1
ATOM 2583 N N . HIS B 1 135 ? -4.086 -1.173 -0.152 1 98.94 135 HIS B N 1
ATOM 2584 C CA . HIS B 1 135 ? -3.277 -0.116 0.443 1 98.94 135 HIS B CA 1
ATOM 2585 C C . HIS B 1 135 ? -3.949 0.463 1.683 1 98.94 135 HIS B C 1
ATOM 2587 O O . HIS B 1 135 ? -3.279 0.784 2.666 1 98.94 135 HIS B O 1
ATOM 2593 N N . SER B 1 136 ? -5.262 0.588 1.646 1 98.94 136 SER B N 1
ATOM 2594 C CA . SER B 1 136 ? -6.023 1.089 2.783 1 98.94 136 SER B CA 1
ATOM 2595 C C . SER B 1 136 ? -5.941 0.131 3.969 1 98.94 136 SER B C 1
ATOM 2597 O O . SER B 1 136 ? -5.637 0.546 5.09 1 98.94 136 SER B O 1
ATOM 2599 N N . LEU B 1 137 ? -6.184 -1.152 3.689 1 98.94 137 LEU B N 1
ATOM 2600 C CA . LEU B 1 137 ? -6.172 -2.146 4.758 1 98.94 137 LEU B CA 1
ATOM 2601 C C . LEU B 1 137 ? -4.789 -2.244 5.395 1 98.94 137 LEU B C 1
ATOM 2603 O O . LEU B 1 137 ? -4.668 -2.275 6.621 1 98.94 137 LEU B O 1
ATOM 2607 N N . LEU B 1 138 ? -3.764 -2.232 4.578 1 98.94 138 LEU B N 1
ATOM 2608 C CA . LEU B 1 138 ? -2.402 -2.305 5.102 1 98.94 138 LEU B CA 1
ATOM 2609 C C . LEU B 1 138 ? -2.096 -1.101 5.984 1 98.94 138 LEU B C 1
ATOM 2611 O O . LEU B 1 138 ? -1.551 -1.252 7.078 1 98.94 138 LEU B O 1
ATOM 2615 N N . THR B 1 139 ? -2.426 0.082 5.523 1 98.94 139 THR B N 1
ATOM 2616 C CA . THR B 1 139 ? -2.15 1.311 6.262 1 98.94 139 THR B CA 1
ATOM 2617 C C . THR B 1 139 ? -2.898 1.324 7.59 1 98.94 139 THR B C 1
ATOM 2619 O O . THR B 1 139 ? -2.291 1.514 8.648 1 98.94 139 THR B O 1
ATOM 2622 N N . ILE B 1 140 ? -4.191 1.066 7.551 1 98.94 140 ILE B N 1
ATOM 2623 C CA . ILE B 1 140 ? -5.051 1.182 8.727 1 98.94 140 ILE B CA 1
ATOM 2624 C C . ILE B 1 140 ? -4.707 0.082 9.727 1 98.94 140 ILE B C 1
ATOM 2626 O O . ILE B 1 140 ? -4.566 0.345 10.922 1 98.94 140 ILE B O 1
ATOM 2630 N N . LYS B 1 141 ? -4.539 -1.115 9.273 1 98.88 141 LYS B N 1
ATOM 2631 C CA . LYS B 1 141 ? -4.23 -2.213 10.188 1 98.88 141 LYS B CA 1
ATOM 2632 C C . LYS B 1 141 ? -2.861 -2.025 10.828 1 98.88 141 LYS B C 1
ATOM 2634 O O . LYS B 1 141 ? -2.658 -2.395 11.992 1 98.88 141 LYS B O 1
ATOM 2639 N N . TRP B 1 142 ? -1.898 -1.491 10.031 1 98.88 142 TRP B N 1
ATOM 2640 C CA . TRP B 1 142 ? -0.592 -1.211 10.617 1 98.88 142 TRP B CA 1
ATOM 2641 C C . TRP B 1 142 ? -0.712 -0.212 11.766 1 98.88 142 TRP B C 1
ATOM 2643 O O . TRP B 1 142 ? -0.121 -0.406 12.828 1 98.88 142 TRP B O 1
ATOM 2653 N N . LEU B 1 143 ? -1.479 0.832 11.578 1 98.94 143 LEU B N 1
ATOM 2654 C CA . LEU B 1 143 ? -1.696 1.853 12.602 1 98.94 143 LEU B CA 1
ATOM 2655 C C . LEU B 1 143 ? -2.396 1.262 13.82 1 98.94 143 LEU B C 1
ATOM 2657 O O . LEU B 1 143 ? -2.018 1.548 14.961 1 98.94 143 LEU B O 1
ATOM 2661 N N . LEU B 1 144 ? -3.414 0.423 13.555 1 98.88 144 LEU B N 1
ATOM 2662 C CA . LEU B 1 144 ? -4.145 -0.207 14.648 1 98.88 144 LEU B CA 1
ATOM 2663 C C . LEU B 1 144 ? -3.232 -1.12 15.461 1 98.88 144 LEU B C 1
ATOM 2665 O O . LEU B 1 144 ? -3.299 -1.139 16.688 1 98.88 144 LEU B O 1
ATOM 2669 N N . LEU B 1 145 ? -2.42 -1.869 14.805 1 98.5 145 LEU B N 1
ATOM 2670 C CA . LEU B 1 145 ? -1.46 -2.74 15.469 1 98.5 145 LEU B CA 1
ATOM 2671 C C . LEU B 1 145 ? -0.561 -1.94 16.406 1 98.5 145 LEU B C 1
ATOM 2673 O O . LEU B 1 145 ? -0.153 -2.439 17.453 1 98.5 145 LEU B O 1
ATOM 2677 N N . LYS B 1 146 ? -0.252 -0.735 15.984 1 98.19 146 LYS B N 1
ATOM 2678 C CA . LYS B 1 146 ? 0.643 0.111 16.766 1 98.19 146 LYS B CA 1
ATOM 2679 C C . LYS B 1 146 ? -0.123 0.865 17.844 1 98.19 146 LYS B C 1
ATOM 2681 O O . LYS B 1 146 ? 0.465 1.639 18.609 1 98.19 146 LYS B O 1
ATOM 2686 N N . GLY B 1 147 ? -1.432 0.749 17.922 1 98.5 147 GLY B N 1
ATOM 2687 C CA . GLY B 1 147 ? -2.227 1.236 19.031 1 98.5 147 GLY B CA 1
ATOM 2688 C C . GLY B 1 147 ? -2.787 2.627 18.797 1 98.5 147 GLY B C 1
ATOM 2689 O O . GLY B 1 147 ? -3.227 3.287 19.75 1 98.5 147 GLY B O 1
ATOM 2690 N N . TYR B 1 148 ? -2.832 3.088 17.594 1 98.75 148 TYR B N 1
ATOM 2691 C CA . TYR B 1 148 ? -3.291 4.445 17.312 1 98.75 148 TYR B CA 1
ATOM 2692 C C . TYR B 1 148 ? -4.812 4.5 17.234 1 98.75 148 TYR B C 1
ATOM 2694 O O . TYR B 1 148 ? -5.457 3.498 16.922 1 98.75 148 TYR B O 1
ATOM 2702 N N . ASP B 1 149 ? -5.34 5.66 17.594 1 98.81 149 ASP B N 1
ATOM 2703 C CA . ASP B 1 149 ? -6.738 5.988 17.344 1 98.81 149 ASP B CA 1
ATOM 2704 C C . ASP B 1 149 ? -6.945 6.461 15.898 1 98.81 149 ASP B C 1
ATOM 2706 O O . ASP B 1 149 ? -6.512 7.555 15.531 1 98.81 149 ASP B O 1
ATOM 2710 N N . VAL B 1 150 ? -7.66 5.645 15.047 1 98.88 150 VAL B N 1
ATOM 2711 C CA . VAL B 1 150 ? -7.648 5.824 13.594 1 98.88 150 VAL B CA 1
ATOM 2712 C C . VAL B 1 150 ? -9.07 6.059 13.094 1 98.88 150 VAL B C 1
ATOM 2714 O O . VAL B 1 150 ? -10.008 5.383 13.531 1 98.88 150 VAL B O 1
ATOM 2717 N N . ALA B 1 151 ? -9.273 6.98 12.18 1 98.94 151 ALA B N 1
ATOM 2718 C CA . ALA B 1 151 ? -10.5 7.141 11.398 1 98.94 151 ALA B CA 1
ATOM 2719 C C . ALA B 1 151 ? -10.188 7.355 9.922 1 98.94 151 ALA B C 1
ATOM 2721 O O . ALA B 1 151 ? -9.07 7.746 9.57 1 98.94 151 ALA B O 1
ATOM 2722 N N . ILE B 1 152 ? -11.18 7.117 9.125 1 98.88 152 ILE B N 1
ATOM 2723 C CA . ILE B 1 152 ? -11.023 7.23 7.676 1 98.88 152 ILE B CA 1
ATOM 2724 C C . ILE B 1 152 ? -11.688 8.508 7.184 1 98.88 152 ILE B C 1
ATOM 2726 O O . ILE B 1 152 ? -12.781 8.859 7.633 1 98.88 152 ILE B O 1
ATOM 2730 N N . LEU B 1 153 ? -11.078 9.211 6.32 1 98.94 153 LEU B N 1
ATOM 2731 C CA . LEU B 1 153 ? -11.719 10.203 5.461 1 98.94 153 LEU B CA 1
ATOM 2732 C C . LEU B 1 153 ? -11.594 9.812 3.992 1 98.94 153 LEU B C 1
ATOM 2734 O O . LEU B 1 153 ? -10.477 9.703 3.471 1 98.94 153 LEU B O 1
ATOM 2738 N N . PHE B 1 154 ? -12.719 9.555 3.289 1 98.88 154 PHE B N 1
ATOM 2739 C CA . PHE B 1 154 ? -12.703 9.242 1.866 1 98.88 154 PHE B CA 1
ATOM 2740 C C . PHE B 1 154 ? -12.594 10.516 1.032 1 98.88 154 PHE B C 1
ATOM 2742 O O . PHE B 1 154 ? -13.234 11.523 1.341 1 98.88 154 PHE B O 1
ATOM 2749 N N . ASN B 1 155 ? -11.773 10.508 0.063 1 98.62 155 ASN B N 1
ATOM 2750 C CA . ASN B 1 155 ? -11.609 11.625 -0.855 1 98.62 155 ASN B CA 1
ATOM 2751 C C . ASN B 1 155 ? -11.883 11.219 -2.299 1 98.62 155 ASN B C 1
ATOM 2753 O O . ASN B 1 155 ? -11.336 10.227 -2.785 1 98.62 155 ASN B O 1
ATOM 2757 N N . GLY B 1 156 ? -12.727 11.977 -2.963 1 97.75 156 GLY B N 1
ATOM 2758 C CA . GLY B 1 156 ? -13.023 11.719 -4.363 1 97.75 156 GLY B CA 1
ATOM 2759 C C . GLY B 1 156 ? -14.344 11 -4.574 1 97.75 156 GLY B C 1
ATOM 2760 O O . GLY B 1 156 ? -15.234 11.062 -3.721 1 97.75 156 GLY B O 1
ATOM 2761 N N . GLU B 1 157 ? -14.516 10.406 -5.762 1 97.19 157 GLU B N 1
ATOM 2762 C CA . GLU B 1 157 ? -15.742 9.695 -6.137 1 97.19 157 GLU B CA 1
ATOM 2763 C C . GLU B 1 157 ? -15.969 8.484 -5.242 1 97.19 157 GLU B C 1
ATOM 2765 O O . GLU B 1 157 ? -15.047 7.711 -4.984 1 97.19 157 GLU B O 1
ATOM 2770 N N . PRO B 1 158 ? -17.219 8.32 -4.809 1 97.69 158 PRO B N 1
ATOM 2771 C CA . PRO B 1 158 ? -17.5 7.164 -3.951 1 97.69 158 PRO B CA 1
ATOM 2772 C C . PRO B 1 158 ? -17.344 5.836 -4.684 1 97.69 158 PRO B C 1
ATOM 2774 O O . PRO B 1 158 ? -17.484 5.777 -5.906 1 97.69 158 PRO B O 1
ATOM 2777 N N . ASN B 1 159 ? -17.016 4.867 -4.027 1 97.75 159 ASN B N 1
ATOM 2778 C CA . ASN B 1 159 ? -17.016 3.459 -4.406 1 97.75 159 ASN B CA 1
ATOM 2779 C C . ASN B 1 159 ? -17.547 2.576 -3.277 1 97.75 159 ASN B C 1
ATOM 2781 O O . ASN B 1 159 ? -16.812 2.23 -2.354 1 97.75 159 ASN B O 1
ATOM 2785 N N . LYS B 1 160 ? -18.812 2.299 -3.332 1 97.38 160 LYS B N 1
ATOM 2786 C CA . LYS B 1 160 ? -19.531 1.658 -2.229 1 97.38 160 LYS B CA 1
ATOM 2787 C C . LYS B 1 160 ? -18.875 0.331 -1.853 1 97.38 160 LYS B C 1
ATOM 2789 O O . LYS B 1 160 ? -18.672 0.042 -0.67 1 97.38 160 LYS B O 1
ATOM 2794 N N . ALA B 1 161 ? -18.547 -0.503 -2.814 1 97.12 161 ALA B N 1
ATOM 2795 C CA . ALA B 1 161 ? -17.953 -1.809 -2.545 1 97.12 161 ALA B CA 1
ATOM 2796 C C . ALA B 1 161 ? -16.641 -1.663 -1.775 1 97.12 161 ALA B C 1
ATOM 2798 O O . ALA B 1 161 ? -16.406 -2.389 -0.808 1 97.12 161 ALA B O 1
ATOM 2799 N N . SER B 1 162 ? -15.812 -0.705 -2.201 1 98.19 162 SER B N 1
ATOM 2800 C CA . SER B 1 162 ? -14.531 -0.464 -1.545 1 98.19 162 SER B CA 1
ATOM 2801 C C . SER B 1 162 ? -14.727 0.083 -0.135 1 98.19 162 SER B C 1
ATOM 2803 O O . SER B 1 162 ? -14.094 -0.389 0.813 1 98.19 162 SER B O 1
ATOM 2805 N N . GLU B 1 163 ? -15.57 1.061 -0.033 1 98.69 163 GLU B N 1
ATOM 2806 C CA . GLU B 1 163 ? -15.805 1.711 1.254 1 98.69 163 GLU B CA 1
ATOM 2807 C C . GLU B 1 163 ? -16.406 0.737 2.266 1 98.69 163 GLU B C 1
ATOM 2809 O O . GLU B 1 163 ? -15.977 0.699 3.424 1 98.69 163 GLU B O 1
ATOM 2814 N N . ASP B 1 164 ? -17.344 -0.105 1.836 1 98.25 164 ASP B N 1
ATOM 2815 C CA . ASP B 1 164 ? -17.984 -1.079 2.715 1 98.25 164 ASP B CA 1
ATOM 2816 C C . ASP B 1 164 ? -16.969 -2.094 3.242 1 98.25 164 ASP B C 1
ATOM 2818 O O . ASP B 1 164 ? -16.922 -2.365 4.441 1 98.25 164 ASP B O 1
ATOM 2822 N N . ILE B 1 165 ? -16.156 -2.623 2.391 1 98.69 165 ILE B N 1
ATOM 2823 C CA . ILE B 1 165 ? -15.266 -3.715 2.779 1 98.69 165 ILE B CA 1
ATOM 2824 C C . ILE B 1 165 ? -14.141 -3.176 3.662 1 98.69 165 ILE B C 1
ATOM 2826 O O . ILE B 1 165 ? -13.727 -3.828 4.625 1 98.69 165 ILE B O 1
ATOM 2830 N N . ILE B 1 166 ? -13.594 -2.004 3.354 1 98.81 166 ILE B N 1
ATOM 2831 C CA . ILE B 1 166 ? -12.539 -1.4 4.16 1 98.81 166 ILE B CA 1
ATOM 2832 C C . ILE B 1 166 ? -13.055 -1.152 5.578 1 98.81 166 ILE B C 1
ATOM 2834 O O . ILE B 1 166 ? -12.391 -1.498 6.555 1 98.81 166 ILE B O 1
ATOM 2838 N N . THR B 1 167 ? -14.273 -0.547 5.68 1 98.56 167 THR B N 1
ATOM 2839 C CA . THR B 1 167 ? -14.852 -0.228 6.98 1 98.56 167 THR B CA 1
ATOM 2840 C C . THR B 1 167 ? -15.172 -1.502 7.758 1 98.56 167 THR B C 1
ATOM 2842 O O . THR B 1 167 ? -14.914 -1.585 8.961 1 98.56 167 THR B O 1
ATOM 2845 N N . LYS B 1 168 ? -15.648 -2.498 7.086 1 98.31 168 LYS B N 1
ATOM 2846 C CA . LYS B 1 168 ? -16.031 -3.754 7.73 1 98.31 168 LYS B CA 1
ATOM 2847 C C . LYS B 1 168 ? -14.797 -4.473 8.289 1 98.31 168 LYS B C 1
ATOM 2849 O O . LYS B 1 168 ? -14.805 -4.91 9.445 1 98.31 168 LYS B O 1
ATOM 2854 N N . ILE B 1 169 ? -13.766 -4.551 7.535 1 98.56 169 ILE B N 1
ATOM 2855 C CA . ILE B 1 169 ? -12.586 -5.32 7.918 1 98.56 169 ILE B CA 1
ATOM 2856 C C . ILE B 1 169 ? -11.812 -4.574 9 1 98.56 169 ILE B C 1
ATOM 2858 O O . ILE B 1 169 ? -11.258 -5.191 9.914 1 98.56 169 ILE B O 1
ATOM 2862 N N . THR B 1 170 ? -11.758 -3.271 8.938 1 98.56 170 THR B N 1
ATOM 2863 C CA . THR B 1 170 ? -10.898 -2.523 9.852 1 98.56 170 THR B CA 1
ATOM 2864 C C . THR B 1 170 ? -11.656 -2.152 11.117 1 98.56 170 THR B C 1
ATOM 2866 O O . THR B 1 170 ? -11.055 -1.976 12.18 1 98.56 170 THR B O 1
ATOM 2869 N N . GLY B 1 171 ? -12.969 -1.91 10.961 1 98.44 171 GLY B N 1
ATOM 2870 C CA . GLY B 1 171 ? -13.797 -1.54 12.102 1 98.44 171 GLY B CA 1
ATOM 2871 C C . GLY B 1 171 ? -13.602 -0.101 12.539 1 98.44 171 GLY B C 1
ATOM 2872 O O . GLY B 1 171 ? -14.133 0.319 13.562 1 98.44 171 GLY B O 1
ATOM 2873 N N . VAL B 1 172 ? -12.836 0.693 11.812 1 98.69 172 VAL B N 1
ATOM 2874 C CA . VAL B 1 172 ? -12.555 2.059 12.242 1 98.69 172 VAL B CA 1
ATOM 2875 C C . VAL B 1 172 ? -13.672 2.99 11.773 1 98.69 172 VAL B C 1
ATOM 2877 O O . VAL B 1 172 ? -14.352 2.705 10.781 1 98.69 172 VAL B O 1
ATOM 2880 N N . PRO B 1 173 ? -13.922 4.109 12.461 1 98.62 173 PRO B N 1
ATOM 2881 C CA . PRO B 1 173 ? -14.984 5.031 12.047 1 98.62 173 PRO B CA 1
ATOM 2882 C C . PRO B 1 173 ? -14.641 5.801 10.773 1 98.62 173 PRO B C 1
ATOM 2884 O O . PRO B 1 173 ? -13.461 6 10.477 1 98.62 173 PRO B O 1
ATOM 2887 N N . VAL B 1 174 ? -15.641 6.16 10.086 1 98.56 174 VAL B N 1
ATOM 2888 C CA . VAL B 1 174 ? -15.523 7.043 8.922 1 98.56 174 VAL B CA 1
ATOM 2889 C C . VAL B 1 174 ? -15.914 8.469 9.32 1 98.56 174 VAL B C 1
ATOM 2891 O O . VAL B 1 174 ? -17.031 8.703 9.766 1 98.56 174 VAL B O 1
ATOM 2894 N N . LEU B 1 175 ? -15.008 9.398 9.18 1 98.12 175 LEU B N 1
ATOM 2895 C CA . LEU B 1 175 ? -15.266 10.797 9.523 1 98.12 175 LEU B CA 1
ATOM 2896 C C . LEU B 1 175 ? -16.203 11.445 8.508 1 98.12 175 LEU B C 1
ATOM 2898 O O . LEU B 1 175 ? -17 12.312 8.859 1 98.12 175 LEU B O 1
ATOM 2902 N N . GLY B 1 176 ? -15.992 11.031 7.289 1 97.75 176 GLY B N 1
ATOM 2903 C CA . GLY B 1 176 ? -16.766 11.594 6.195 1 97.75 176 GLY B CA 1
ATOM 2904 C C . GLY B 1 176 ? -16.078 11.469 4.852 1 97.75 176 GLY B C 1
ATOM 2905 O O . GLY B 1 176 ? -15.312 10.539 4.625 1 97.75 176 GLY B O 1
ATOM 2906 N N . ARG B 1 177 ? -16.531 12.398 3.951 1 97.88 177 ARG B N 1
ATOM 2907 C CA . ARG B 1 177 ? -16 12.391 2.59 1 97.88 177 ARG B CA 1
ATOM 2908 C C . ARG B 1 177 ? -15.828 13.812 2.066 1 97.88 177 ARG B C 1
ATOM 2910 O O . ARG B 1 177 ? -16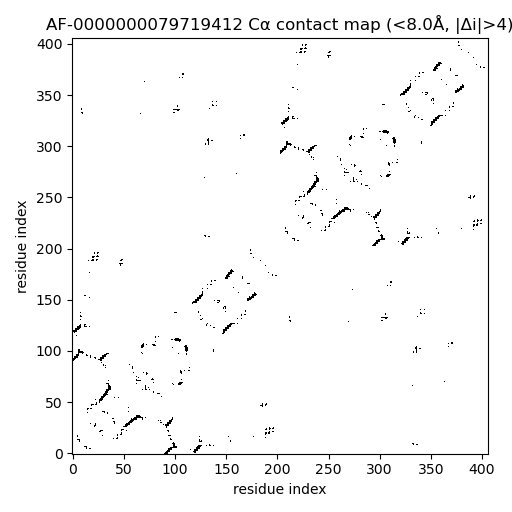.641 14.695 2.363 1 97.88 177 ARG B O 1
ATOM 2917 N N . ILE B 1 178 ? -14.734 13.977 1.394 1 98.25 178 ILE B N 1
ATOM 2918 C CA . ILE B 1 178 ? -14.586 15.117 0.498 1 98.25 178 ILE B CA 1
ATOM 2919 C C . ILE B 1 178 ? -14.797 14.672 -0.947 1 98.25 178 ILE B C 1
ATOM 2921 O O . ILE B 1 178 ? -14.125 13.75 -1.424 1 98.25 178 ILE B O 1
ATOM 2925 N N . GLY B 1 179 ? -15.734 15.227 -1.654 1 97.06 179 GLY B N 1
ATOM 2926 C CA . GLY B 1 179 ? -16.062 14.828 -3.016 1 97.06 179 GLY B CA 1
ATOM 2927 C C . GLY B 1 179 ? -15.055 15.336 -4.035 1 97.06 179 GLY B C 1
ATOM 2928 O O . GLY B 1 179 ? -14.086 16.016 -3.682 1 97.06 179 GLY B O 1
ATOM 2929 N N . GLN B 1 180 ? -15.297 14.938 -5.281 1 94.06 180 GLN B N 1
ATOM 2930 C CA . GLN B 1 180 ? -14.5 15.477 -6.375 1 94.06 180 GLN B CA 1
ATOM 2931 C C . GLN B 1 180 ? -14.898 16.922 -6.68 1 94.06 180 GLN B C 1
ATOM 2933 O O . GLN B 1 180 ? -16.062 17.203 -6.938 1 94.06 180 GLN B O 1
ATOM 2938 N N . GLU B 1 181 ? -13.977 17.828 -6.57 1 93.25 181 GLU B N 1
ATOM 2939 C CA . GLU B 1 181 ? -14.234 19.25 -6.793 1 93.25 181 GLU B CA 1
ATOM 2940 C C . GLU B 1 181 ? -13.438 19.766 -7.98 1 93.25 181 GLU B C 1
ATOM 2942 O O . GLU B 1 181 ? -12.242 19.484 -8.102 1 93.25 181 GLU B O 1
ATOM 2947 N N . ALA B 1 182 ? -14.094 20.469 -8.828 1 90.81 182 ALA B N 1
ATOM 2948 C CA . ALA B 1 182 ? -13.438 21.047 -10 1 90.81 182 ALA B CA 1
ATOM 2949 C C . ALA B 1 182 ? -12.367 22.047 -9.594 1 90.81 182 ALA B C 1
ATOM 2951 O O . ALA B 1 182 ? -11.289 22.109 -10.203 1 90.81 182 ALA B O 1
ATOM 2952 N N . THR B 1 183 ? -12.695 22.875 -8.602 1 93.31 183 THR B N 1
ATOM 2953 C CA . THR B 1 183 ? -11.789 23.875 -8.07 1 93.31 183 THR B CA 1
ATOM 2954 C C . THR B 1 183 ? -11.836 23.891 -6.543 1 93.31 183 THR B C 1
ATOM 2956 O O . THR B 1 183 ? -12.914 23.797 -5.949 1 93.31 183 THR B O 1
ATOM 2959 N N . LEU B 1 184 ? -10.664 24.031 -6.012 1 94.69 184 LEU B N 1
ATOM 2960 C CA . LEU B 1 184 ? -10.586 24.172 -4.562 1 94.69 184 LEU B CA 1
ATOM 2961 C C . LEU B 1 184 ? -10.562 25.641 -4.156 1 94.69 184 LEU B C 1
ATOM 2963 O O . LEU B 1 184 ? -9.68 26.391 -4.574 1 94.69 184 LEU B O 1
ATOM 2967 N N . THR B 1 185 ? -11.633 26.062 -3.518 1 97.06 185 THR B N 1
ATOM 2968 C CA . THR B 1 185 ? -11.766 27.422 -3.027 1 97.06 185 THR B CA 1
ATOM 2969 C C . THR B 1 185 ? -12.008 27.438 -1.522 1 97.06 185 THR B C 1
ATOM 2971 O O . THR B 1 185 ? -12.281 26.391 -0.922 1 97.06 185 THR B O 1
ATOM 2974 N N . LYS B 1 186 ? -11.914 28.641 -0.979 1 98.25 186 LYS B N 1
ATOM 2975 C CA . LYS B 1 186 ? -12.219 28.812 0.439 1 98.25 186 LYS B CA 1
ATOM 2976 C C . LYS B 1 186 ? -13.648 28.375 0.754 1 98.25 186 LYS B C 1
ATOM 2978 O O . LYS B 1 186 ? -13.906 27.797 1.812 1 98.25 186 LYS B O 1
ATOM 2983 N N . GLU B 1 187 ? -14.531 28.625 -0.166 1 97.62 187 GLU B N 1
ATOM 2984 C CA . GLU B 1 187 ? -15.938 28.266 0.026 1 97.62 187 GLU B CA 1
ATOM 2985 C C . GLU B 1 187 ? -16.125 26.75 0.064 1 97.62 187 GLU B C 1
ATOM 2987 O O . GLU B 1 187 ? -16.891 26.234 0.876 1 97.62 187 GLU B O 1
ATOM 2992 N N . VAL B 1 188 ? -15.438 26.094 -0.789 1 97.81 188 VAL B N 1
ATOM 2993 C CA . VAL B 1 188 ? -15.5 24.641 -0.838 1 97.81 188 VAL B CA 1
ATOM 2994 C C . VAL B 1 188 ? -14.969 24.062 0.466 1 97.81 188 VAL B C 1
ATOM 2996 O O . VAL B 1 188 ? -15.594 23.188 1.067 1 97.81 188 VAL B O 1
ATOM 2999 N N . VAL B 1 189 ? -13.852 24.547 0.933 1 98.69 189 VAL B N 1
ATOM 3000 C CA . VAL B 1 189 ? -13.234 24.062 2.164 1 98.69 189 VAL B CA 1
ATOM 3001 C C . VAL B 1 189 ? -14.164 24.312 3.346 1 98.69 189 VAL B C 1
ATOM 3003 O O . VAL B 1 189 ? -14.367 23.438 4.188 1 98.69 189 VAL B O 1
ATOM 3006 N N . LYS B 1 190 ? -14.734 25.484 3.381 1 98.44 190 LYS B N 1
ATOM 3007 C CA . LYS B 1 190 ? -15.641 25.844 4.465 1 98.44 190 LYS B CA 1
ATOM 3008 C C . LYS B 1 190 ? -16.844 24.906 4.504 1 98.44 190 LYS B C 1
ATOM 3010 O O . LYS B 1 190 ? -17.281 24.5 5.582 1 98.44 190 LYS B O 1
ATOM 3015 N N . LYS B 1 191 ? -17.359 24.594 3.346 1 98.12 191 LYS B N 1
ATOM 3016 C CA . LYS B 1 191 ? -18.5 23.688 3.246 1 98.12 191 LYS B CA 1
ATOM 3017 C C . LYS B 1 191 ? -18.188 22.344 3.881 1 98.12 191 LYS B C 1
ATOM 3019 O O . LYS B 1 191 ? -18.953 21.844 4.715 1 98.12 191 LYS B O 1
ATOM 3024 N N . TYR B 1 192 ? -17.125 21.766 3.559 1 98.69 192 TYR B N 1
ATOM 3025 C CA . TYR B 1 192 ? -16.734 20.469 4.105 1 98.69 192 TYR B CA 1
ATOM 3026 C C . TYR B 1 192 ? -16.375 20.578 5.582 1 98.69 192 TYR B C 1
ATOM 3028 O O . TYR B 1 192 ? -16.609 19.656 6.363 1 98.69 192 TYR B O 1
ATOM 3036 N N . ALA B 1 193 ? -15.742 21.672 5.949 1 98.81 193 ALA B N 1
ATOM 3037 C CA . ALA B 1 193 ? -15.391 21.922 7.348 1 98.81 193 ALA B CA 1
ATOM 3038 C C . ALA B 1 193 ? -16.625 21.875 8.242 1 98.81 193 ALA B C 1
ATOM 3040 O O . ALA B 1 193 ? -16.609 21.25 9.305 1 98.81 193 ALA B O 1
ATOM 3041 N N . GLU B 1 194 ? -17.625 22.516 7.746 1 98.44 194 GLU B N 1
ATOM 3042 C C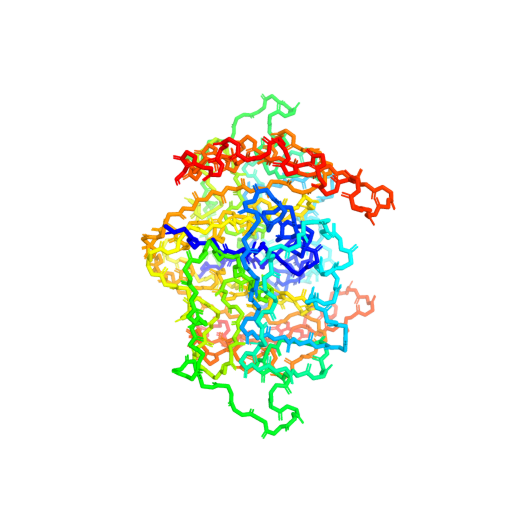A . GLU B 1 194 ? -18.875 22.531 8.5 1 98.44 194 GLU B CA 1
ATOM 3043 C C . GLU B 1 194 ? -19.469 21.125 8.641 1 98.44 194 GLU B C 1
ATOM 3045 O O . GLU B 1 194 ? -20.016 20.781 9.688 1 98.44 194 GLU B O 1
ATOM 3050 N N . GLN B 1 195 ? -19.359 20.359 7.648 1 98.25 195 GLN B N 1
ATOM 3051 C CA . GLN B 1 195 ? -19.906 19 7.637 1 98.25 195 GLN B CA 1
ATOM 3052 C C . GLN B 1 195 ? -19.125 18.094 8.578 1 98.25 195 GLN B C 1
ATOM 3054 O O . GLN B 1 195 ? -19.703 17.219 9.227 1 98.25 195 GLN B O 1
ATOM 3059 N N . LEU B 1 196 ? -17.828 18.297 8.688 1 98.25 196 LEU B N 1
ATOM 3060 C CA . LEU B 1 196 ? -16.969 17.375 9.406 1 98.25 196 LEU B CA 1
ATOM 3061 C C . LEU B 1 196 ? -16.812 17.797 10.859 1 98.25 196 LEU B C 1
ATOM 3063 O O . LEU B 1 196 ? -16.406 16.984 11.703 1 98.25 196 LEU B O 1
ATOM 3067 N N . ARG B 1 197 ? -17.078 19.078 11.203 1 98.06 197 ARG B N 1
ATOM 3068 C CA . ARG B 1 197 ? -16.766 19.672 12.5 1 98.06 197 ARG B CA 1
ATOM 3069 C C . ARG B 1 197 ? -17.406 18.859 13.633 1 98.06 197 ARG B C 1
ATOM 3071 O O . ARG B 1 197 ? -16.734 18.547 14.617 1 98.06 197 ARG B O 1
ATOM 3078 N N . PRO B 1 198 ? -18.688 18.469 13.531 1 97.31 198 PRO B N 1
ATOM 3079 C CA . PRO B 1 198 ? -19.281 17.734 14.648 1 97.31 198 PRO B CA 1
ATOM 3080 C C . PRO B 1 198 ? -18.547 16.422 14.961 1 97.31 198 PRO B C 1
ATOM 3082 O O . PRO B 1 198 ? -18.281 16.125 16.125 1 97.31 198 PRO B O 1
ATOM 3085 N N . ALA B 1 199 ? -18.203 15.672 13.945 1 97 199 ALA B N 1
ATOM 3086 C CA . ALA B 1 199 ? -17.5 14.406 14.141 1 97 199 ALA B CA 1
ATOM 3087 C C . ALA B 1 199 ? -16.109 14.633 14.719 1 97 199 ALA B C 1
ATOM 3089 O O . ALA B 1 199 ? -15.656 13.867 15.578 1 97 199 ALA B O 1
ATOM 3090 N N . LEU B 1 200 ? -15.445 15.656 14.258 1 97.75 200 LEU B N 1
ATOM 3091 C CA . LEU B 1 200 ? -14.102 15.969 14.734 1 97.75 200 LEU B CA 1
ATOM 3092 C C . LEU B 1 200 ? -14.125 16.375 16.203 1 97.75 200 LEU B C 1
ATOM 3094 O O . LEU B 1 200 ? -13.273 15.938 16.984 1 97.75 200 LEU B O 1
ATOM 3098 N N . MET B 1 201 ? -15.094 17.125 16.578 1 96.06 201 MET B N 1
ATOM 3099 C CA . MET B 1 201 ? -15.203 17.594 17.953 1 96.06 201 MET B CA 1
ATOM 3100 C C . MET B 1 201 ? -15.578 16.453 18.906 1 96.06 201 MET B C 1
ATOM 3102 O O . MET B 1 201 ? -15.133 16.422 20.047 1 96.06 201 MET B O 1
ATOM 3106 N N . ALA B 1 202 ? -16.359 15.508 18.375 1 95.75 202 ALA B N 1
ATOM 3107 C CA . ALA B 1 202 ? -16.812 14.391 19.188 1 95.75 202 ALA B CA 1
ATOM 3108 C C . ALA B 1 202 ? -15.734 13.328 19.328 1 95.75 202 ALA B C 1
ATOM 3110 O O . ALA B 1 202 ? -15.812 12.469 20.219 1 95.75 202 ALA B O 1
ATOM 3111 N N . TRP B 1 203 ? -14.828 13.359 18.453 1 95.5 203 TRP B N 1
ATOM 3112 C CA . TRP B 1 203 ? -13.797 12.336 18.406 1 95.5 203 TRP B CA 1
ATOM 3113 C C . TRP B 1 203 ? -12.766 12.547 19.516 1 95.5 203 TRP B C 1
ATOM 3115 O O . TRP B 1 203 ? -12.25 13.648 19.688 1 95.5 203 TRP B O 1
#

pLDDT: mean 97.61, std 2.12, range [82.31, 98.94]

Nearest PDB structures (foldseek):
  4a0r-assembly1_A  TM=8.210E-01  e=9.851E-10  Arabidopsis thaliana
  5aup-assembly1_I  TM=6.565E-01  e=2.645E-05  Thermococcus kodakarensis KOD1
  5auq-assembly4_F  TM=6.237E-01  e=1.846E-05  Thermococcus kodakarensis KOD1
  5auq-assembly1_A  TM=6.183E-01  e=1.804E-04  Thermococcus kodakarensis KOD1
  5o85-assembly2_C  TM=4.775E-01  e=5.144E+00  Homo sapiens